Protein AF-A0A8S2UHF4-F1 (afdb_monomer)

Secondary structure (DSSP, 8-state):
--TTTBTTBPPPHHHHHHHHHHHHHS----------S--------HHHHHHHHHHHHHHHHHHHHHHHHHHTTS----PPP-SGGGHHHHHHHHHHHHHHHHHHHHHH---HHHHHHHHHHHHHHHHHHHHTT-HHHHHHHHHHHHHHT-TT--SS-----HHHHHHHHHHHHHHHHSGGG-GGGHHHHHHHHHHHHHHHHHHHHS---------------------------TTHHHH---------S------TTHHHHHHHHHHHHHHHHHHGGGS-HHHHHHHHHHHHHHHHHHHTSSS---HHHHHHHHHHHHHTTS-HHHHHHHHHHHHHHHHHHTT-SSHHHHHHHHHHHHHHHHHHHHT---TT--HHHHHTHHHHHHHHH---HHHHHHHHHHHHHHHHHHTTT-STTHHHHHHHHHHHTT-S-HHHHHHHHHHHHHIIIIIIIIIISS---

Radius of gyration: 33.48 Å; Cα contacts (8 Å, |Δi|>4): 359; chains: 1; bounding box: 100×74×98 Å

pLDDT: mean 76.38, std 23.46, range [20.39, 98.5]

Nearest PDB structures (foldseek):
  8ucq-assembly1_A  TM=8.560E-01  e=2.569E-17  Thermothielavioides terrestris
  8ga7-assembly1_A  TM=1.394E-01  e=9.590E-03  synthetic construct
  3zik-assembly2_B  TM=2.256E-01  e=1.952E-01  Eremothecium gossypii
  5j3v-assembly1_A  TM=2.347E-01  e=6.104E-01  Homo sapiens
  6t80-assembly2_C  TM=2.251E-01  e=1.323E+00  Homo sapiens

Mean predicted aligned error: 15.61 Å

InterPro domains:
  IPR000904 Se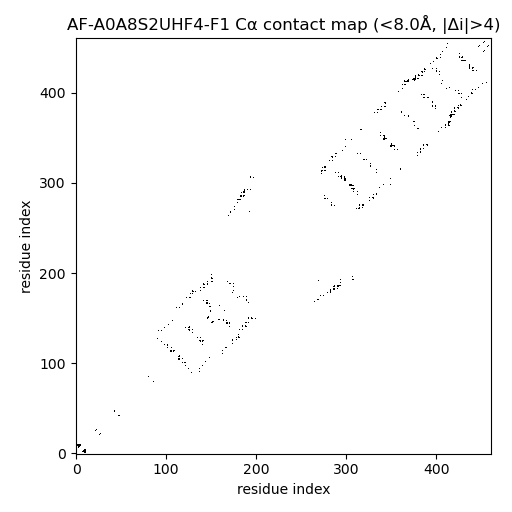c7 domain [PF01369] (1-28)
  IPR015403 Mon2/Sec7/BIG1-like, HDS [PF09324] (363-444)
  IPR016024 Armadillo-type fold [SSF48371] (137-448)
  IPR023394 Sec7, C-terminal domain superfamily [G3DSA:1.10.1000.11] (1-36)
  IPR035999 Sec7 domain superfamily [SSF48425] (1-33)

Solvent-accessible surface area (backbone atoms only — not comparable to full-atom values): 27327 Å² total; per-residue (Å²): 141,65,75,39,77,56,90,73,32,66,68,60,66,70,60,54,50,49,52,49,51,46,47,68,74,58,59,87,69,76,83,68,74,86,72,70,90,78,80,94,70,83,87,84,50,72,72,60,53,54,51,51,50,52,53,49,50,53,49,51,49,48,52,52,49,51,51,52,52,63,63,60,67,58,87,68,83,82,77,82,83,88,57,77,78,54,52,54,65,53,43,73,70,44,49,64,63,49,50,51,54,34,49,52,47,55,68,76,50,86,51,64,68,61,38,52,50,31,54,50,49,51,53,50,52,35,51,52,20,36,77,62,67,35,61,69,61,28,40,52,52,51,51,51,40,45,57,56,37,52,60,79,57,91,70,70,94,71,79,84,49,73,68,22,56,51,36,46,51,50,52,52,49,46,50,67,77,42,46,59,53,43,42,76,45,37,31,54,53,50,43,46,52,55,33,47,54,50,51,54,60,52,73,69,60,76,83,79,79,88,87,90,90,83,88,87,90,84,90,85,86,89,89,85,92,81,93,75,83,79,77,73,70,76,67,61,78,79,75,61,89,77,87,82,84,89,87,87,86,77,90,85,87,83,72,96,71,61,60,67,59,50,51,54,48,51,58,53,52,50,49,47,58,68,41,48,63,73,40,48,68,66,23,39,40,32,42,51,50,26,42,52,50,46,21,51,57,28,54,73,35,91,76,61,45,59,67,45,51,53,49,52,54,53,45,50,60,64,39,68,79,51,62,62,74,47,36,52,59,40,43,57,52,51,46,54,47,41,48,52,39,35,56,38,92,51,60,68,54,14,51,51,34,48,51,50,52,44,55,53,46,53,62,52,43,74,72,45,76,61,89,97,57,53,61,48,34,64,69,46,42,45,57,46,51,43,55,73,69,41,86,50,64,71,58,36,38,49,49,53,52,46,50,47,50,46,48,76,77,38,52,89,38,56,60,54,27,50,63,41,51,53,50,37,38,57,54,29,64,72,47,89,50,65,69,41,24,50,54,36,50,54,48,50,49,48,42,59,71,54,44,39,67,64,70,68,65,72,82,79,128

Sequence (461 aa):
MNRGINDSRDLPEEFLSKIYDEIKNEEIKLKVTSMKRGIKETITNDKQRELLFTVQMGNVESIARDLMTSAGSMSEEFTIAKHLEHVGPMFQKAWSPCLAAFSVNLQDSDHIDLTNLCLTGISYAIRIACIFHMELERNAFIQALSRFTLLMATSQVIEIKAKNVECLKILISVAQTDGNYLGEAWYDILKCISQLELAQLFGVNVNKGKVSVSNHHQLGIPTNISSSSTFSLPFDNIFNTDKGSSNRRLQTIHGQIHETSSQNIVVSVDRIFAGSARLDGDAIVAFVRSLCHVSMDELYSTPPRMFSLLKVVEISYYNMGRIRLTWSRIWEIVGDHFNKAACHPLQDVSFFAVDSLRQLSMKFLEKGEFPNFRFQKEFLKPFELIMKRNSSPTMRDMVVRCITHFVDAQAKNIRSGWKNIFSVFQMAATDTDMQIVELAFQTCTLIVGMLFNSNFLFNGT

Structure (mmCIF, N/CA/C/O backbone):
data_AF-A0A8S2UHF4-F1
#
_entry.id   AF-A0A8S2UHF4-F1
#
loop_
_atom_site.group_PDB
_atom_site.id
_atom_site.type_symbol
_atom_site.label_atom_id
_atom_site.label_alt_id
_atom_site.label_comp_id
_atom_site.label_asym_id
_atom_site.label_entity_id
_atom_site.label_seq_id
_atom_site.pdbx_PDB_ins_code
_atom_site.Cartn_x
_atom_site.Cartn_y
_atom_site.Cartn_z
_atom_site.occupancy
_atom_site.B_iso_or_equiv
_atom_site.auth_seq_id
_atom_site.auth_comp_id
_atom_site.auth_asym_id
_atom_site.auth_atom_id
_atom_site.pdbx_PDB_model_num
ATOM 1 N N . MET A 1 1 ? 22.788 -43.153 -42.206 1.00 53.38 1 MET A N 1
ATOM 2 C CA . MET A 1 1 ? 22.199 -42.761 -40.907 1.00 53.38 1 MET A CA 1
ATOM 3 C C . MET A 1 1 ? 20.795 -42.149 -41.024 1.00 53.38 1 MET A C 1
ATOM 5 O O . MET A 1 1 ? 20.253 -41.793 -39.995 1.00 53.38 1 MET A O 1
ATOM 9 N N . ASN A 1 2 ? 20.158 -42.103 -42.208 1.00 55.41 2 ASN A N 1
ATOM 10 C CA . ASN A 1 2 ? 18.855 -41.428 -42.386 1.00 55.41 2 ASN A CA 1
ATOM 11 C C . ASN A 1 2 ? 17.674 -42.384 -42.656 1.00 55.41 2 ASN A C 1
ATOM 13 O O . ASN A 1 2 ? 16.630 -41.943 -43.130 1.00 55.41 2 ASN A O 1
ATOM 17 N N . ARG A 1 3 ? 17.832 -43.692 -42.402 1.00 55.38 3 ARG A N 1
ATOM 18 C CA . ARG A 1 3 ? 16.743 -44.661 -42.601 1.00 55.38 3 ARG A CA 1
ATOM 19 C C . ARG A 1 3 ? 15.744 -44.583 -41.446 1.00 55.38 3 ARG A C 1
ATOM 21 O O . ARG A 1 3 ? 16.166 -44.579 -40.293 1.00 55.38 3 ARG A O 1
ATOM 28 N N . GLY A 1 4 ? 14.451 -44.524 -41.760 1.00 61.56 4 GLY A N 1
ATOM 29 C CA . GLY A 1 4 ? 13.348 -44.562 -40.788 1.00 61.56 4 GLY A CA 1
ATOM 30 C C . GLY A 1 4 ? 13.025 -43.275 -40.008 1.00 61.56 4 GLY A C 1
ATOM 31 O O . GLY A 1 4 ? 12.219 -43.341 -39.085 1.00 61.56 4 GLY A O 1
ATOM 32 N N . ILE A 1 5 ? 13.604 -42.116 -40.352 1.00 64.25 5 ILE A N 1
ATOM 33 C CA . ILE A 1 5 ? 13.370 -40.833 -39.643 1.00 64.25 5 ILE A CA 1
ATOM 34 C C . ILE A 1 5 ? 12.008 -40.191 -39.993 1.00 64.25 5 ILE A C 1
ATOM 36 O O . ILE A 1 5 ? 11.537 -39.319 -39.269 1.00 64.25 5 ILE A O 1
ATOM 40 N N . ASN A 1 6 ? 11.337 -40.641 -41.059 1.00 59.44 6 ASN A N 1
ATOM 41 C CA . ASN A 1 6 ? 10.003 -40.175 -41.442 1.00 59.44 6 ASN A CA 1
ATOM 42 C C . ASN A 1 6 ? 8.929 -41.194 -41.028 1.00 59.44 6 ASN A C 1
ATOM 44 O O . ASN A 1 6 ? 8.490 -41.986 -41.863 1.00 59.44 6 ASN A O 1
ATOM 48 N N . ASP A 1 7 ? 8.567 -41.237 -39.742 1.00 55.88 7 ASP A N 1
ATOM 49 C CA . ASP A 1 7 ? 7.558 -42.163 -39.195 1.00 55.88 7 ASP A CA 1
ATOM 50 C C . ASP A 1 7 ? 7.727 -43.611 -39.703 1.00 55.88 7 ASP A C 1
ATOM 52 O O . ASP A 1 7 ? 6.813 -44.240 -40.240 1.00 55.88 7 ASP A O 1
ATOM 56 N N . SER A 1 8 ? 8.937 -44.161 -39.535 1.00 60.12 8 SER A N 1
ATOM 57 C CA . SER A 1 8 ? 9.319 -45.525 -39.955 1.00 60.12 8 SER A CA 1
ATOM 58 C C . SER A 1 8 ? 9.413 -45.760 -41.472 1.00 60.12 8 SER A C 1
ATOM 60 O O . SER A 1 8 ? 9.541 -46.906 -41.907 1.00 60.12 8 SER A O 1
ATOM 62 N N . ARG A 1 9 ? 9.392 -44.703 -42.293 1.00 64.38 9 ARG A N 1
ATOM 63 C CA . ARG A 1 9 ? 9.693 -44.751 -43.733 1.00 64.38 9 ARG A CA 1
ATOM 64 C C . ARG A 1 9 ? 11.011 -44.042 -44.043 1.00 64.38 9 ARG A C 1
ATOM 66 O O . ARG A 1 9 ? 11.433 -43.128 -43.332 1.00 64.38 9 ARG A O 1
ATOM 73 N N . ASP A 1 10 ? 11.664 -44.483 -45.114 1.00 70.56 10 ASP A N 1
ATOM 74 C CA . ASP A 1 10 ? 12.864 -43.832 -45.637 1.00 70.56 10 ASP A CA 1
ATOM 75 C C . ASP A 1 10 ? 12.467 -42.546 -46.385 1.00 70.56 10 ASP A C 1
ATOM 77 O O . ASP A 1 10 ? 11.433 -42.488 -47.058 1.00 70.56 10 ASP A O 1
ATOM 81 N N . LEU A 1 11 ? 13.270 -41.491 -46.229 1.00 72.94 11 LEU A N 1
ATOM 82 C CA . LEU A 1 11 ? 13.102 -40.247 -46.983 1.00 72.94 11 LEU A CA 1
ATOM 83 C C . LEU A 1 11 ? 13.401 -40.497 -48.476 1.00 72.94 11 LEU A C 1
ATOM 85 O O . LEU A 1 11 ? 14.310 -41.275 -48.774 1.00 72.94 11 LEU A O 1
ATOM 89 N N . PRO A 1 12 ? 12.680 -39.845 -49.412 1.00 78.38 12 PRO A N 1
ATOM 90 C CA . PRO A 1 12 ? 12.919 -40.003 -50.846 1.00 78.38 12 PRO A CA 1
ATOM 91 C C . PRO A 1 12 ? 14.366 -39.675 -51.234 1.00 78.38 12 PRO A C 1
ATOM 93 O O . PRO A 1 12 ? 14.920 -38.665 -50.797 1.00 78.38 12 PRO A O 1
ATOM 96 N N . GLU A 1 13 ? 14.962 -40.506 -52.089 1.00 71.62 13 GLU A N 1
ATOM 97 C CA . GLU A 1 13 ? 16.363 -40.367 -52.509 1.00 71.62 13 GLU A CA 1
ATOM 98 C C . GLU A 1 13 ? 16.615 -39.042 -53.240 1.00 71.62 13 GLU A C 1
ATOM 100 O O . GLU A 1 13 ? 17.606 -38.374 -52.971 1.00 71.62 13 GLU A O 1
ATOM 105 N N . GLU A 1 14 ? 15.668 -38.585 -54.062 1.00 74.44 14 GLU A N 1
ATOM 106 C CA . GLU A 1 14 ? 15.749 -37.288 -54.748 1.00 74.44 14 GLU A CA 1
ATOM 107 C C . GLU A 1 14 ? 15.814 -36.101 -53.778 1.00 74.44 14 GLU A C 1
ATOM 109 O O . GLU A 1 14 ? 16.521 -35.128 -54.032 1.00 74.44 14 GLU A O 1
ATOM 114 N N . PHE A 1 15 ? 15.117 -36.183 -52.642 1.00 77.12 15 PHE A N 1
ATOM 115 C CA . PHE A 1 15 ? 15.134 -35.131 -51.627 1.00 77.12 15 PHE A CA 1
ATOM 116 C C . PHE A 1 15 ? 16.487 -35.075 -50.911 1.00 77.12 15 PHE A C 1
ATOM 118 O O . PHE A 1 15 ? 17.042 -33.998 -50.702 1.00 77.12 15 PHE A O 1
ATOM 125 N N . LEU A 1 16 ? 17.053 -36.240 -50.586 1.00 77.06 16 LEU A N 1
ATOM 126 C CA . LEU A 1 16 ? 18.376 -36.336 -49.972 1.00 77.06 16 LEU A CA 1
ATOM 127 C C . LEU A 1 16 ? 19.493 -35.945 -50.945 1.00 77.06 16 LEU A C 1
ATOM 129 O O . LEU A 1 16 ? 20.429 -35.267 -50.527 1.00 77.06 16 LEU A O 1
ATOM 133 N N . SER A 1 17 ? 19.379 -36.308 -52.226 1.00 78.44 17 SER A N 1
ATOM 134 C CA . SER A 1 17 ? 20.305 -35.865 -53.274 1.00 78.44 17 SER A CA 1
ATOM 135 C C . SER A 1 17 ? 20.235 -34.358 -53.474 1.00 78.44 17 SER A C 1
ATOM 137 O O . SER A 1 17 ? 21.275 -33.720 -53.570 1.00 78.44 17 SER A O 1
ATOM 139 N N . LYS A 1 18 ? 19.039 -33.759 -53.433 1.00 81.81 18 LYS A N 1
ATOM 140 C CA . LYS A 1 18 ? 18.894 -32.305 -53.535 1.00 81.81 18 LYS A CA 1
ATOM 141 C C . LYS A 1 18 ? 19.548 -31.575 -52.361 1.00 81.81 18 LYS A C 1
ATOM 143 O O . LYS A 1 18 ? 20.290 -30.632 -52.597 1.00 81.81 18 LYS A O 1
ATOM 148 N N . ILE A 1 19 ? 19.340 -32.042 -51.126 1.00 75.81 19 ILE A N 1
ATOM 149 C CA . ILE A 1 19 ? 20.016 -31.489 -49.940 1.00 75.81 19 ILE A CA 1
ATOM 150 C C . ILE A 1 19 ? 21.531 -31.695 -50.031 1.00 75.81 19 ILE A C 1
ATOM 152 O O . ILE A 1 19 ? 22.298 -30.808 -49.673 1.00 75.81 19 ILE A O 1
ATOM 156 N N . TYR A 1 20 ? 21.980 -32.859 -50.503 1.00 77.00 20 TYR A N 1
ATOM 157 C CA . TYR A 1 20 ? 23.401 -33.128 -50.696 1.00 77.00 20 TYR A CA 1
ATOM 158 C C . TYR A 1 20 ? 24.017 -32.171 -51.719 1.00 77.00 20 TYR A C 1
ATOM 160 O O . TYR A 1 20 ? 25.070 -31.599 -51.450 1.00 77.00 20 TYR A O 1
ATOM 168 N N . ASP A 1 21 ? 23.356 -31.960 -52.855 1.00 79.75 21 ASP A N 1
ATOM 169 C CA . ASP A 1 21 ? 23.813 -31.045 -53.895 1.00 79.75 21 ASP A CA 1
ATOM 170 C C . ASP A 1 21 ? 23.748 -29.581 -53.428 1.00 79.75 21 ASP A C 1
ATOM 172 O O . ASP A 1 21 ? 24.671 -28.824 -53.713 1.00 79.75 21 ASP A O 1
ATOM 176 N N . GLU A 1 22 ? 22.739 -29.185 -52.643 1.00 77.81 22 GLU A N 1
ATOM 177 C CA . GLU A 1 22 ? 22.670 -27.866 -51.990 1.00 77.81 22 GLU A CA 1
ATOM 178 C C . GLU A 1 22 ? 23.813 -27.665 -50.991 1.00 77.81 22 GLU A C 1
ATOM 180 O O . GLU A 1 22 ? 24.519 -26.673 -51.085 1.00 77.81 22 GLU A O 1
ATOM 185 N N . ILE A 1 23 ? 24.079 -28.618 -50.093 1.00 73.88 23 ILE A N 1
ATOM 186 C CA . ILE A 1 23 ? 25.179 -28.523 -49.113 1.00 73.88 23 ILE A CA 1
ATOM 187 C C . ILE A 1 23 ? 26.550 -28.565 -49.802 1.00 73.88 23 ILE A C 1
ATOM 189 O O . ILE A 1 23 ? 27.507 -27.943 -49.342 1.00 73.88 23 ILE A O 1
ATOM 193 N N . LYS A 1 24 ? 26.668 -29.309 -50.905 1.00 74.12 24 LYS A N 1
ATOM 194 C CA . LYS A 1 24 ? 27.897 -29.395 -51.700 1.00 74.12 24 LYS A CA 1
ATOM 195 C C . LYS A 1 24 ? 28.164 -28.110 -52.485 1.00 74.12 24 LYS A C 1
ATOM 197 O O . LYS A 1 24 ? 29.326 -27.738 -52.639 1.00 74.12 24 LYS A O 1
ATOM 202 N N . ASN A 1 25 ? 27.117 -27.454 -52.983 1.00 72.06 25 ASN A N 1
ATOM 203 C CA . ASN A 1 25 ? 27.229 -26.217 -53.756 1.00 72.06 25 ASN A CA 1
ATOM 204 C C . ASN A 1 25 ? 27.275 -24.966 -52.854 1.00 72.06 25 ASN A C 1
ATOM 206 O O . ASN A 1 25 ? 27.990 -24.019 -53.176 1.00 72.06 25 ASN A O 1
ATOM 210 N N . GLU A 1 26 ? 26.595 -24.989 -51.705 1.00 62.81 26 GLU A N 1
ATOM 211 C CA . GLU A 1 26 ? 26.581 -23.960 -50.656 1.00 62.81 26 GLU A CA 1
ATOM 212 C C . GLU A 1 26 ? 27.199 -24.494 -49.355 1.00 62.81 26 GLU A C 1
ATOM 214 O O . GLU A 1 26 ? 26.568 -24.597 -48.301 1.00 62.81 26 GLU A O 1
ATOM 219 N N . GLU A 1 27 ? 28.478 -24.858 -49.420 1.00 60.97 27 GLU A N 1
ATOM 220 C CA . GLU A 1 27 ? 29.211 -25.309 -48.240 1.00 60.97 27 GLU A CA 1
ATOM 221 C C . GLU A 1 27 ? 29.248 -24.181 -47.188 1.00 60.97 27 GLU A C 1
ATOM 223 O O . GLU A 1 27 ? 29.854 -23.128 -47.417 1.00 60.97 27 GLU A O 1
ATOM 228 N N . ILE A 1 28 ? 28.640 -24.400 -46.013 1.00 52.53 28 ILE A N 1
ATOM 229 C CA . ILE A 1 28 ? 28.759 -23.497 -44.858 1.00 52.53 28 ILE A CA 1
ATOM 230 C C . ILE A 1 28 ? 30.203 -23.562 -44.356 1.00 52.53 28 ILE A C 1
ATOM 232 O O . ILE A 1 28 ? 30.560 -24.305 -43.440 1.00 52.53 28 ILE A O 1
ATOM 236 N N . LYS A 1 29 ? 31.068 -22.764 -44.973 1.00 52.91 29 LYS A N 1
ATOM 237 C CA . LYS A 1 29 ? 32.421 -22.537 -44.488 1.00 52.91 29 LYS A CA 1
ATOM 238 C C . LYS A 1 29 ? 32.336 -21.575 -43.319 1.00 52.91 29 LYS A C 1
ATOM 240 O O . LYS A 1 29 ? 32.228 -20.364 -43.508 1.00 52.91 29 LYS A O 1
ATOM 245 N N . LEU A 1 30 ? 32.511 -22.086 -42.101 1.00 42.06 30 LEU A N 1
ATOM 246 C CA . LEU A 1 30 ? 33.157 -21.255 -41.094 1.00 42.06 30 LEU A CA 1
ATOM 247 C C . LEU A 1 30 ? 34.504 -20.858 -41.707 1.00 42.06 30 LEU A C 1
ATOM 249 O O . LEU A 1 30 ? 35.316 -21.733 -42.020 1.00 42.06 30 LEU A O 1
ATOM 253 N N . LYS A 1 31 ? 34.755 -19.558 -41.898 1.00 45.50 31 LYS A N 1
ATOM 254 C CA . LYS A 1 31 ? 36.121 -19.061 -42.089 1.00 45.50 31 LYS A CA 1
ATOM 255 C C . LYS A 1 31 ? 36.874 -19.332 -40.786 1.00 45.50 31 LYS A C 1
ATOM 257 O O . LYS A 1 31 ? 37.099 -18.433 -39.984 1.00 45.50 31 LYS A O 1
ATOM 262 N N . VAL A 1 32 ? 37.259 -20.588 -40.569 1.00 38.72 32 VAL A N 1
ATOM 263 C CA . VAL A 1 32 ? 38.387 -20.918 -39.718 1.00 38.72 32 VAL A CA 1
ATOM 264 C C . VAL A 1 32 ? 39.540 -20.220 -40.405 1.00 38.72 32 VAL A C 1
ATOM 266 O O . VAL A 1 32 ? 39.952 -20.591 -41.507 1.00 38.72 32 VAL A O 1
ATOM 269 N N . THR A 1 33 ? 39.965 -19.115 -39.805 1.00 39.09 33 THR A N 1
ATOM 270 C CA . THR A 1 33 ? 41.203 -18.436 -40.138 1.00 39.09 33 THR A CA 1
ATOM 271 C C . THR A 1 33 ? 42.243 -19.508 -40.398 1.00 39.09 33 THR A C 1
ATOM 273 O O . THR A 1 33 ? 42.522 -20.348 -39.542 1.00 39.09 33 THR A O 1
ATOM 276 N N . SER A 1 34 ? 42.783 -19.510 -41.612 1.00 35.47 34 SER A N 1
ATOM 277 C CA . SER A 1 34 ? 43.938 -20.318 -41.960 1.00 35.47 34 SER A CA 1
ATOM 278 C C . SER A 1 34 ? 45.129 -19.770 -41.169 1.00 35.47 34 SER A C 1
ATOM 280 O O . SER A 1 34 ? 45.965 -19.036 -41.686 1.00 35.47 34 SER A O 1
ATOM 282 N N . MET A 1 35 ? 45.177 -20.058 -39.867 1.00 36.69 35 MET A N 1
ATOM 283 C CA . MET A 1 35 ? 46.387 -19.935 -39.080 1.00 36.69 35 MET A CA 1
ATOM 284 C C . MET A 1 35 ? 47.205 -21.174 -39.393 1.00 36.69 35 MET A C 1
ATOM 286 O O . MET A 1 35 ? 47.033 -22.249 -38.815 1.00 36.69 35 MET A O 1
ATOM 290 N N . LYS A 1 36 ? 48.101 -21.000 -40.368 1.00 33.69 36 LYS A N 1
ATOM 291 C CA . LYS A 1 36 ? 49.296 -21.823 -40.496 1.00 33.69 36 LYS A CA 1
ATOM 292 C C . LYS A 1 36 ? 49.846 -22.079 -39.092 1.00 33.69 36 LYS A C 1
ATOM 294 O O . LYS A 1 36 ? 50.175 -21.143 -38.369 1.00 33.69 36 LYS A O 1
ATOM 299 N N . ARG A 1 37 ? 49.950 -23.358 -38.725 1.00 42.75 37 ARG A N 1
ATOM 300 C CA . ARG A 1 37 ? 50.816 -23.818 -37.639 1.00 42.75 37 ARG A CA 1
ATOM 301 C C . ARG A 1 37 ? 52.197 -23.200 -37.846 1.00 42.75 37 ARG A C 1
ATOM 303 O O . ARG A 1 37 ? 52.891 -23.554 -38.794 1.00 42.75 37 ARG A O 1
ATOM 310 N N . GLY A 1 38 ? 52.579 -22.300 -36.955 1.00 36.91 38 GLY A N 1
ATOM 311 C CA . GLY A 1 38 ? 53.909 -21.717 -36.926 1.00 36.91 38 GLY A CA 1
ATOM 312 C C . GLY A 1 38 ? 53.951 -20.572 -35.931 1.00 36.91 38 GLY A C 1
ATOM 313 O O . GLY A 1 38 ? 53.265 -19.584 -36.133 1.00 36.91 38 GLY A O 1
ATOM 314 N N . ILE A 1 39 ? 54.805 -20.727 -34.917 1.00 37.59 39 ILE A N 1
ATOM 315 C CA . ILE A 1 39 ? 55.198 -19.754 -33.885 1.00 37.59 39 ILE A CA 1
ATOM 316 C C . ILE A 1 39 ? 54.459 -19.933 -32.545 1.00 37.59 39 ILE A C 1
ATOM 318 O O . ILE A 1 39 ? 53.451 -19.308 -32.232 1.00 37.59 39 ILE A O 1
ATOM 322 N N . LYS A 1 40 ? 55.042 -20.806 -31.711 1.00 43.50 40 LYS A N 1
ATOM 323 C CA . LYS A 1 40 ? 55.016 -20.657 -30.252 1.00 43.50 40 LYS A CA 1
ATOM 324 C C . LYS A 1 40 ? 55.891 -19.445 -29.912 1.00 43.50 40 LYS A C 1
ATOM 326 O O . LYS A 1 40 ? 57.092 -19.612 -29.732 1.00 43.50 40 LYS A O 1
ATOM 331 N N . GLU A 1 41 ? 55.313 -18.252 -29.844 1.00 44.78 41 GLU A N 1
ATOM 332 C CA . GLU A 1 41 ? 55.953 -17.119 -29.172 1.00 44.78 41 GLU A CA 1
ATOM 333 C C . GLU A 1 41 ? 55.269 -16.897 -27.828 1.00 44.78 41 GLU A C 1
ATOM 335 O O . GLU A 1 41 ? 54.059 -16.698 -27.724 1.00 44.78 41 GLU A O 1
ATOM 340 N N . THR A 1 42 ? 56.073 -17.016 -26.779 1.00 45.41 42 THR A N 1
ATOM 341 C CA . THR A 1 42 ? 55.707 -16.763 -25.393 1.00 45.41 42 THR A CA 1
ATOM 342 C C . THR A 1 42 ? 55.264 -15.306 -25.261 1.00 45.41 42 THR A C 1
ATOM 344 O O . THR A 1 42 ? 56.077 -14.394 -25.371 1.00 45.41 42 THR A O 1
ATOM 347 N N . ILE A 1 43 ? 53.970 -15.077 -25.035 1.00 53.00 43 ILE A N 1
ATOM 348 C CA . ILE A 1 43 ? 53.415 -13.744 -24.775 1.00 53.00 43 ILE A CA 1
ATOM 349 C C . ILE A 1 43 ? 53.888 -13.300 -23.384 1.00 53.00 43 ILE A C 1
ATOM 351 O O . ILE A 1 43 ? 53.426 -13.838 -22.380 1.00 53.00 43 ILE A O 1
ATOM 355 N N . THR A 1 44 ? 54.807 -12.335 -23.321 1.00 56.47 44 THR A N 1
ATOM 356 C CA . THR A 1 44 ? 55.404 -11.837 -22.065 1.00 56.47 44 THR A CA 1
ATOM 357 C C . THR A 1 44 ? 55.101 -10.366 -21.761 1.00 56.47 44 THR A C 1
ATOM 359 O O . THR A 1 44 ? 55.585 -9.860 -20.755 1.00 56.47 44 THR A O 1
ATOM 362 N N . ASN A 1 45 ? 54.291 -9.671 -22.572 1.00 55.62 45 ASN A N 1
ATOM 363 C CA . ASN A 1 45 ? 54.058 -8.229 -22.419 1.00 55.62 45 ASN A CA 1
ATOM 364 C C . ASN A 1 45 ? 52.565 -7.855 -22.507 1.00 55.62 45 ASN A C 1
ATOM 366 O O . ASN A 1 45 ? 51.912 -8.128 -23.518 1.00 55.62 45 ASN A O 1
ATOM 370 N N . ASP A 1 46 ? 52.029 -7.191 -21.476 1.00 58.41 46 ASP A N 1
ATOM 371 C CA . ASP A 1 46 ? 50.596 -6.848 -21.365 1.00 58.41 46 ASP A CA 1
ATOM 372 C C . ASP A 1 46 ? 50.110 -5.902 -22.472 1.00 58.41 46 ASP A C 1
ATOM 374 O O . ASP A 1 46 ? 49.012 -6.066 -23.002 1.00 58.41 46 ASP A O 1
ATOM 378 N N . LYS A 1 47 ? 50.977 -4.999 -22.942 1.00 61.84 47 LYS A N 1
ATOM 379 C CA . LYS A 1 47 ? 50.690 -4.108 -24.081 1.00 61.84 47 LYS A CA 1
ATOM 380 C C . LYS A 1 47 ? 50.404 -4.866 -25.383 1.00 61.84 47 LYS A C 1
ATOM 382 O O . LYS A 1 47 ? 49.656 -4.404 -26.239 1.00 61.84 47 LYS A O 1
ATOM 387 N N . GLN A 1 48 ? 51.006 -6.043 -25.540 1.00 57.09 48 GLN A N 1
ATOM 388 C CA . GLN A 1 48 ? 50.860 -6.873 -26.733 1.00 57.09 48 GLN A CA 1
ATOM 389 C C . GLN A 1 48 ? 49.561 -7.691 -26.683 1.00 57.09 48 GLN A C 1
ATOM 391 O O . GLN A 1 48 ? 48.962 -7.945 -27.727 1.00 57.09 48 GLN A O 1
ATOM 396 N N . ARG A 1 49 ? 49.068 -8.024 -25.478 1.00 58.84 49 ARG A N 1
ATOM 397 C CA . ARG A 1 49 ? 47.715 -8.572 -25.283 1.00 58.84 49 ARG A CA 1
ATOM 398 C C . ARG A 1 49 ? 46.634 -7.550 -25.601 1.00 58.84 49 ARG A C 1
ATOM 400 O O . ARG A 1 49 ? 45.671 -7.904 -26.269 1.00 58.84 49 ARG A O 1
ATOM 407 N N . GLU A 1 50 ? 46.802 -6.305 -25.170 1.00 61.19 50 GLU A N 1
ATOM 408 C CA . GLU A 1 50 ? 45.831 -5.231 -25.415 1.00 61.19 50 GLU A CA 1
ATOM 409 C C . GLU A 1 50 ? 45.704 -4.898 -26.911 1.00 61.19 50 GLU A C 1
ATOM 411 O O . GLU A 1 50 ? 44.598 -4.756 -27.434 1.00 61.19 50 GLU A O 1
ATOM 416 N N . LEU A 1 51 ? 46.826 -4.889 -27.640 1.00 65.56 51 LEU A N 1
ATOM 417 C CA . LEU A 1 51 ? 46.843 -4.763 -29.101 1.00 65.56 51 LEU A CA 1
ATOM 418 C C . LEU A 1 51 ? 46.166 -5.948 -29.800 1.00 65.56 51 LEU A C 1
ATOM 420 O O . LEU A 1 51 ? 45.361 -5.741 -30.706 1.00 65.56 51 LEU A O 1
ATOM 424 N N . LEU A 1 52 ? 46.446 -7.183 -29.372 1.00 62.53 52 LEU A N 1
ATOM 425 C CA . LEU A 1 52 ? 45.790 -8.373 -29.923 1.00 62.53 52 LEU A CA 1
ATOM 426 C C . LEU A 1 52 ? 44.285 -8.374 -29.642 1.00 62.53 52 LEU A C 1
ATOM 428 O O . LEU A 1 52 ? 43.514 -8.719 -30.531 1.00 62.53 52 LEU A O 1
ATOM 432 N N . PHE A 1 53 ? 43.867 -7.943 -28.452 1.00 65.19 53 PHE A N 1
ATOM 433 C CA . PHE A 1 53 ? 42.460 -7.801 -28.095 1.00 65.19 53 PHE A CA 1
ATOM 434 C C . PHE A 1 53 ? 41.781 -6.709 -28.926 1.00 65.19 53 PHE A C 1
ATOM 436 O O . PHE A 1 53 ? 40.726 -6.956 -29.490 1.00 65.19 53 PHE A O 1
ATOM 443 N N . THR A 1 54 ? 42.417 -5.549 -29.110 1.00 66.88 54 THR A N 1
ATOM 444 C CA . THR A 1 54 ? 41.894 -4.452 -29.947 1.00 66.88 54 THR A CA 1
ATOM 445 C C . THR A 1 54 ? 41.736 -4.880 -31.408 1.00 66.88 54 THR A C 1
ATOM 447 O O . THR A 1 54 ? 40.708 -4.618 -32.028 1.00 66.88 54 THR A O 1
ATOM 450 N N . VAL A 1 55 ? 42.719 -5.602 -31.956 1.00 67.62 55 VAL A N 1
ATOM 451 C CA . VAL A 1 55 ? 42.652 -6.156 -33.320 1.00 67.62 55 VAL A CA 1
ATOM 452 C C . VAL A 1 55 ? 41.582 -7.247 -33.424 1.00 67.62 55 VAL A C 1
ATOM 454 O O . VAL A 1 55 ? 40.859 -7.306 -34.418 1.00 67.62 55 VAL A O 1
ATOM 457 N N . GLN A 1 56 ? 41.432 -8.093 -32.401 1.00 60.66 56 GLN A N 1
ATOM 458 C CA . GLN A 1 56 ? 40.351 -9.079 -32.333 1.00 60.66 56 GLN A CA 1
ATOM 459 C C . GLN A 1 56 ? 38.978 -8.404 -32.272 1.00 60.66 56 GLN A C 1
ATOM 461 O O . GLN A 1 56 ? 38.077 -8.823 -32.991 1.00 60.66 56 GLN A O 1
ATOM 466 N N . MET A 1 57 ? 38.831 -7.336 -31.491 1.00 56.91 57 MET A N 1
ATOM 467 C CA . MET A 1 57 ? 37.587 -6.582 -31.353 1.00 56.91 57 MET A CA 1
ATOM 468 C C . MET A 1 57 ? 37.223 -5.860 -32.652 1.00 56.91 57 MET A C 1
ATOM 470 O O . MET A 1 57 ? 36.077 -5.938 -33.078 1.00 56.91 57 MET A O 1
ATOM 474 N N . GLY A 1 58 ? 38.204 -5.275 -33.350 1.00 63.78 58 GLY A N 1
ATOM 475 C CA . GLY A 1 58 ? 38.005 -4.683 -34.677 1.00 63.78 58 GLY A CA 1
ATOM 476 C C . GLY A 1 58 ? 37.634 -5.711 -35.753 1.00 63.78 58 GLY A C 1
ATOM 477 O O . GLY A 1 58 ? 36.795 -5.441 -36.611 1.00 63.78 58 GLY A O 1
ATOM 478 N N . ASN A 1 59 ? 38.191 -6.925 -35.688 1.00 60.56 59 ASN A N 1
ATOM 479 C CA . ASN A 1 59 ? 37.811 -8.015 -36.591 1.00 60.56 59 ASN A CA 1
ATOM 480 C C . ASN A 1 59 ? 36.409 -8.556 -36.285 1.00 60.56 59 ASN A C 1
ATOM 482 O O . ASN A 1 59 ? 35.657 -8.831 -37.215 1.00 60.56 59 ASN A O 1
ATOM 486 N N . VAL A 1 60 ? 36.029 -8.676 -35.009 1.00 62.62 60 VAL A N 1
ATOM 487 C CA . VAL A 1 60 ? 34.660 -9.037 -34.604 1.00 62.62 60 VAL A CA 1
ATOM 488 C C . VAL A 1 60 ? 33.669 -7.953 -35.030 1.00 62.62 60 VAL A C 1
ATOM 490 O O . VAL A 1 60 ? 32.599 -8.282 -35.529 1.00 62.62 60 VAL A O 1
ATOM 493 N N . GLU A 1 61 ? 34.038 -6.675 -34.924 1.00 59.84 61 GLU A N 1
ATOM 494 C CA . GLU A 1 61 ? 33.226 -5.548 -35.388 1.00 59.84 61 GLU A CA 1
ATOM 495 C C . GLU A 1 61 ? 33.056 -5.562 -36.913 1.00 59.84 61 GLU A C 1
ATOM 497 O O . GLU A 1 61 ? 31.949 -5.373 -37.410 1.00 59.84 61 GLU A O 1
ATOM 502 N N . SER A 1 62 ? 34.121 -5.853 -37.668 1.00 66.19 62 SER A N 1
ATOM 503 C CA . SER A 1 62 ? 34.042 -6.020 -39.123 1.00 66.19 62 SER A CA 1
ATOM 504 C C . SER A 1 62 ? 33.180 -7.215 -39.511 1.00 66.19 62 SER A C 1
ATOM 506 O O . SER A 1 62 ? 32.360 -7.090 -40.408 1.00 66.19 62 SER A O 1
ATOM 508 N N . ILE A 1 63 ? 33.313 -8.352 -38.823 1.00 66.19 63 ILE A N 1
ATOM 509 C CA . ILE A 1 63 ? 32.496 -9.546 -39.077 1.00 66.19 63 ILE A CA 1
ATOM 510 C C . ILE A 1 63 ? 31.027 -9.277 -38.734 1.00 66.19 63 ILE A C 1
ATOM 512 O O . ILE A 1 63 ? 30.149 -9.688 -39.485 1.00 66.19 63 ILE A O 1
ATOM 516 N N . ALA A 1 64 ? 30.741 -8.558 -37.646 1.00 56.72 64 ALA A N 1
ATOM 517 C CA . ALA A 1 64 ? 29.387 -8.142 -37.292 1.00 56.72 64 ALA A CA 1
ATOM 518 C C . ALA A 1 64 ? 28.810 -7.160 -38.322 1.00 56.72 64 ALA A C 1
ATOM 520 O O . ALA A 1 64 ? 27.650 -7.290 -38.700 1.00 56.72 64 ALA A O 1
ATOM 521 N N . ARG A 1 65 ? 29.620 -6.221 -38.826 1.00 63.56 65 ARG A N 1
ATOM 522 C CA . ARG A 1 65 ? 29.229 -5.272 -39.878 1.00 63.56 65 ARG A CA 1
ATOM 523 C C . ARG A 1 65 ? 28.992 -5.978 -41.213 1.00 63.56 65 ARG A C 1
ATOM 525 O O . ARG A 1 65 ? 28.002 -5.692 -41.879 1.00 63.56 65 ARG A O 1
ATOM 532 N N . ASP A 1 66 ? 29.831 -6.945 -41.566 1.00 63.16 66 ASP A N 1
ATOM 533 C CA . ASP A 1 66 ? 29.689 -7.764 -42.770 1.00 63.16 66 ASP A CA 1
ATOM 534 C C . ASP A 1 66 ? 28.468 -8.687 -42.665 1.00 63.16 66 ASP A C 1
ATOM 536 O O . ASP A 1 66 ? 27.716 -8.806 -43.624 1.00 63.16 66 ASP A O 1
ATOM 540 N N . LEU A 1 67 ? 28.193 -9.275 -41.496 1.00 65.06 67 LEU A N 1
ATOM 541 C CA . LEU A 1 67 ? 26.970 -10.047 -41.233 1.00 65.06 67 LEU A CA 1
ATOM 542 C C . LEU A 1 67 ? 25.710 -9.170 -41.247 1.00 65.06 67 LEU A C 1
ATOM 544 O O . LEU A 1 67 ? 24.698 -9.582 -41.799 1.00 65.06 67 LEU A O 1
ATOM 548 N N . MET A 1 68 ? 25.755 -7.951 -40.701 1.00 58.25 68 MET A N 1
ATOM 549 C CA . MET A 1 68 ? 24.630 -7.005 -40.763 1.00 58.25 68 MET A CA 1
ATOM 550 C C . MET A 1 68 ? 24.369 -6.503 -42.186 1.00 58.25 68 MET A C 1
ATOM 552 O O . MET A 1 68 ? 23.218 -6.359 -42.585 1.00 58.25 68 MET A O 1
ATOM 556 N N . THR A 1 69 ? 25.418 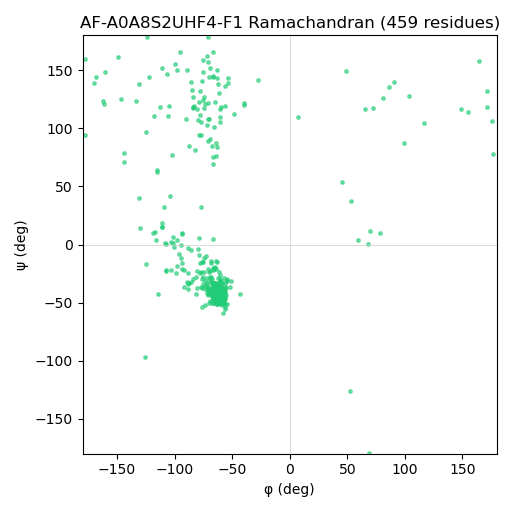-6.253 -42.969 1.00 60.75 69 THR A N 1
ATOM 557 C CA . THR A 1 69 ? 25.292 -5.804 -44.366 1.00 60.75 69 THR A CA 1
ATOM 558 C C . THR A 1 69 ? 24.883 -6.935 -45.308 1.00 60.75 69 THR A C 1
ATOM 560 O O . THR A 1 69 ? 24.108 -6.694 -46.227 1.00 60.75 69 THR A O 1
ATOM 563 N N . SER A 1 70 ? 25.323 -8.171 -45.054 1.00 56.91 70 SER A N 1
ATOM 564 C CA . SER A 1 70 ? 24.875 -9.362 -45.795 1.00 56.91 70 SER A CA 1
ATOM 565 C C . SER A 1 70 ? 23.494 -9.872 -45.368 1.00 56.91 70 SER A C 1
ATOM 567 O O . SER A 1 70 ? 22.793 -10.455 -46.187 1.00 56.91 70 SER A O 1
ATOM 569 N N . ALA A 1 71 ? 23.045 -9.597 -44.140 1.00 54.31 71 ALA A N 1
ATOM 570 C CA . ALA A 1 71 ? 21.641 -9.753 -43.754 1.00 54.31 71 ALA A CA 1
ATOM 571 C C . ALA A 1 71 ? 20.752 -8.628 -44.324 1.00 54.31 71 ALA A C 1
ATOM 573 O O . ALA A 1 71 ? 19.575 -8.847 -44.591 1.00 54.31 71 ALA A O 1
ATOM 574 N N . GLY A 1 72 ? 21.313 -7.435 -44.555 1.00 51.09 72 GLY A N 1
ATOM 575 C CA . GLY A 1 72 ? 20.623 -6.286 -45.153 1.00 51.09 72 GLY A CA 1
ATOM 576 C C . GLY A 1 72 ? 20.480 -6.327 -46.681 1.00 51.09 72 GLY A C 1
ATOM 577 O O . GLY A 1 72 ? 19.854 -5.434 -47.245 1.00 51.09 72 GLY A O 1
ATOM 578 N N . SER A 1 73 ? 21.049 -7.329 -47.365 1.00 49.31 73 SER A N 1
ATOM 579 C CA . SER A 1 73 ? 20.933 -7.512 -48.822 1.00 49.31 73 SER A CA 1
ATOM 580 C C . SER A 1 73 ? 19.784 -8.437 -49.244 1.00 49.31 73 SER A C 1
ATOM 582 O O . SER A 1 73 ? 19.658 -8.765 -50.425 1.00 49.31 73 SER A O 1
ATOM 584 N N . MET A 1 74 ? 18.906 -8.820 -48.315 1.00 48.34 74 MET A N 1
ATOM 585 C CA . MET A 1 74 ? 17.547 -9.224 -48.662 1.00 48.34 74 MET A CA 1
ATOM 586 C C . MET A 1 74 ? 16.756 -7.942 -48.914 1.00 48.34 74 MET A C 1
ATOM 588 O O . MET A 1 74 ? 16.546 -7.146 -48.003 1.00 48.34 74 MET A O 1
ATOM 592 N N . SER A 1 75 ? 16.371 -7.706 -50.168 1.00 47.91 75 SER A N 1
ATOM 593 C CA . SER A 1 75 ? 15.481 -6.611 -50.568 1.00 47.91 75 SER A CA 1
ATOM 594 C C . SER A 1 75 ? 14.078 -6.846 -49.991 1.00 47.91 75 SER A C 1
ATOM 596 O O . SER A 1 75 ? 13.140 -7.164 -50.721 1.00 47.91 75 SER A O 1
ATOM 598 N N . GLU A 1 76 ? 13.930 -6.733 -48.675 1.00 58.31 76 GLU A N 1
ATOM 599 C CA . GLU A 1 76 ? 12.626 -6.639 -48.038 1.00 58.31 76 GLU A CA 1
ATOM 600 C C . GLU A 1 76 ? 12.051 -5.258 -48.366 1.00 58.31 76 GLU A C 1
ATOM 602 O O . GLU A 1 76 ? 12.668 -4.219 -48.124 1.00 58.31 76 GLU A O 1
ATOM 607 N N . GLU A 1 77 ? 10.882 -5.240 -49.001 1.00 59.97 77 GLU A N 1
ATOM 608 C CA . GLU A 1 77 ? 10.170 -4.010 -49.326 1.00 59.97 77 GLU A CA 1
ATOM 609 C C . GLU A 1 77 ? 9.731 -3.333 -48.017 1.00 59.97 77 GLU A C 1
ATOM 611 O O . GLU A 1 77 ? 8.774 -3.748 -47.363 1.00 59.97 77 GLU A O 1
ATOM 616 N N . PHE A 1 78 ? 10.469 -2.306 -47.587 1.00 69.56 78 PHE A N 1
ATOM 617 C CA . PHE A 1 78 ? 10.165 -1.584 -46.355 1.00 69.56 78 PHE A CA 1
ATOM 618 C C . PHE A 1 78 ? 8.897 -0.743 -46.523 1.00 69.56 78 PHE A C 1
ATOM 620 O O . PHE A 1 78 ? 8.893 0.309 -47.165 1.00 69.56 78 PHE A O 1
ATOM 627 N N . THR A 1 79 ? 7.812 -1.165 -45.882 1.00 71.62 79 THR A N 1
ATOM 628 C CA . THR A 1 79 ? 6.591 -0.363 -45.772 1.00 71.62 79 THR A CA 1
ATOM 629 C C . THR A 1 79 ? 6.673 0.624 -44.612 1.00 71.62 79 THR A C 1
ATOM 631 O O . THR A 1 79 ? 6.898 0.241 -43.464 1.00 71.62 79 THR A O 1
ATOM 634 N N . ILE A 1 80 ? 6.423 1.905 -44.892 1.00 77.00 80 ILE A N 1
ATOM 635 C CA . ILE A 1 80 ? 6.356 2.953 -43.866 1.00 77.00 80 ILE A CA 1
ATOM 636 C C . ILE A 1 80 ? 5.053 2.806 -43.069 1.00 77.00 80 ILE A C 1
ATOM 638 O O . ILE A 1 80 ? 3.956 2.907 -43.625 1.00 77.00 80 ILE A O 1
ATOM 642 N N . ALA A 1 81 ? 5.171 2.617 -41.754 1.00 78.19 81 ALA A N 1
ATOM 643 C CA . ALA A 1 81 ? 4.035 2.585 -40.839 1.00 78.19 81 ALA A CA 1
ATOM 644 C C . ALA A 1 81 ? 3.333 3.957 -40.780 1.00 78.19 81 ALA A C 1
ATOM 646 O O . ALA A 1 81 ? 3.951 4.965 -40.446 1.00 78.19 81 ALA A O 1
ATOM 647 N N . LYS A 1 82 ? 2.028 3.995 -41.085 1.00 82.19 82 LYS A N 1
ATOM 648 C CA . LYS A 1 82 ? 1.210 5.230 -41.064 1.00 82.19 82 LYS A CA 1
ATOM 649 C C . LYS A 1 82 ? 0.297 5.360 -39.842 1.00 82.19 82 LYS A C 1
ATOM 651 O O . LYS A 1 82 ? -0.117 6.464 -39.506 1.00 82.19 82 LYS A O 1
ATOM 656 N N . HIS A 1 83 ? -0.019 4.243 -39.188 1.00 83.44 83 HIS A N 1
ATOM 657 C CA . HIS A 1 83 ? -0.912 4.190 -38.028 1.00 83.44 83 HIS A CA 1
ATOM 658 C C . HIS A 1 83 ? -0.140 3.956 -36.728 1.00 83.44 83 HIS A C 1
ATOM 660 O O . HIS A 1 83 ? 0.857 3.233 -36.715 1.00 83.44 83 HIS A O 1
ATOM 666 N N . LEU A 1 84 ? -0.643 4.542 -35.635 1.00 85.69 84 LEU A N 1
ATOM 667 C CA . LEU A 1 84 ? -0.088 4.407 -34.282 1.00 85.69 84 LEU A CA 1
ATOM 668 C C . LEU A 1 84 ? -0.074 2.947 -33.801 1.00 85.69 84 LEU A C 1
ATOM 670 O O . LEU A 1 84 ? 0.826 2.547 -33.071 1.00 85.69 84 LEU A O 1
ATOM 674 N N . GLU A 1 85 ? -1.038 2.141 -34.245 1.00 85.75 85 GLU A N 1
ATOM 675 C CA . GLU A 1 85 ? -1.205 0.741 -33.834 1.00 85.75 85 GLU A CA 1
ATOM 676 C C . GLU A 1 85 ? -0.009 -0.148 -34.197 1.00 85.75 85 GLU A C 1
ATOM 678 O O . GLU A 1 85 ? 0.240 -1.147 -33.529 1.00 85.75 85 GLU A O 1
ATOM 683 N N . HIS A 1 86 ? 0.788 0.236 -35.200 1.00 88.88 86 HIS A N 1
ATOM 684 C CA . HIS A 1 86 ? 1.985 -0.514 -35.581 1.00 88.88 86 HIS A CA 1
ATOM 685 C C . HIS A 1 86 ? 3.119 -0.404 -34.552 1.00 88.88 86 HIS A C 1
ATOM 687 O O . HIS A 1 86 ? 3.996 -1.266 -34.518 1.00 88.88 86 HIS A O 1
ATOM 693 N N . VAL A 1 87 ? 3.114 0.630 -33.701 1.00 90.62 87 VAL A N 1
ATOM 694 C CA . VAL A 1 87 ? 4.200 0.876 -32.742 1.00 90.62 87 VAL A CA 1
ATOM 695 C C . VAL A 1 87 ? 4.309 -0.259 -31.723 1.00 90.62 87 VAL A C 1
ATOM 697 O O . VAL A 1 87 ? 5.423 -0.683 -31.429 1.00 90.62 87 VAL A O 1
ATOM 700 N N . GLY A 1 88 ? 3.185 -0.798 -31.236 1.00 90.19 88 GLY A N 1
ATOM 701 C CA . GLY A 1 88 ? 3.176 -1.917 -30.284 1.00 90.19 88 GLY A CA 1
ATOM 702 C C . GLY A 1 88 ? 3.900 -3.162 -30.820 1.00 90.19 88 GLY A C 1
ATOM 703 O O . GLY A 1 88 ? 4.905 -3.569 -30.236 1.00 90.19 88 GLY A O 1
ATOM 704 N N . PRO A 1 89 ? 3.474 -3.741 -31.961 1.00 90.50 89 PRO A N 1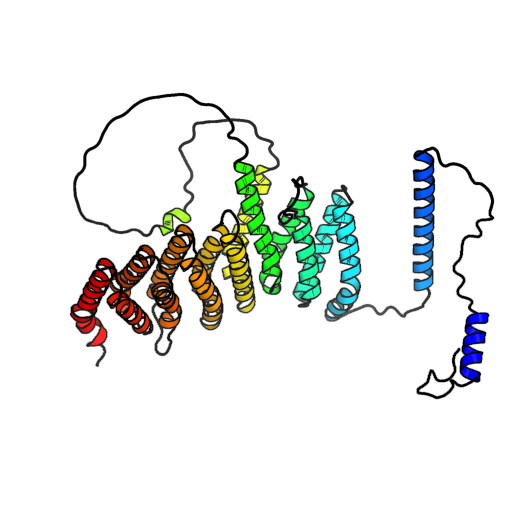
ATOM 705 C CA . PRO A 1 89 ? 4.146 -4.889 -32.577 1.00 90.50 89 PRO A CA 1
ATOM 706 C C . PRO A 1 89 ? 5.612 -4.631 -32.947 1.00 90.50 89 PRO A C 1
ATOM 708 O O . PRO A 1 89 ? 6.458 -5.505 -32.760 1.00 90.50 89 PRO A O 1
ATOM 711 N N . MET A 1 90 ? 5.940 -3.431 -33.442 1.00 91.19 90 MET A N 1
ATOM 712 C CA . MET A 1 90 ? 7.328 -3.064 -33.749 1.00 91.19 90 MET A CA 1
ATOM 713 C C . MET A 1 90 ? 8.186 -3.045 -32.480 1.00 91.19 90 MET A C 1
ATOM 715 O O . MET A 1 90 ? 9.275 -3.623 -32.446 1.00 91.19 90 MET A O 1
ATOM 719 N N . PHE A 1 91 ? 7.679 -2.433 -31.410 1.00 94.62 91 PHE A N 1
ATOM 720 C CA . PHE A 1 91 ? 8.368 -2.389 -30.129 1.00 94.62 91 PHE A CA 1
ATOM 721 C C . PHE A 1 91 ? 8.490 -3.781 -29.500 1.00 94.62 91 PHE A C 1
ATOM 723 O O . PHE A 1 91 ? 9.546 -4.110 -28.968 1.00 94.62 91 PHE A O 1
ATOM 730 N N . GLN A 1 92 ? 7.487 -4.650 -29.663 1.00 93.44 92 GLN A N 1
ATOM 731 C CA . GLN A 1 92 ? 7.522 -6.038 -29.191 1.00 93.44 92 GLN A CA 1
ATOM 732 C C . GLN A 1 92 ? 8.712 -6.832 -29.760 1.00 93.44 92 GLN A C 1
ATOM 734 O O . GLN A 1 92 ? 9.215 -7.752 -29.117 1.00 93.44 92 GLN A O 1
ATOM 739 N N . LYS A 1 93 ? 9.196 -6.477 -30.956 1.00 91.25 93 LYS A N 1
ATOM 740 C CA . LYS A 1 93 ? 10.401 -7.081 -31.544 1.00 91.25 93 LYS A CA 1
ATOM 741 C C . LYS A 1 93 ? 11.692 -6.380 -31.122 1.00 91.25 93 LYS A C 1
ATOM 743 O O . LYS A 1 93 ? 12.715 -7.044 -30.980 1.00 91.25 93 LYS A O 1
ATOM 748 N N . ALA A 1 94 ? 11.653 -5.067 -30.906 1.00 93.94 94 ALA A N 1
ATOM 749 C CA . ALA A 1 94 ? 12.843 -4.261 -30.632 1.00 93.94 94 ALA A CA 1
ATOM 750 C C . ALA A 1 94 ? 13.225 -4.165 -29.142 1.00 93.94 94 ALA A C 1
ATOM 752 O O . ALA A 1 94 ? 14.389 -3.918 -28.825 1.00 93.94 94 ALA A O 1
ATOM 753 N N . TRP A 1 95 ? 12.277 -4.351 -28.217 1.00 94.94 95 TRP A N 1
ATOM 754 C CA . TRP A 1 95 ? 12.468 -3.970 -26.814 1.00 94.94 95 TRP A CA 1
ATOM 755 C C . TRP A 1 95 ? 13.604 -4.724 -26.114 1.00 94.94 95 TRP A C 1
ATOM 757 O O . TRP A 1 95 ? 14.331 -4.119 -25.333 1.00 94.94 95 TRP A O 1
ATOM 767 N N . SER A 1 96 ? 13.785 -6.020 -26.387 1.00 93.81 96 SER A N 1
ATOM 768 C CA . SER A 1 96 ? 14.789 -6.843 -25.702 1.00 93.81 96 SER A CA 1
ATOM 769 C C . SER A 1 96 ? 16.225 -6.454 -26.096 1.00 93.81 96 SER A C 1
ATOM 771 O O . SER A 1 96 ? 17.021 -6.179 -25.191 1.00 93.81 96 SER A O 1
ATOM 773 N N . PRO A 1 97 ? 16.566 -6.314 -27.397 1.00 94.25 97 PRO A N 1
ATOM 774 C CA . PRO A 1 97 ? 17.834 -5.718 -27.815 1.00 94.25 97 PRO A CA 1
ATOM 775 C C . PRO A 1 97 ? 18.054 -4.303 -27.267 1.00 94.25 97 PRO A C 1
ATOM 777 O O . PRO A 1 97 ? 19.152 -3.998 -26.802 1.00 94.25 97 PRO A O 1
ATOM 780 N N . CYS A 1 98 ? 17.019 -3.451 -27.264 1.00 93.50 98 CYS A N 1
ATOM 781 C CA . CYS A 1 98 ? 17.109 -2.108 -26.684 1.00 93.50 98 CYS A CA 1
ATOM 782 C C . CYS A 1 98 ? 17.430 -2.156 -25.185 1.00 93.50 98 CYS A C 1
ATOM 784 O O . CYS A 1 98 ? 18.330 -1.456 -24.728 1.00 93.50 98 CYS A O 1
ATOM 786 N N . LEU A 1 99 ? 16.740 -3.007 -24.421 1.00 92.69 99 LEU A N 1
ATOM 787 C CA . LEU A 1 99 ? 16.973 -3.180 -22.989 1.00 92.69 99 LEU A CA 1
ATOM 788 C C . LEU A 1 99 ? 18.404 -3.641 -22.709 1.00 92.69 99 LEU A C 1
ATOM 790 O O . LEU A 1 99 ? 19.053 -3.087 -21.821 1.00 92.69 99 LEU A O 1
ATOM 794 N N . ALA A 1 100 ? 18.903 -4.619 -23.467 1.00 90.56 100 ALA A N 1
ATOM 795 C CA . ALA A 1 100 ? 20.271 -5.104 -23.332 1.00 90.56 100 ALA A CA 1
ATOM 796 C C . ALA A 1 100 ? 21.286 -3.992 -23.635 1.00 90.56 100 ALA A C 1
ATOM 798 O O . ALA A 1 100 ? 22.172 -3.736 -22.822 1.00 90.56 100 ALA A O 1
ATOM 799 N N . ALA A 1 101 ? 21.109 -3.279 -24.752 1.00 91.81 101 ALA A N 1
ATOM 800 C CA . ALA A 1 101 ? 21.981 -2.176 -25.135 1.00 91.81 101 ALA A CA 1
ATOM 801 C C . ALA A 1 101 ? 22.008 -1.076 -24.063 1.00 91.81 101 ALA A C 1
ATOM 803 O O . ALA A 1 101 ? 23.087 -0.666 -23.640 1.00 91.81 101 ALA A O 1
ATOM 804 N N . PHE A 1 102 ? 20.849 -0.629 -23.573 1.00 92.44 102 PHE A N 1
ATOM 805 C CA . PHE A 1 102 ? 20.796 0.399 -22.532 1.00 92.44 102 PHE A CA 1
ATOM 806 C C . PHE A 1 102 ? 21.406 -0.084 -21.214 1.00 92.44 102 PHE A C 1
ATOM 808 O O . PHE A 1 102 ? 22.149 0.663 -20.587 1.00 92.44 102 PHE A O 1
ATOM 815 N N . SER A 1 103 ? 21.140 -1.328 -20.811 1.00 88.81 103 SER A N 1
ATOM 816 C CA . SER A 1 103 ? 21.617 -1.877 -19.535 1.00 88.81 103 SER A CA 1
ATOM 817 C C . SER A 1 103 ? 23.138 -2.036 -19.502 1.00 88.81 103 SER A C 1
ATOM 819 O O . SER A 1 103 ? 23.765 -1.632 -18.528 1.00 88.81 103 SER A O 1
ATOM 821 N N . VAL A 1 104 ? 23.738 -2.569 -20.573 1.00 88.31 104 VAL A N 1
ATOM 822 C CA . VAL A 1 104 ? 25.200 -2.731 -20.684 1.00 88.31 104 VAL A CA 1
ATOM 823 C C . VAL A 1 104 ? 25.889 -1.369 -20.642 1.00 88.31 104 VAL A C 1
ATOM 825 O O . VAL A 1 104 ? 26.795 -1.152 -19.842 1.00 88.31 104 VAL A O 1
ATOM 828 N N . ASN A 1 105 ? 25.402 -0.409 -21.434 1.00 86.25 105 ASN A N 1
ATOM 829 C CA . ASN A 1 105 ? 25.979 0.934 -21.455 1.00 86.25 105 ASN A CA 1
ATOM 830 C C . ASN A 1 105 ? 25.800 1.666 -20.117 1.00 86.25 105 ASN A C 1
ATOM 832 O O . ASN A 1 105 ? 26.700 2.383 -19.694 1.00 86.25 105 ASN A O 1
ATOM 836 N N . LEU A 1 106 ? 24.680 1.468 -19.419 1.00 85.25 106 LEU A N 1
ATOM 837 C CA . LEU A 1 106 ? 24.451 2.058 -18.099 1.00 85.25 106 LEU A CA 1
ATOM 838 C C . LEU A 1 106 ? 25.353 1.439 -17.014 1.00 85.25 106 LEU A C 1
ATOM 840 O O . LEU A 1 106 ? 25.737 2.120 -16.057 1.00 85.25 106 LEU A O 1
ATOM 844 N N . GLN A 1 107 ? 25.715 0.163 -17.163 1.00 83.69 107 GLN A N 1
ATOM 845 C CA . GLN A 1 107 ? 26.614 -0.537 -16.253 1.00 83.69 107 GLN A CA 1
ATOM 846 C C . GLN A 1 107 ? 28.078 -0.127 -16.466 1.00 83.69 107 GLN A C 1
ATOM 848 O O . GLN A 1 107 ? 28.711 0.331 -15.508 1.00 83.69 107 GLN A O 1
ATOM 853 N N . ASP A 1 108 ? 28.566 -0.236 -17.704 1.00 81.19 108 ASP A N 1
ATOM 854 C CA . ASP A 1 108 ? 29.997 -0.200 -18.035 1.00 81.19 108 ASP A CA 1
ATOM 855 C C . ASP A 1 108 ? 30.516 1.197 -18.406 1.00 81.19 108 ASP A C 1
ATOM 857 O O . ASP A 1 108 ? 31.714 1.457 -18.304 1.00 81.19 108 ASP A O 1
ATOM 861 N N . SER A 1 109 ? 29.639 2.121 -18.813 1.00 78.88 109 SER A N 1
ATOM 862 C CA . SER A 1 109 ? 30.043 3.492 -19.142 1.00 78.88 109 SER A CA 1
ATOM 863 C C . SER A 1 109 ? 30.081 4.395 -17.907 1.00 78.88 109 SER A C 1
ATOM 865 O O . SER A 1 109 ? 29.171 4.387 -17.071 1.00 78.88 109 SER A O 1
ATOM 867 N N . ASP A 1 110 ? 31.105 5.251 -17.845 1.00 76.56 110 ASP A N 1
ATOM 868 C CA . ASP A 1 110 ? 31.180 6.402 -16.935 1.00 76.56 110 ASP A CA 1
ATOM 869 C C . ASP A 1 110 ? 30.895 7.740 -17.664 1.00 76.56 110 ASP A C 1
ATOM 871 O O . ASP A 1 110 ? 30.923 8.809 -17.052 1.00 76.56 110 ASP A O 1
ATOM 875 N N . HIS A 1 111 ? 30.580 7.712 -18.968 1.00 83.62 111 HIS A N 1
ATOM 876 C CA . HIS A 1 111 ? 30.223 8.916 -19.725 1.00 83.62 111 HIS A CA 1
ATOM 877 C C . HIS A 1 111 ? 28.801 9.388 -19.393 1.00 83.62 111 HIS A C 1
ATOM 879 O O . HIS A 1 111 ? 27.822 8.651 -19.563 1.00 83.62 111 HIS A O 1
ATOM 885 N N . ILE A 1 112 ? 28.680 10.652 -18.976 1.00 83.94 112 ILE A N 1
ATOM 886 C CA . ILE A 1 112 ? 27.410 11.233 -18.523 1.00 83.94 112 ILE A CA 1
ATOM 887 C C . ILE A 1 112 ? 26.377 11.365 -19.649 1.00 83.94 112 ILE A C 1
ATOM 889 O O . ILE A 1 112 ? 25.212 11.035 -19.446 1.00 83.94 112 ILE A O 1
ATOM 893 N N . ASP A 1 113 ? 26.795 11.752 -20.855 1.00 86.94 113 ASP A N 1
ATOM 894 C CA . ASP A 1 113 ? 25.881 11.937 -21.990 1.00 86.94 113 ASP A CA 1
ATOM 895 C C . ASP A 1 113 ? 25.294 10.605 -22.467 1.00 86.94 113 ASP A C 1
ATOM 897 O O . ASP A 1 113 ? 24.090 10.496 -22.699 1.00 86.94 113 ASP A O 1
ATOM 901 N N . LEU A 1 114 ? 26.128 9.561 -22.537 1.00 87.50 114 LEU A N 1
ATOM 902 C CA . LEU A 1 114 ? 25.684 8.214 -22.893 1.00 87.50 114 LEU A CA 1
ATOM 903 C C . LEU A 1 114 ? 24.744 7.639 -21.826 1.00 87.50 114 LEU A C 1
ATOM 905 O O . LEU A 1 114 ? 23.727 7.034 -22.165 1.00 87.50 114 LEU A O 1
ATOM 909 N N . THR A 1 115 ? 25.043 7.887 -20.548 1.00 87.00 115 THR A N 1
ATOM 910 C CA . THR A 1 115 ? 24.164 7.535 -19.424 1.00 87.00 115 THR A CA 1
ATOM 911 C C . THR A 1 115 ? 22.798 8.209 -19.569 1.00 87.00 115 THR A C 1
ATOM 913 O O . THR A 1 115 ? 21.770 7.534 -19.533 1.00 87.00 115 THR A O 1
ATOM 916 N N . ASN A 1 116 ? 22.770 9.522 -19.811 1.00 88.50 116 ASN A N 1
ATOM 917 C CA . ASN A 1 116 ? 21.535 10.286 -19.992 1.00 88.50 116 ASN A CA 1
ATOM 918 C C . ASN A 1 116 ? 20.728 9.804 -21.204 1.00 88.50 116 ASN A C 1
ATOM 920 O O . ASN A 1 116 ? 19.501 9.715 -21.129 1.00 88.50 116 ASN A O 1
ATOM 924 N N . LEU A 1 117 ? 21.398 9.443 -22.303 1.00 91.81 117 LEU A N 1
ATOM 925 C CA . LEU A 1 117 ? 20.743 8.897 -23.489 1.00 91.81 117 LEU A CA 1
ATOM 926 C C . LEU A 1 117 ? 20.117 7.524 -23.203 1.00 91.81 117 LEU A C 1
ATOM 928 O O . LEU A 1 117 ? 18.968 7.295 -23.578 1.00 91.81 117 LEU A O 1
ATOM 932 N N . CYS A 1 118 ? 20.821 6.645 -22.482 1.00 92.38 118 CYS A N 1
ATOM 933 C CA . CYS A 1 118 ? 20.290 5.341 -22.072 1.00 92.38 118 CYS A CA 1
ATOM 934 C C . CYS A 1 118 ? 19.081 5.493 -21.142 1.00 92.38 118 CYS A C 1
ATOM 936 O O . CYS A 1 118 ? 18.057 4.851 -21.359 1.00 92.38 118 CYS A O 1
ATOM 938 N N . LEU A 1 119 ? 19.158 6.380 -20.146 1.00 91.38 119 LEU A N 1
ATOM 939 C CA . LEU A 1 119 ? 18.051 6.650 -19.223 1.00 91.38 119 LEU A CA 1
ATOM 940 C C . LEU A 1 119 ? 16.833 7.244 -19.934 1.00 91.38 119 LEU A C 1
ATOM 942 O O . LEU A 1 119 ? 15.700 6.846 -19.664 1.00 91.38 119 LEU A O 1
ATOM 946 N N . THR A 1 120 ? 17.062 8.147 -20.885 1.00 93.06 120 THR A N 1
ATOM 947 C CA . THR A 1 120 ? 15.999 8.716 -21.719 1.00 93.06 120 THR A CA 1
ATOM 948 C C . THR A 1 120 ? 15.367 7.641 -22.607 1.00 93.06 120 THR A C 1
ATOM 950 O O . THR A 1 120 ? 14.143 7.552 -22.688 1.00 93.06 120 THR A O 1
ATOM 953 N N . GLY A 1 121 ? 16.183 6.773 -23.216 1.00 94.00 121 GLY A N 1
ATOM 954 C CA . GLY A 1 121 ? 15.720 5.631 -24.006 1.00 94.00 121 GLY A CA 1
ATOM 955 C C . GLY A 1 121 ? 14.863 4.663 -23.193 1.00 94.00 121 GLY A C 1
ATOM 956 O O . GLY A 1 121 ? 13.782 4.282 -23.640 1.00 94.00 121 GLY A O 1
ATOM 957 N N . ILE A 1 122 ? 15.289 4.328 -21.972 1.00 94.50 122 ILE A N 1
ATOM 958 C CA . ILE A 1 122 ? 14.506 3.495 -21.052 1.00 94.50 122 ILE A CA 1
ATOM 959 C C . ILE A 1 122 ? 13.190 4.188 -20.661 1.00 94.50 122 ILE A C 1
ATOM 961 O O . ILE A 1 122 ? 12.140 3.551 -20.679 1.00 94.50 122 ILE A O 1
ATOM 965 N N . SER A 1 123 ? 13.215 5.487 -20.351 1.00 94.81 123 SER A N 1
ATOM 966 C CA . SER A 1 123 ? 12.007 6.259 -20.017 1.00 94.81 123 SER A CA 1
ATOM 967 C C . SER A 1 123 ? 10.965 6.206 -21.144 1.00 94.81 123 SER A C 1
ATOM 969 O O . SER A 1 123 ? 9.796 5.890 -20.910 1.00 94.81 123 SER A O 1
ATOM 971 N N . TYR A 1 124 ? 11.389 6.416 -22.394 1.00 95.00 124 TYR A N 1
ATOM 972 C CA . TYR A 1 124 ? 10.495 6.309 -23.549 1.00 95.00 124 TYR A CA 1
ATOM 973 C C . TYR A 1 124 ? 10.024 4.878 -23.813 1.00 95.00 124 TYR A C 1
ATOM 975 O O . TYR A 1 124 ? 8.854 4.680 -24.134 1.00 95.00 124 TYR A O 1
ATOM 983 N N . ALA A 1 125 ? 10.892 3.883 -23.632 1.00 95.75 125 ALA A N 1
ATOM 984 C CA . ALA A 1 125 ? 10.529 2.474 -23.736 1.00 95.75 125 ALA A CA 1
ATOM 985 C C . ALA A 1 125 ? 9.420 2.096 -22.738 1.00 95.75 125 ALA A C 1
ATOM 987 O O . ALA A 1 125 ? 8.434 1.464 -23.121 1.00 95.75 125 ALA A O 1
ATOM 988 N N . ILE A 1 126 ? 9.526 2.555 -21.486 1.00 96.06 126 ILE A N 1
ATOM 989 C CA . ILE A 1 126 ? 8.483 2.369 -20.469 1.00 96.06 126 ILE A CA 1
ATOM 990 C C . ILE A 1 126 ? 7.193 3.072 -20.890 1.00 96.06 126 ILE A C 1
ATOM 992 O O . ILE A 1 126 ? 6.128 2.465 -20.828 1.00 96.06 126 ILE A O 1
ATOM 996 N N . ARG A 1 127 ? 7.269 4.321 -21.366 1.00 95.00 127 ARG A N 1
ATOM 997 C CA . ARG A 1 127 ? 6.086 5.073 -21.810 1.00 95.00 127 ARG A CA 1
ATOM 998 C C . ARG A 1 127 ? 5.353 4.373 -22.957 1.00 95.00 127 ARG A C 1
ATOM 1000 O O . ARG A 1 127 ? 4.127 4.295 -22.926 1.00 95.00 127 ARG A O 1
ATOM 1007 N N . ILE A 1 128 ? 6.078 3.843 -23.945 1.00 94.69 128 ILE A N 1
ATOM 1008 C CA . ILE A 1 128 ? 5.494 3.048 -25.037 1.00 94.69 128 ILE A CA 1
ATOM 1009 C C . ILE A 1 128 ? 4.810 1.807 -24.459 1.00 94.69 128 ILE A C 1
ATOM 1011 O O . ILE A 1 128 ? 3.634 1.576 -24.735 1.00 94.69 128 ILE A O 1
ATOM 1015 N N . ALA A 1 129 ? 5.506 1.055 -23.603 1.00 95.50 129 ALA A N 1
ATOM 1016 C CA . ALA A 1 129 ? 4.949 -0.146 -22.992 1.00 95.50 129 ALA A CA 1
ATOM 1017 C C . ALA A 1 129 ? 3.687 0.148 -22.154 1.00 95.50 129 ALA A C 1
ATOM 1019 O O . ALA A 1 129 ? 2.725 -0.615 -22.201 1.00 95.50 129 ALA A O 1
ATOM 1020 N N . CYS A 1 130 ? 3.643 1.282 -21.449 1.00 94.69 130 CYS A N 1
ATOM 1021 C CA . CYS A 1 130 ? 2.468 1.754 -20.718 1.00 94.69 130 CYS A CA 1
ATOM 1022 C C . CYS A 1 130 ? 1.285 2.072 -21.645 1.00 94.69 130 CYS A C 1
ATOM 1024 O O . CYS A 1 130 ? 0.177 1.611 -21.382 1.00 94.69 130 CYS A O 1
ATOM 1026 N N . ILE A 1 131 ? 1.511 2.821 -22.732 1.00 92.94 131 ILE A N 1
ATOM 1027 C CA . ILE A 1 131 ? 0.457 3.224 -23.683 1.00 92.94 131 ILE A CA 1
ATOM 1028 C C . ILE A 1 131 ? -0.167 2.009 -24.382 1.00 92.94 131 ILE A C 1
ATOM 1030 O O . ILE A 1 131 ? -1.377 1.975 -24.583 1.00 92.94 131 ILE A O 1
ATOM 1034 N N . PHE A 1 132 ? 0.647 1.017 -24.750 1.00 93.56 132 PHE A N 1
ATOM 1035 C CA . PHE A 1 132 ? 0.187 -0.184 -25.455 1.00 93.56 132 PHE A CA 1
ATOM 1036 C C . PHE A 1 132 ? -0.137 -1.361 -24.523 1.00 93.56 132 PHE A C 1
ATOM 1038 O O . PHE A 1 132 ? -0.352 -2.470 -25.006 1.00 93.56 132 PHE A O 1
ATOM 1045 N N . HIS A 1 133 ? -0.181 -1.139 -23.204 1.00 92.75 133 HIS A N 1
ATOM 1046 C CA . HIS A 1 133 ? -0.481 -2.169 -22.199 1.00 92.75 133 HIS A CA 1
ATOM 1047 C C . HIS A 1 133 ? 0.415 -3.425 -22.300 1.00 92.75 133 HIS A C 1
ATOM 1049 O O . HIS A 1 133 ? -0.026 -4.551 -22.082 1.00 92.75 133 HIS A O 1
ATOM 1055 N N . MET A 1 134 ? 1.696 -3.227 -22.616 1.00 94.19 134 MET A N 1
ATOM 1056 C CA . MET A 1 134 ? 2.703 -4.278 -22.780 1.00 94.19 134 MET A CA 1
ATOM 1057 C C . MET A 1 134 ? 3.358 -4.594 -21.428 1.00 94.19 134 MET A C 1
ATOM 1059 O O . MET A 1 134 ? 4.377 -4.011 -21.050 1.00 94.19 134 MET A O 1
ATOM 1063 N N . GLU A 1 135 ? 2.715 -5.463 -20.644 1.00 94.69 135 GLU A N 1
ATOM 1064 C CA . GLU A 1 135 ? 3.069 -5.683 -19.236 1.00 94.69 135 GLU A CA 1
ATOM 1065 C C . GLU A 1 135 ? 4.470 -6.262 -19.033 1.00 94.69 135 GLU A C 1
ATOM 1067 O O . GLU A 1 135 ? 5.192 -5.815 -18.141 1.00 94.69 135 GLU A O 1
ATOM 1072 N N . LEU A 1 136 ? 4.866 -7.232 -19.859 1.00 94.50 136 LEU A N 1
ATOM 1073 C CA . LEU A 1 136 ? 6.156 -7.908 -19.741 1.00 94.50 136 LEU A CA 1
ATOM 1074 C C . LEU A 1 136 ? 7.303 -6.924 -19.981 1.00 94.50 136 LEU A C 1
ATOM 1076 O O . LEU A 1 136 ? 8.239 -6.841 -19.186 1.00 94.50 136 LEU A O 1
ATOM 1080 N N . GLU A 1 137 ? 7.195 -6.145 -21.051 1.00 94.88 137 GLU A N 1
ATOM 1081 C CA . GLU A 1 137 ? 8.164 -5.142 -21.463 1.00 94.88 137 GLU A CA 1
ATOM 1082 C C . GLU A 1 137 ? 8.268 -4.037 -20.413 1.00 94.88 137 GLU A C 1
ATOM 1084 O O . GLU A 1 137 ? 9.363 -3.734 -19.933 1.00 94.88 137 GLU A O 1
ATOM 1089 N N . ARG A 1 138 ? 7.123 -3.483 -19.992 1.00 95.81 138 ARG A N 1
ATOM 1090 C CA . ARG A 1 138 ? 7.045 -2.451 -18.951 1.00 95.81 138 ARG A CA 1
ATOM 1091 C C . ARG A 1 138 ? 7.738 -2.911 -17.669 1.00 95.81 138 ARG A C 1
ATOM 1093 O O . ARG A 1 138 ? 8.592 -2.198 -17.141 1.00 95.81 138 ARG A O 1
ATOM 1100 N N . ASN A 1 139 ? 7.390 -4.102 -17.184 1.00 94.81 139 ASN A N 1
ATOM 1101 C CA . ASN A 1 139 ? 7.936 -4.645 -15.945 1.00 94.81 139 ASN A CA 1
ATOM 1102 C C . ASN A 1 139 ? 9.448 -4.903 -16.077 1.00 94.81 139 ASN A C 1
ATOM 1104 O O . ASN A 1 139 ? 10.194 -4.585 -15.155 1.00 94.81 139 ASN A O 1
ATOM 1108 N N . ALA A 1 140 ? 9.926 -5.395 -17.225 1.00 95.19 140 ALA A N 1
ATOM 1109 C CA . ALA A 1 140 ? 11.350 -5.641 -17.456 1.00 95.19 140 ALA A CA 1
ATOM 1110 C C . ALA A 1 140 ? 12.194 -4.354 -17.410 1.00 95.19 140 ALA A C 1
ATOM 1112 O O . ALA A 1 140 ? 13.231 -4.325 -16.743 1.00 95.19 140 ALA A O 1
ATOM 1113 N N . PHE A 1 141 ? 11.748 -3.273 -18.064 1.00 95.56 141 PHE A N 1
ATOM 1114 C CA . PHE A 1 141 ? 12.454 -1.985 -18.012 1.00 95.56 141 PHE A CA 1
ATOM 1115 C C . PHE A 1 141 ? 12.440 -1.369 -16.608 1.00 95.56 141 PHE A C 1
ATOM 1117 O O . PHE A 1 141 ? 13.467 -0.858 -16.157 1.00 95.56 141 PHE A O 1
ATOM 1124 N N . ILE A 1 142 ? 11.309 -1.436 -15.898 1.00 94.81 142 ILE A N 1
ATOM 1125 C CA . ILE A 1 142 ? 11.206 -0.912 -14.529 1.00 94.81 142 ILE A CA 1
ATOM 1126 C C . ILE A 1 142 ? 12.106 -1.705 -13.581 1.00 94.81 142 ILE A C 1
ATOM 1128 O O . ILE A 1 142 ? 12.882 -1.105 -12.843 1.00 94.81 142 ILE A O 1
ATOM 1132 N N . GLN A 1 143 ? 12.091 -3.037 -13.650 1.00 92.75 143 GLN A N 1
ATOM 1133 C CA . GLN A 1 143 ? 12.974 -3.883 -12.844 1.00 92.75 143 GLN A CA 1
ATOM 1134 C C . GLN A 1 143 ? 14.453 -3.621 -13.132 1.00 92.75 143 GLN A C 1
ATOM 1136 O O . GLN A 1 143 ? 15.265 -3.615 -12.204 1.00 92.75 143 GLN A O 1
ATOM 1141 N N . ALA A 1 144 ? 14.817 -3.382 -14.396 1.00 90.69 144 ALA A N 1
ATOM 1142 C CA . ALA A 1 144 ? 16.177 -3.000 -14.755 1.00 90.69 144 ALA A CA 1
ATOM 1143 C C . ALA A 1 144 ? 16.574 -1.674 -14.085 1.00 90.69 144 ALA A C 1
ATOM 1145 O O . ALA A 1 144 ? 17.584 -1.637 -13.381 1.00 90.69 144 ALA A O 1
ATOM 1146 N N . LEU A 1 145 ? 15.756 -0.620 -14.208 1.00 89.62 145 LEU A N 1
ATOM 1147 C CA . LEU A 1 145 ? 16.002 0.656 -13.520 1.00 89.62 145 LEU A CA 1
ATOM 1148 C C . LEU A 1 145 ? 16.098 0.487 -12.002 1.00 89.62 145 LEU A C 1
ATOM 1150 O O . LEU A 1 145 ? 17.027 1.015 -11.392 1.00 89.62 145 LEU A O 1
ATOM 1154 N N . SER A 1 146 ? 15.182 -0.272 -11.394 1.00 87.12 146 SER A N 1
ATOM 1155 C CA . SER A 1 146 ? 15.180 -0.544 -9.955 1.00 87.12 146 SER A CA 1
ATOM 1156 C C . SER A 1 146 ? 16.488 -1.190 -9.503 1.00 87.12 146 SER A C 1
ATOM 1158 O O . SER A 1 146 ? 17.057 -0.774 -8.494 1.00 87.12 146 SER A O 1
ATOM 1160 N N . ARG A 1 147 ? 17.040 -2.133 -10.276 1.00 85.50 147 ARG A N 1
ATOM 1161 C CA . ARG A 1 147 ? 18.355 -2.734 -9.995 1.00 85.50 147 ARG A CA 1
ATOM 1162 C C . ARG A 1 147 ? 19.495 -1.722 -10.114 1.00 85.50 147 ARG A C 1
ATOM 1164 O O . ARG A 1 147 ? 20.362 -1.702 -9.244 1.00 85.50 147 ARG A O 1
ATOM 1171 N N . PHE A 1 148 ? 19.469 -0.848 -11.120 1.00 81.38 148 PHE A N 1
ATOM 1172 C CA . PHE A 1 148 ? 20.486 0.196 -11.301 1.00 81.38 148 PHE A CA 1
ATOM 1173 C C . PHE A 1 148 ? 20.453 1.299 -10.235 1.00 81.38 148 PHE A C 1
ATOM 1175 O O . PHE A 1 148 ? 21.448 1.996 -10.057 1.00 81.38 148 PHE A O 1
ATOM 1182 N N . THR A 1 149 ? 19.374 1.432 -9.454 1.00 73.12 149 THR A N 1
ATOM 1183 C CA . THR A 1 149 ? 19.405 2.303 -8.264 1.00 73.12 149 THR A CA 1
ATOM 1184 C C . THR A 1 149 ? 20.367 1.796 -7.183 1.00 73.12 149 THR A C 1
ATOM 1186 O O . THR A 1 149 ? 20.783 2.580 -6.333 1.00 73.12 149 THR A O 1
ATOM 1189 N N . LEU A 1 150 ? 20.722 0.501 -7.201 1.00 71.19 150 LEU A N 1
ATOM 1190 C CA . LEU A 1 150 ? 21.569 -0.199 -6.221 1.00 71.19 150 LEU A CA 1
ATOM 1191 C C . LEU A 1 150 ? 21.045 -0.169 -4.772 1.00 71.19 150 LEU A C 1
ATOM 1193 O O . LEU A 1 150 ? 21.658 -0.753 -3.885 1.00 71.19 150 LEU A O 1
ATOM 1197 N N . LEU A 1 151 ? 19.861 0.405 -4.539 1.00 59.94 151 LEU A N 1
ATOM 1198 C CA . LEU A 1 151 ? 19.203 0.463 -3.231 1.00 59.94 151 LEU A CA 1
ATOM 1199 C C . LEU A 1 151 ? 18.717 -0.913 -2.750 1.00 59.94 151 LEU A C 1
ATOM 1201 O O . LEU A 1 151 ? 18.528 -1.129 -1.560 1.00 59.94 151 LEU A O 1
ATOM 1205 N N . MET A 1 152 ? 18.508 -1.853 -3.674 1.00 57.12 152 MET A N 1
ATOM 1206 C CA . MET A 1 152 ? 18.033 -3.208 -3.374 1.00 57.12 152 MET A CA 1
ATOM 1207 C C . MET A 1 152 ? 19.161 -4.240 -3.213 1.00 57.12 152 MET A C 1
ATOM 1209 O O . MET A 1 152 ? 18.880 -5.415 -2.976 1.00 57.12 152 MET A O 1
ATOM 1213 N N . ALA A 1 153 ? 20.428 -3.845 -3.363 1.00 59.94 153 ALA A N 1
ATOM 1214 C CA . ALA A 1 153 ? 21.558 -4.763 -3.278 1.00 59.94 153 ALA A CA 1
ATOM 1215 C C . ALA A 1 153 ? 21.911 -5.057 -1.807 1.00 59.94 153 ALA A C 1
ATOM 1217 O O . ALA A 1 153 ? 22.461 -4.223 -1.098 1.00 59.94 153 ALA A O 1
ATOM 1218 N N . THR A 1 154 ? 21.600 -6.268 -1.337 1.00 49.41 154 THR A N 1
ATOM 1219 C CA . THR A 1 154 ? 21.783 -6.703 0.066 1.00 49.41 154 THR A CA 1
ATOM 1220 C C . THR A 1 154 ? 23.231 -7.076 0.417 1.00 49.41 154 THR A C 1
ATOM 1222 O O . THR A 1 154 ? 23.506 -7.594 1.496 1.00 49.41 154 THR A O 1
ATOM 1225 N N . SER A 1 155 ? 24.197 -6.881 -0.476 1.00 42.84 155 SER A N 1
ATOM 1226 C CA . SER A 1 155 ? 25.579 -7.269 -0.207 1.00 42.84 155 SER A CA 1
ATOM 1227 C C . SER A 1 155 ? 26.549 -6.312 -0.866 1.00 42.84 155 SER A C 1
ATOM 1229 O O . SER A 1 155 ? 26.543 -6.150 -2.080 1.00 42.84 155 SER A O 1
ATOM 1231 N N . GLN A 1 156 ? 27.427 -5.784 -0.015 1.00 42.50 156 GLN A N 1
ATOM 1232 C CA . GLN A 1 156 ? 28.521 -4.858 -0.289 1.00 42.50 156 GLN A CA 1
ATOM 1233 C C . GLN A 1 156 ? 28.099 -3.388 -0.279 1.00 42.50 156 GLN A C 1
ATOM 1235 O O . GLN A 1 156 ? 27.057 -2.997 -0.793 1.00 42.50 156 GLN A O 1
ATOM 1240 N N . VAL A 1 157 ? 28.934 -2.582 0.377 1.00 45.56 157 VAL A N 1
ATOM 1241 C CA . VAL A 1 157 ? 28.880 -1.120 0.385 1.00 45.56 157 VAL A CA 1
ATOM 1242 C C . VAL A 1 157 ? 29.133 -0.665 -1.049 1.00 45.56 157 VAL A C 1
ATOM 1244 O O . VAL A 1 157 ? 30.269 -0.430 -1.451 1.00 45.56 157 VAL A O 1
ATOM 1247 N N . ILE A 1 158 ? 28.080 -0.655 -1.858 1.00 54.09 158 ILE A N 1
ATOM 1248 C CA . ILE A 1 158 ? 28.139 -0.166 -3.224 1.00 54.09 158 ILE A CA 1
ATOM 1249 C C . ILE A 1 158 ? 28.039 1.351 -3.132 1.00 54.09 158 ILE A C 1
ATOM 1251 O O . ILE A 1 158 ? 27.044 1.899 -2.658 1.00 54.09 158 ILE A O 1
ATOM 1255 N N . GLU A 1 159 ? 29.100 2.029 -3.552 1.00 54.72 159 GLU A N 1
ATOM 1256 C CA . GLU A 1 159 ? 29.124 3.482 -3.632 1.00 54.72 159 GLU A CA 1
ATOM 1257 C C . GLU A 1 159 ? 28.013 3.957 -4.583 1.00 54.72 159 GLU A C 1
ATOM 1259 O O . GLU A 1 159 ? 27.980 3.606 -5.767 1.00 54.72 159 GLU A O 1
ATOM 1264 N N . ILE A 1 160 ? 27.060 4.730 -4.055 1.00 65.31 160 ILE A N 1
ATOM 1265 C CA . ILE A 1 160 ? 25.971 5.288 -4.855 1.00 65.31 160 ILE A CA 1
ATOM 1266 C C . ILE A 1 160 ? 26.558 6.393 -5.738 1.00 65.31 160 ILE A C 1
ATOM 1268 O O . ILE A 1 160 ? 26.814 7.507 -5.284 1.00 65.31 160 ILE A O 1
ATOM 1272 N N . LYS A 1 161 ? 26.759 6.081 -7.019 1.00 69.12 161 LYS A N 1
ATOM 1273 C CA . LYS A 1 161 ? 27.190 7.045 -8.037 1.00 69.12 161 LYS A CA 1
ATOM 1274 C C . LYS A 1 161 ? 26.027 7.961 -8.445 1.00 69.12 161 LYS A C 1
ATOM 1276 O O . LYS A 1 161 ? 24.858 7.587 -8.339 1.00 69.12 161 LYS A O 1
ATOM 1281 N N . ALA A 1 162 ? 26.343 9.127 -9.016 1.00 71.75 162 ALA A N 1
ATOM 1282 C CA . ALA A 1 162 ? 25.349 10.077 -9.536 1.00 71.75 162 ALA A CA 1
ATOM 1283 C C . ALA A 1 162 ? 24.343 9.426 -10.512 1.00 71.75 162 ALA A C 1
ATOM 1285 O O . ALA A 1 162 ? 23.149 9.713 -10.447 1.00 71.75 162 ALA A O 1
ATOM 1286 N N . LYS A 1 163 ? 24.793 8.467 -11.336 1.00 76.56 163 LYS A N 1
ATOM 1287 C CA . LYS A 1 163 ? 23.932 7.714 -12.265 1.00 76.56 163 LYS A CA 1
ATOM 1288 C C . LYS A 1 163 ? 22.798 6.940 -11.579 1.00 76.56 163 LYS A C 1
ATOM 1290 O O . LYS A 1 163 ? 21.699 6.863 -12.119 1.00 76.56 163 LYS A O 1
ATOM 1295 N N . ASN A 1 164 ? 23.022 6.435 -10.365 1.00 80.00 164 ASN A N 1
ATOM 1296 C CA . ASN A 1 164 ? 22.016 5.681 -9.609 1.00 80.00 164 ASN A CA 1
ATOM 1297 C C . ASN A 1 164 ? 20.902 6.609 -9.097 1.00 80.00 164 ASN A C 1
ATOM 1299 O O . ASN A 1 164 ? 19.730 6.233 -9.064 1.00 80.00 164 ASN A O 1
ATOM 1303 N N . VAL A 1 165 ? 21.264 7.847 -8.739 1.00 80.19 165 VAL A N 1
ATOM 1304 C CA . VAL A 1 165 ? 20.309 8.896 -8.350 1.00 80.19 165 VAL A CA 1
ATOM 1305 C C . VAL A 1 165 ? 19.465 9.325 -9.551 1.00 80.19 165 VAL A C 1
ATOM 1307 O O . VAL A 1 165 ? 18.258 9.516 -9.410 1.00 80.19 165 VAL A O 1
ATOM 1310 N N . GLU A 1 166 ? 20.059 9.421 -10.742 1.00 83.62 166 GLU A N 1
ATOM 1311 C CA . GLU A 1 166 ? 19.307 9.705 -11.971 1.00 83.62 166 GLU A CA 1
ATOM 1312 C C . GLU A 1 166 ? 18.346 8.563 -12.343 1.00 83.62 166 GLU A C 1
ATOM 1314 O O . GLU A 1 166 ? 17.196 8.830 -12.687 1.00 83.62 166 GLU A O 1
ATOM 1319 N N . CYS A 1 167 ? 18.735 7.293 -12.160 1.00 86.19 167 CYS A N 1
ATOM 1320 C CA . CYS A 1 167 ? 17.815 6.153 -12.320 1.00 86.19 167 CYS A CA 1
ATOM 1321 C C . CYS A 1 167 ? 16.577 6.290 -11.420 1.00 86.19 167 CYS A C 1
ATOM 1323 O O . CYS A 1 167 ? 15.444 6.104 -11.867 1.00 86.19 167 CYS A O 1
ATOM 1325 N N . LEU A 1 168 ? 16.785 6.661 -10.153 1.00 85.56 168 LEU A N 1
ATOM 1326 C CA . LEU A 1 168 ? 15.705 6.877 -9.193 1.00 85.56 168 LEU A CA 1
ATOM 1327 C C . LEU A 1 168 ? 14.796 8.047 -9.596 1.00 85.56 168 LEU A C 1
ATOM 1329 O O . LEU A 1 168 ? 13.575 7.932 -9.502 1.00 85.56 168 LEU A O 1
ATOM 1333 N N . LYS A 1 169 ? 15.364 9.162 -10.071 1.00 88.25 169 LYS A N 1
ATOM 1334 C CA . LYS A 1 169 ? 14.578 10.299 -10.578 1.00 88.25 169 LYS A CA 1
ATOM 1335 C C . LYS A 1 169 ? 13.695 9.891 -11.754 1.00 88.25 169 LYS A C 1
ATOM 1337 O O . LYS A 1 169 ? 12.532 10.285 -11.787 1.00 88.25 169 LYS A O 1
ATOM 1342 N N . ILE A 1 170 ? 14.207 9.073 -12.676 1.00 91.12 170 ILE A N 1
ATOM 1343 C CA . ILE A 1 170 ? 13.421 8.548 -13.800 1.00 91.12 170 ILE A CA 1
ATOM 1344 C C . ILE A 1 170 ? 12.296 7.636 -13.300 1.00 91.12 170 ILE A C 1
ATOM 1346 O O . ILE A 1 170 ? 11.157 7.824 -13.717 1.00 91.12 170 ILE A O 1
ATOM 1350 N N . LEU A 1 171 ? 12.558 6.723 -12.356 1.00 92.38 171 LEU A N 1
ATOM 1351 C CA . LEU A 1 171 ? 11.513 5.880 -11.750 1.00 92.38 171 LEU A CA 1
ATOM 1352 C C . LEU A 1 171 ? 10.399 6.708 -11.092 1.00 92.38 171 LEU A C 1
ATOM 1354 O O . LEU A 1 171 ? 9.218 6.435 -11.295 1.00 92.38 171 LEU A O 1
ATOM 1358 N N . ILE A 1 172 ? 10.767 7.739 -10.329 1.00 91.81 172 ILE A N 1
ATOM 1359 C CA . ILE A 1 172 ? 9.811 8.647 -9.679 1.00 91.81 172 ILE A CA 1
ATOM 1360 C C . ILE A 1 172 ? 9.027 9.451 -10.723 1.00 91.81 172 ILE A C 1
ATOM 1362 O O . ILE A 1 172 ? 7.816 9.618 -10.585 1.00 91.81 172 ILE A O 1
ATOM 1366 N N . SER A 1 173 ? 9.694 9.926 -11.777 1.00 94.00 173 SER A N 1
ATOM 1367 C CA . SER A 1 173 ? 9.056 10.632 -12.890 1.00 94.00 173 SER A CA 1
ATOM 1368 C C . SER A 1 173 ? 8.014 9.744 -13.574 1.00 94.00 173 SER A C 1
ATOM 1370 O O . SER A 1 173 ? 6.864 10.151 -13.708 1.00 94.00 173 SER A O 1
ATOM 1372 N N . VAL A 1 174 ? 8.382 8.503 -13.912 1.00 94.75 174 VAL A N 1
ATOM 1373 C CA . VAL A 1 174 ? 7.484 7.489 -14.489 1.00 94.75 174 VAL A CA 1
ATOM 1374 C C . VAL A 1 174 ? 6.293 7.216 -13.566 1.00 94.75 174 VAL A C 1
ATOM 1376 O O . VAL A 1 174 ? 5.152 7.192 -14.019 1.00 94.75 174 VAL A O 1
ATOM 1379 N N . ALA A 1 175 ? 6.515 7.075 -12.257 1.00 95.12 175 ALA A N 1
ATOM 1380 C CA . ALA A 1 175 ? 5.437 6.884 -11.285 1.00 95.12 175 ALA A CA 1
ATOM 1381 C C . ALA A 1 175 ? 4.416 8.035 -11.280 1.00 95.12 175 ALA A C 1
ATOM 1383 O O . ALA A 1 175 ? 3.222 7.809 -11.071 1.00 95.12 175 ALA A O 1
ATOM 1384 N N . GLN A 1 176 ? 4.869 9.266 -11.526 1.00 93.50 176 GLN A N 1
ATOM 1385 C CA . GLN A 1 176 ? 4.009 10.447 -11.579 1.00 93.50 176 GLN A CA 1
ATOM 1386 C C . GLN A 1 176 ? 3.281 10.600 -12.924 1.00 93.50 176 GLN A C 1
ATOM 1388 O O . GLN A 1 176 ? 2.126 11.029 -12.928 1.00 93.50 176 GLN A O 1
ATOM 1393 N N . THR A 1 177 ? 3.918 10.270 -14.052 1.00 93.69 177 THR A N 1
ATOM 1394 C CA . THR A 1 177 ? 3.348 10.457 -15.402 1.00 93.69 177 THR A CA 1
ATOM 1395 C C . THR A 1 177 ? 2.511 9.276 -15.886 1.00 93.69 177 THR A C 1
ATOM 1397 O O . THR A 1 177 ? 1.522 9.466 -16.595 1.00 93.69 177 THR A O 1
ATOM 1400 N N . ASP A 1 178 ? 2.898 8.061 -15.504 1.00 94.56 178 ASP A N 1
ATOM 1401 C CA . ASP A 1 178 ? 2.377 6.798 -16.032 1.00 94.56 178 ASP A CA 1
ATOM 1402 C C . ASP A 1 178 ? 1.667 5.952 -14.975 1.00 94.56 178 ASP A C 1
ATOM 1404 O O . ASP A 1 178 ? 1.316 4.807 -15.243 1.00 94.56 178 ASP A O 1
ATOM 1408 N N . GLY A 1 179 ? 1.401 6.512 -13.791 1.00 94.56 179 GLY A N 1
ATOM 1409 C CA . GLY A 1 179 ? 0.890 5.781 -12.629 1.00 94.56 179 GLY A CA 1
ATOM 1410 C C . GLY A 1 179 ? -0.347 4.905 -12.873 1.00 94.56 179 GLY A C 1
ATOM 1411 O O . GLY A 1 179 ? -0.472 3.845 -12.256 1.00 94.56 179 GLY A O 1
ATOM 1412 N N . ASN A 1 180 ? -1.226 5.299 -13.803 1.00 96.50 180 ASN A N 1
ATOM 1413 C CA . ASN A 1 180 ? -2.413 4.517 -14.173 1.00 96.50 180 ASN A CA 1
ATOM 1414 C C . ASN A 1 180 ? -2.094 3.219 -14.934 1.00 96.50 180 ASN A C 1
ATOM 1416 O O . ASN A 1 180 ? -2.869 2.271 -14.900 1.00 96.50 180 ASN A O 1
ATOM 1420 N N . TYR A 1 181 ? -0.937 3.149 -15.588 1.00 96.19 181 TYR A N 1
ATOM 1421 C CA . TYR A 1 181 ? -0.564 2.062 -16.493 1.00 96.19 181 TYR A CA 1
ATOM 1422 C C . TYR A 1 181 ? 0.495 1.125 -15.909 1.00 96.19 181 TYR A C 1
ATOM 1424 O O . TYR A 1 181 ? 0.910 0.187 -16.583 1.00 96.19 181 TYR A O 1
ATOM 1432 N N . LEU A 1 182 ? 0.956 1.363 -14.676 1.00 94.94 182 LEU A N 1
ATOM 1433 C CA . LEU A 1 182 ? 2.054 0.598 -14.077 1.00 94.94 182 LEU A CA 1
ATOM 1434 C C . LEU A 1 182 ? 1.650 -0.796 -13.592 1.00 94.94 182 LEU A C 1
ATOM 1436 O O . LEU A 1 182 ? 2.478 -1.705 -13.614 1.00 94.94 182 LEU A O 1
ATOM 1440 N N . GLY A 1 183 ? 0.396 -0.987 -13.173 1.00 94.44 183 GLY A N 1
ATOM 1441 C CA . GLY A 1 183 ? -0.080 -2.280 -12.677 1.00 94.44 183 GLY A CA 1
ATOM 1442 C C . GLY A 1 183 ? 0.824 -2.846 -11.572 1.00 94.44 183 GLY A C 1
ATOM 1443 O O . GLY A 1 183 ? 1.104 -2.173 -10.580 1.00 94.44 183 GLY A O 1
ATOM 1444 N N . GLU A 1 184 ? 1.305 -4.076 -11.748 1.00 92.88 184 GLU A N 1
ATOM 1445 C CA . GLU A 1 184 ? 2.181 -4.756 -10.779 1.00 92.88 184 GLU A CA 1
ATOM 1446 C C . GLU A 1 184 ? 3.568 -4.112 -10.630 1.00 92.88 184 GLU A C 1
ATOM 1448 O O . GLU A 1 184 ? 4.185 -4.236 -9.571 1.00 92.88 184 GLU A O 1
ATOM 1453 N N . ALA A 1 185 ? 4.032 -3.340 -11.621 1.00 95.56 185 ALA A N 1
ATOM 1454 C CA . ALA A 1 185 ? 5.330 -2.660 -11.560 1.00 95.56 185 ALA A CA 1
ATOM 1455 C C . ALA A 1 185 ? 5.414 -1.603 -10.444 1.00 95.56 185 ALA A C 1
ATOM 1457 O O . ALA A 1 185 ? 6.505 -1.165 -10.072 1.00 95.56 185 ALA A O 1
ATOM 1458 N N . TRP A 1 186 ? 4.272 -1.214 -9.863 1.00 97.00 186 TRP A N 1
ATOM 1459 C CA . TRP A 1 186 ? 4.240 -0.412 -8.644 1.00 97.00 186 TRP A CA 1
ATOM 1460 C C . TRP A 1 186 ? 5.040 -1.040 -7.499 1.00 97.00 186 TRP A C 1
ATOM 1462 O O . TRP A 1 186 ? 5.600 -0.296 -6.698 1.00 97.00 186 TRP A O 1
ATOM 1472 N N . TYR A 1 187 ? 5.122 -2.373 -7.414 1.00 95.88 187 TYR A N 1
ATOM 1473 C CA . TYR A 1 187 ? 5.886 -3.047 -6.362 1.00 95.88 187 TYR A CA 1
ATOM 1474 C C . TYR A 1 187 ? 7.370 -2.683 -6.421 1.00 95.88 187 TYR A C 1
ATOM 1476 O O . TYR A 1 187 ? 7.925 -2.246 -5.415 1.00 95.88 187 TYR A O 1
ATOM 1484 N N . ASP A 1 188 ? 7.995 -2.781 -7.596 1.00 94.50 188 ASP A N 1
ATOM 1485 C CA . ASP A 1 188 ? 9.419 -2.481 -7.773 1.00 94.50 188 ASP A CA 1
ATOM 1486 C C . ASP A 1 188 ? 9.736 -1.006 -7.469 1.00 94.50 188 ASP A C 1
ATOM 1488 O O . ASP A 1 188 ? 10.742 -0.699 -6.825 1.00 94.50 188 ASP A O 1
ATOM 1492 N N . ILE A 1 189 ? 8.847 -0.086 -7.861 1.00 95.19 189 ILE A N 1
ATOM 1493 C CA . ILE A 1 189 ? 8.991 1.353 -7.585 1.00 95.19 189 ILE A CA 1
ATOM 1494 C C . ILE A 1 189 ? 8.851 1.644 -6.086 1.00 95.19 189 ILE A C 1
ATOM 1496 O O . ILE A 1 189 ? 9.702 2.315 -5.500 1.00 95.19 189 ILE A O 1
ATOM 1500 N N . LEU A 1 190 ? 7.795 1.138 -5.444 1.00 96.06 190 LEU A N 1
ATOM 1501 C CA . LEU A 1 190 ? 7.544 1.362 -4.017 1.00 96.06 190 LEU A CA 1
ATOM 1502 C C . LEU A 1 190 ? 8.621 0.709 -3.148 1.00 96.06 190 LEU A C 1
ATOM 1504 O O . LEU A 1 190 ? 9.017 1.275 -2.130 1.00 96.06 190 LEU A O 1
ATOM 1508 N N . LYS A 1 191 ? 9.158 -0.435 -3.578 1.00 92.31 191 LYS A N 1
ATOM 1509 C CA . LYS A 1 191 ? 10.294 -1.079 -2.923 1.00 92.31 191 LYS A CA 1
ATOM 1510 C C . LYS A 1 191 ? 11.552 -0.220 -3.015 1.00 92.31 191 LYS A C 1
ATOM 1512 O O . LYS A 1 191 ? 12.214 -0.033 -1.998 1.00 92.31 191 LYS A O 1
ATOM 1517 N N . CYS A 1 192 ? 11.852 0.373 -4.173 1.00 89.69 192 CYS A N 1
ATOM 1518 C CA . CYS A 1 192 ? 12.944 1.346 -4.294 1.00 89.69 192 CYS A CA 1
ATOM 1519 C C . CYS A 1 192 ? 12.748 2.556 -3.369 1.00 89.69 192 CYS A C 1
ATOM 1521 O O . CYS A 1 192 ? 13.700 2.974 -2.715 1.00 89.69 192 CYS A O 1
ATOM 1523 N N . ILE A 1 193 ? 11.525 3.086 -3.262 1.00 90.06 193 ILE A N 1
ATOM 1524 C CA . ILE A 1 193 ? 11.205 4.200 -2.353 1.00 90.06 193 ILE A CA 1
ATOM 1525 C C . ILE A 1 193 ? 11.419 3.797 -0.884 1.00 90.06 193 ILE A C 1
ATOM 1527 O O . ILE A 1 193 ? 12.046 4.537 -0.131 1.00 90.06 193 ILE A O 1
ATOM 1531 N N . SER A 1 194 ? 10.964 2.609 -0.486 1.00 88.62 194 SER A N 1
ATOM 1532 C CA . SER A 1 194 ? 11.190 2.056 0.857 1.00 88.62 194 SER A CA 1
ATOM 1533 C C . SER A 1 194 ? 12.677 1.902 1.194 1.00 88.62 194 SER A C 1
ATOM 1535 O O . SER A 1 194 ? 13.102 2.188 2.315 1.00 88.62 194 SER A O 1
ATOM 1537 N N . GLN A 1 195 ? 13.489 1.441 0.239 1.00 84.00 195 GLN A N 1
ATOM 1538 C CA . GLN A 1 195 ? 14.932 1.295 0.444 1.00 84.00 195 GLN A CA 1
ATOM 1539 C C . GLN A 1 195 ? 15.663 2.642 0.441 1.00 84.00 195 GLN A C 1
ATOM 1541 O O . GLN A 1 195 ? 16.650 2.805 1.154 1.00 84.00 195 GLN A O 1
ATOM 1546 N N . LEU A 1 196 ? 15.178 3.627 -0.319 1.00 82.62 196 LEU A N 1
ATOM 1547 C CA . LEU A 1 196 ? 15.694 4.992 -0.259 1.00 82.62 196 LEU A CA 1
ATOM 1548 C C . LEU A 1 196 ? 15.510 5.592 1.139 1.00 82.62 196 LEU A C 1
ATOM 1550 O O . LEU A 1 196 ? 16.451 6.175 1.671 1.00 82.62 196 LEU A O 1
ATOM 1554 N N . GLU A 1 197 ? 14.322 5.441 1.729 1.00 81.75 197 GLU A N 1
ATOM 1555 C CA . GLU A 1 197 ? 14.049 5.909 3.092 1.00 81.75 197 GLU A CA 1
ATOM 1556 C C . GLU A 1 197 ? 14.995 5.248 4.105 1.00 81.75 197 GLU A C 1
ATOM 1558 O O . GLU A 1 197 ? 15.612 5.937 4.921 1.00 81.75 197 GLU A O 1
ATOM 1563 N N . LEU A 1 198 ? 15.236 3.942 3.954 1.00 77.12 198 LEU A N 1
ATOM 1564 C CA . LEU A 1 198 ? 16.203 3.217 4.774 1.00 77.12 198 LEU A CA 1
ATOM 1565 C C . LEU A 1 198 ? 17.617 3.786 4.650 1.00 77.12 198 LEU A C 1
ATOM 1567 O O . LEU A 1 198 ? 18.305 4.009 5.647 1.00 77.12 198 LEU A O 1
ATOM 1571 N N . ALA A 1 199 ? 18.060 4.017 3.415 1.00 71.62 199 ALA A N 1
ATOM 1572 C CA . ALA A 1 199 ? 19.382 4.553 3.133 1.00 71.62 199 ALA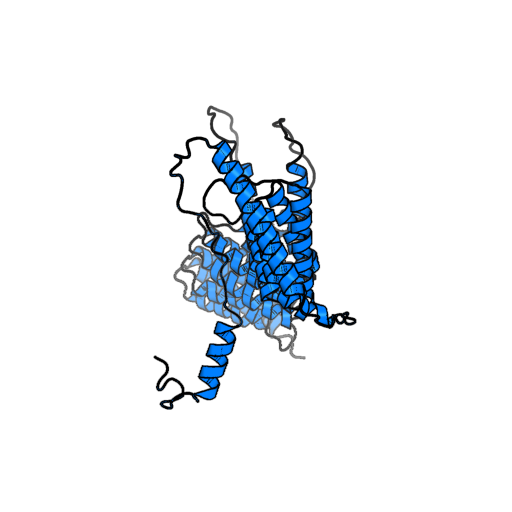 A CA 1
ATOM 1573 C C . ALA A 1 199 ? 19.553 5.965 3.717 1.00 71.62 199 ALA A C 1
ATOM 1575 O O . ALA A 1 199 ? 20.619 6.281 4.248 1.00 71.62 199 ALA A O 1
ATOM 1576 N N . GLN A 1 200 ? 18.505 6.795 3.686 1.00 68.56 200 GLN A N 1
ATOM 1577 C CA . GLN A 1 200 ? 18.505 8.121 4.310 1.00 68.56 200 GLN A CA 1
ATOM 1578 C C . GLN A 1 200 ? 18.596 8.034 5.841 1.00 68.56 200 GLN A C 1
ATOM 1580 O O . GLN A 1 200 ? 19.376 8.774 6.440 1.00 68.56 200 GLN A O 1
ATOM 1585 N N . LEU A 1 201 ? 17.891 7.092 6.477 1.00 60.00 201 LEU A N 1
ATOM 1586 C CA . LEU A 1 201 ? 17.997 6.849 7.921 1.00 60.00 201 LEU A CA 1
ATOM 1587 C C . LEU A 1 201 ? 19.413 6.427 8.351 1.00 60.00 201 LEU A C 1
ATOM 1589 O O . LEU A 1 201 ? 19.906 6.876 9.388 1.00 60.00 201 LEU A O 1
ATOM 1593 N N . PHE A 1 202 ? 20.091 5.580 7.569 1.00 53.41 202 PHE A N 1
ATOM 1594 C CA . PHE A 1 202 ? 21.461 5.149 7.875 1.00 53.41 202 PHE A CA 1
ATOM 1595 C C . PHE A 1 202 ? 22.517 6.205 7.533 1.00 53.41 202 PHE A C 1
ATOM 1597 O O . PHE A 1 202 ? 23.463 6.375 8.302 1.00 53.41 202 PHE A O 1
ATOM 1604 N N . GLY A 1 203 ? 22.341 6.967 6.448 1.00 49.16 203 GLY A N 1
ATOM 1605 C CA . GLY A 1 203 ? 23.228 8.078 6.083 1.00 49.16 203 GLY A CA 1
ATOM 1606 C C . GLY A 1 203 ? 23.282 9.190 7.139 1.00 49.16 203 GLY A C 1
ATOM 1607 O O . GLY A 1 203 ? 24.304 9.855 7.285 1.00 49.16 203 GLY A O 1
ATOM 1608 N N . VAL A 1 204 ? 22.218 9.340 7.935 1.00 42.66 204 VAL A N 1
ATOM 1609 C CA . VAL A 1 204 ? 22.141 10.290 9.059 1.00 42.66 204 VAL A CA 1
ATOM 1610 C C . VAL A 1 204 ? 22.836 9.767 10.334 1.00 42.66 204 VAL A C 1
ATOM 1612 O O . VAL A 1 204 ? 23.273 10.564 11.165 1.00 42.66 204 VAL A O 1
ATOM 1615 N N . ASN A 1 205 ? 23.018 8.449 10.495 1.00 32.00 205 ASN A N 1
ATOM 1616 C CA . ASN A 1 205 ? 23.412 7.826 11.771 1.00 32.00 205 ASN A CA 1
ATOM 1617 C C . ASN A 1 205 ? 24.896 7.420 11.909 1.00 32.00 205 ASN A C 1
ATOM 1619 O O . ASN A 1 205 ? 25.294 6.928 12.964 1.00 32.00 205 ASN A O 1
ATOM 1623 N N . VAL A 1 206 ? 25.752 7.668 10.911 1.00 31.28 206 VAL A N 1
ATOM 1624 C CA . VAL A 1 206 ? 27.193 7.318 10.979 1.00 31.28 206 VAL A CA 1
ATOM 1625 C C . VAL A 1 206 ? 28.012 8.262 11.894 1.00 31.28 206 VAL A C 1
ATOM 1627 O O . VAL A 1 206 ? 29.126 7.929 12.292 1.00 31.28 206 VAL A O 1
ATOM 1630 N N . ASN A 1 207 ? 27.461 9.400 12.339 1.00 33.31 207 ASN A N 1
ATOM 1631 C CA . ASN A 1 207 ? 28.219 10.463 13.024 1.00 33.31 207 ASN A CA 1
ATOM 1632 C C . ASN A 1 207 ? 28.044 10.570 14.554 1.00 33.31 207 ASN A C 1
ATOM 1634 O O . ASN A 1 207 ? 27.989 11.684 15.073 1.00 33.31 207 ASN A O 1
ATOM 1638 N N . LYS A 1 208 ? 28.011 9.468 15.320 1.00 34.12 208 LYS A N 1
ATOM 1639 C CA . LYS A 1 208 ? 28.213 9.537 16.791 1.00 34.12 208 LYS A CA 1
ATOM 1640 C C . LYS A 1 208 ? 28.985 8.344 17.360 1.00 34.12 208 LYS A C 1
ATOM 1642 O O . LYS A 1 208 ? 28.423 7.465 18.003 1.00 34.12 208 LYS A O 1
ATOM 1647 N N . GLY A 1 209 ? 30.306 8.372 17.201 1.00 28.36 209 GLY A N 1
ATOM 1648 C CA . GLY A 1 209 ? 31.238 7.606 18.027 1.00 28.36 209 GLY A CA 1
ATOM 1649 C C . GLY A 1 209 ? 32.096 8.537 18.888 1.00 28.36 209 GLY A C 1
ATOM 1650 O O . GLY A 1 209 ? 32.900 9.275 18.333 1.00 28.36 209 GLY A O 1
ATOM 1651 N N . LYS A 1 210 ? 31.973 8.410 20.223 1.00 28.91 210 LYS A N 1
ATOM 1652 C CA . LYS A 1 210 ? 32.829 8.990 21.294 1.00 28.91 210 LYS A CA 1
ATOM 1653 C C . LYS A 1 210 ? 32.639 10.513 21.471 1.00 28.91 210 LYS A C 1
ATOM 1655 O O . LYS A 1 210 ? 32.803 11.274 20.535 1.00 28.91 210 LYS A O 1
ATOM 1660 N N . VAL A 1 211 ? 32.173 11.017 22.619 1.00 25.80 211 VAL A N 1
ATOM 1661 C CA . VAL A 1 211 ? 32.946 11.305 23.849 1.00 25.80 211 VAL A CA 1
ATOM 1662 C C . VAL A 1 211 ? 31.995 11.401 25.064 1.00 25.80 211 VAL A C 1
ATOM 1664 O O . VAL A 1 211 ? 30.843 11.807 24.934 1.00 25.80 211 VAL A O 1
ATOM 1667 N N . SER A 1 212 ? 32.500 11.012 26.239 1.00 21.92 212 SER A N 1
ATOM 1668 C CA . SER A 1 212 ? 31.836 10.985 27.553 1.00 21.92 212 SER A CA 1
ATOM 1669 C C . SER A 1 212 ? 32.112 12.250 28.401 1.00 21.92 212 SER A C 1
ATOM 1671 O O . SER A 1 212 ? 33.096 12.940 28.141 1.00 21.92 212 SER A O 1
ATOM 1673 N N . VAL A 1 213 ? 31.311 12.424 29.475 1.00 23.06 213 VAL A N 1
ATOM 1674 C CA . VAL A 1 213 ? 31.583 13.064 30.799 1.00 23.06 213 VAL A CA 1
ATOM 1675 C C . VAL A 1 213 ? 30.779 14.343 31.196 1.00 23.06 213 VAL A C 1
ATOM 1677 O O . VAL A 1 213 ? 31.095 15.453 30.784 1.00 23.06 213 VAL A O 1
ATOM 1680 N N . SER A 1 214 ? 29.813 14.105 32.114 1.00 21.28 214 SER A N 1
ATOM 1681 C CA . SER A 1 214 ? 29.419 14.790 33.387 1.00 21.28 214 SER A CA 1
ATOM 1682 C C . SER A 1 214 ? 28.540 16.062 33.523 1.00 21.28 214 SER A C 1
ATOM 1684 O O . SER A 1 214 ? 28.915 17.131 33.064 1.00 21.28 214 SER A O 1
ATOM 1686 N N . ASN A 1 215 ? 27.476 15.881 34.352 1.00 23.55 215 ASN A N 1
ATOM 1687 C CA . ASN A 1 215 ? 26.845 16.682 35.452 1.00 23.55 215 ASN A CA 1
ATOM 1688 C C . ASN A 1 215 ? 26.511 18.186 35.236 1.00 23.55 215 ASN A C 1
ATOM 1690 O O . ASN A 1 215 ? 27.244 18.883 34.562 1.00 23.55 215 ASN A O 1
ATOM 1694 N N . HIS A 1 216 ? 25.490 18.847 35.813 1.00 25.00 216 HIS A N 1
ATOM 1695 C CA . HIS A 1 216 ? 24.507 18.635 36.897 1.00 25.00 216 HIS A CA 1
ATOM 1696 C C . HIS A 1 216 ? 23.437 19.763 36.775 1.00 25.00 216 HIS A C 1
ATOM 1698 O O . HIS A 1 216 ? 23.825 20.885 36.466 1.00 25.00 216 HIS A O 1
ATOM 1704 N N . HIS A 1 217 ? 22.145 19.523 37.057 1.00 21.66 217 HIS A N 1
ATOM 1705 C CA . HIS A 1 217 ? 21.316 20.211 38.082 1.00 21.66 217 HIS A CA 1
ATOM 1706 C C . HIS A 1 217 ? 19.801 19.982 37.914 1.00 21.66 217 HIS A C 1
ATOM 1708 O O . HIS A 1 217 ? 19.311 19.566 36.874 1.00 21.66 217 HIS A O 1
ATOM 1714 N N . GLN A 1 218 ? 19.108 20.175 39.032 1.00 24.09 218 GLN A N 1
ATOM 1715 C CA . GLN A 1 218 ? 17.887 19.535 39.518 1.00 24.09 218 GLN A CA 1
ATOM 1716 C C . GLN A 1 218 ? 16.813 20.606 39.808 1.00 24.09 218 GLN A C 1
ATOM 1718 O O . GLN A 1 218 ? 17.143 21.789 39.781 1.00 24.09 218 GLN A O 1
ATOM 1723 N N . LEU A 1 219 ? 15.618 20.151 40.232 1.00 20.81 219 LEU A N 1
ATOM 1724 C CA . LEU A 1 219 ? 14.468 20.855 40.867 1.00 20.81 219 LEU A CA 1
ATOM 1725 C C . LEU A 1 219 ? 13.298 21.092 39.887 1.00 20.81 219 LEU A C 1
ATOM 1727 O O . LEU A 1 219 ? 13.513 21.628 38.812 1.00 20.81 219 LEU A O 1
ATOM 1731 N N . GLY A 1 220 ? 12.032 20.742 40.147 1.00 20.39 220 GLY A N 1
ATOM 1732 C CA . GLY A 1 220 ? 11.326 20.166 41.298 1.00 20.39 220 GLY A CA 1
ATOM 1733 C C . GLY A 1 220 ? 9.837 19.945 40.926 1.00 20.39 220 GLY A C 1
ATOM 1734 O O . GLY A 1 220 ? 9.351 20.529 39.961 1.00 20.39 220 GLY A O 1
ATOM 1735 N N . ILE A 1 221 ? 9.131 19.073 41.651 1.00 26.89 221 ILE A N 1
ATOM 1736 C CA . ILE A 1 221 ? 7.698 18.713 41.480 1.00 26.89 221 ILE A CA 1
ATOM 1737 C C . ILE A 1 221 ? 6.878 19.538 42.510 1.00 26.89 221 ILE A C 1
ATOM 1739 O O . ILE A 1 221 ? 7.450 19.837 43.563 1.00 26.89 221 ILE A O 1
ATOM 1743 N N . PRO A 1 222 ? 5.596 19.927 42.287 1.00 26.84 222 PRO A N 1
ATOM 1744 C CA . PRO A 1 222 ? 4.477 19.063 42.708 1.00 26.84 222 PRO A CA 1
ATOM 1745 C C . PRO A 1 222 ? 3.178 19.126 41.860 1.00 26.84 222 PRO A C 1
ATOM 1747 O O . PRO A 1 222 ? 2.891 20.062 41.121 1.00 26.84 222 PRO A O 1
ATOM 1750 N N . THR A 1 223 ? 2.388 18.070 42.039 1.00 29.34 223 THR A N 1
ATOM 1751 C CA . THR A 1 223 ? 1.057 17.685 41.529 1.00 29.34 223 THR A CA 1
ATOM 1752 C C . THR A 1 223 ? -0.135 18.502 42.075 1.00 29.34 223 THR A C 1
ATOM 1754 O O . THR A 1 223 ? -0.137 18.744 43.280 1.00 29.34 223 THR A O 1
ATOM 1757 N N . ASN A 1 224 ? -1.188 18.794 41.272 1.00 21.78 224 ASN A N 1
ATOM 1758 C CA . ASN A 1 224 ? -2.616 18.444 41.542 1.00 21.78 224 ASN A CA 1
ATOM 1759 C C . ASN A 1 224 ? -3.689 19.059 40.583 1.00 21.78 224 ASN A C 1
ATOM 1761 O O . ASN A 1 224 ? -3.748 20.269 40.413 1.00 21.78 224 ASN A O 1
ATOM 1765 N N . ILE A 1 225 ? -4.595 18.176 40.107 1.00 25.88 225 ILE A N 1
ATOM 1766 C CA . ILE A 1 225 ? -6.066 18.285 39.854 1.00 25.88 225 ILE A CA 1
ATOM 1767 C C . ILE A 1 225 ? -6.609 19.250 38.762 1.00 25.88 225 ILE A C 1
ATOM 1769 O O . ILE A 1 225 ? -6.602 20.463 38.941 1.00 25.88 225 ILE A O 1
ATOM 1773 N N . SER A 1 226 ? -7.263 18.696 37.717 1.00 22.27 226 SER A N 1
ATOM 1774 C CA . SER A 1 226 ? -8.719 18.851 37.400 1.00 22.27 226 SER A CA 1
ATOM 1775 C C . SER A 1 226 ? -9.069 18.665 35.911 1.00 22.27 226 SER A C 1
ATOM 1777 O O . SER A 1 226 ? -8.727 19.478 35.061 1.00 22.27 226 SER A O 1
ATOM 1779 N N . SER A 1 227 ? -9.818 17.592 35.641 1.00 28.70 227 SER A N 1
ATOM 1780 C CA . SER A 1 227 ? -10.889 17.426 34.640 1.00 28.70 227 SER A CA 1
ATOM 1781 C C . SER A 1 227 ? -11.155 18.546 33.615 1.00 28.70 227 SER A C 1
ATOM 1783 O O . SER A 1 227 ? -11.777 19.558 33.934 1.00 28.70 227 SER A O 1
ATOM 1785 N N . SER A 1 228 ? -10.814 18.280 32.352 1.00 23.92 228 SER A N 1
ATOM 1786 C CA . SER A 1 228 ? -11.595 18.620 31.142 1.00 23.92 228 SER A CA 1
ATOM 1787 C C . SER A 1 228 ? -10.790 18.203 29.907 1.00 23.92 228 SER A C 1
ATOM 1789 O O . SER A 1 228 ? -10.125 19.004 29.259 1.00 23.92 228 SER A O 1
ATOM 1791 N N . SER A 1 229 ? -10.785 16.908 29.587 1.00 24.80 229 SER A N 1
ATOM 1792 C CA . SER A 1 229 ? -10.100 16.421 28.392 1.00 24.80 229 SER A CA 1
ATOM 1793 C C . SER A 1 229 ? -10.995 16.611 27.171 1.00 24.80 229 SER A C 1
ATOM 1795 O O . SER A 1 229 ? -11.651 15.679 26.704 1.00 24.80 229 SER A O 1
ATOM 1797 N N . THR A 1 230 ? -11.008 17.830 26.639 1.00 27.08 230 THR A N 1
ATOM 1798 C CA . THR A 1 230 ? -11.274 18.050 25.219 1.00 27.08 230 THR A CA 1
ATOM 1799 C C . THR A 1 230 ? -10.121 17.379 24.475 1.00 27.08 230 THR A C 1
ATOM 1801 O O . THR A 1 230 ? -9.066 17.975 24.279 1.00 27.08 230 THR A O 1
ATOM 1804 N N . PHE A 1 231 ? -10.264 16.084 24.181 1.00 27.47 231 PHE A N 1
ATOM 1805 C CA . PHE A 1 231 ? -9.252 15.301 23.476 1.00 27.47 231 PHE A CA 1
ATOM 1806 C C . PHE A 1 231 ? -9.229 15.762 22.017 1.00 27.47 231 PHE A C 1
ATOM 1808 O O . PHE A 1 231 ? -9.965 15.263 21.166 1.00 27.47 231 PHE A O 1
ATOM 1815 N N . SER A 1 232 ? -8.406 16.771 21.740 1.00 23.78 232 SER A N 1
ATOM 1816 C CA . SER A 1 232 ? -7.970 17.083 20.389 1.00 23.78 232 SER A CA 1
ATOM 1817 C C . SER A 1 232 ? -7.204 15.880 19.839 1.00 23.78 232 SER A C 1
ATOM 1819 O O . SER A 1 232 ? -6.353 15.281 20.500 1.00 23.78 232 SER A O 1
ATOM 1821 N N . LEU A 1 233 ? -7.581 15.472 18.630 1.00 32.78 233 LEU A N 1
ATOM 1822 C CA . LEU A 1 233 ? -6.994 14.336 17.932 1.00 32.78 233 LEU A CA 1
ATOM 1823 C C . LEU A 1 233 ? -5.495 14.603 17.675 1.00 32.78 233 LEU A C 1
ATOM 1825 O O . LEU A 1 233 ? -5.163 15.695 17.217 1.00 32.78 233 LEU A O 1
ATOM 1829 N N . PRO A 1 234 ? -4.588 13.622 17.846 1.00 35.97 234 PRO A N 1
ATOM 1830 C CA . PRO A 1 234 ? -3.165 13.770 17.504 1.00 35.97 234 PRO A CA 1
ATOM 1831 C C . PRO A 1 234 ? -2.873 13.935 16.000 1.00 35.97 234 PRO A C 1
ATOM 1833 O O . PRO A 1 234 ? -1.710 13.951 15.605 1.00 35.97 234 PRO A O 1
ATOM 1836 N N . PHE A 1 235 ? -3.901 14.028 15.150 1.00 35.50 235 PHE A N 1
ATOM 1837 C CA . PHE A 1 235 ? -3.751 14.022 13.694 1.00 35.50 235 PHE A CA 1
ATOM 1838 C C . PHE A 1 235 ? -3.080 15.297 13.155 1.00 35.50 235 PHE A C 1
ATOM 1840 O O . PHE A 1 235 ? -2.375 15.232 12.150 1.00 35.50 235 PHE A O 1
ATOM 1847 N N . ASP A 1 236 ? -3.225 16.436 13.842 1.00 30.47 236 ASP A N 1
ATOM 1848 C CA . ASP A 1 236 ? -2.658 17.715 13.386 1.00 30.47 236 ASP A CA 1
ATOM 1849 C C . ASP A 1 236 ? -1.131 17.803 13.566 1.00 30.47 236 ASP A C 1
ATOM 1851 O O . ASP A 1 236 ? -0.460 18.509 12.813 1.00 30.47 236 ASP A O 1
ATOM 1855 N N . ASN A 1 237 ? -0.544 17.031 14.489 1.00 36.09 237 ASN A N 1
ATOM 1856 C CA . ASN A 1 237 ? 0.905 17.059 14.737 1.00 36.09 237 ASN A CA 1
ATOM 1857 C C . ASN A 1 237 ? 1.734 16.278 13.705 1.00 36.09 237 ASN A C 1
ATOM 1859 O O . ASN A 1 237 ? 2.958 16.382 13.718 1.00 36.09 237 ASN A O 1
ATOM 1863 N N . ILE A 1 238 ? 1.101 15.516 12.809 1.00 38.56 238 ILE A N 1
ATOM 1864 C CA . ILE A 1 238 ? 1.804 14.819 11.719 1.00 38.56 238 ILE A CA 1
ATOM 1865 C C . ILE A 1 238 ? 1.854 15.685 10.445 1.00 38.56 238 ILE A C 1
ATOM 1867 O O . ILE A 1 238 ? 2.755 15.513 9.629 1.00 38.56 238 ILE A O 1
ATOM 1871 N N . PHE A 1 239 ? 0.948 16.661 10.286 1.00 34.84 239 PHE A N 1
ATOM 1872 C CA . PHE A 1 239 ? 0.751 17.374 9.014 1.00 34.84 239 PHE A CA 1
ATOM 1873 C C . PHE A 1 239 ? 1.012 18.892 9.034 1.00 34.84 239 PHE A C 1
ATOM 1875 O O . PHE A 1 239 ? 0.755 19.546 8.024 1.00 34.84 239 PHE A O 1
ATOM 1882 N N . ASN A 1 240 ? 1.577 19.465 10.106 1.00 27.64 240 ASN A N 1
ATOM 1883 C CA . ASN A 1 240 ? 1.915 20.895 10.160 1.00 27.64 240 ASN A CA 1
ATOM 1884 C C . ASN A 1 240 ? 3.400 21.130 10.503 1.00 27.64 240 ASN A C 1
ATOM 1886 O O . ASN A 1 240 ? 3.807 21.133 11.663 1.00 27.64 240 ASN A O 1
ATOM 1890 N N . THR A 1 241 ? 4.236 21.336 9.481 1.00 32.25 241 THR A N 1
ATOM 1891 C CA . THR A 1 241 ? 5.601 21.855 9.652 1.00 32.25 241 THR A CA 1
ATOM 1892 C C . THR A 1 241 ? 5.534 23.361 9.893 1.00 32.25 241 THR A C 1
ATOM 1894 O O . THR A 1 241 ? 5.502 24.131 8.929 1.00 32.25 241 THR A O 1
ATOM 1897 N N . ASP A 1 242 ? 5.520 23.789 11.156 1.00 26.19 242 ASP A N 1
ATOM 1898 C CA . ASP A 1 242 ? 5.675 25.207 11.479 1.00 26.19 242 ASP A CA 1
ATOM 1899 C C . ASP A 1 242 ? 7.158 25.598 11.553 1.00 26.19 242 ASP A C 1
ATOM 1901 O O . ASP A 1 242 ? 8.010 24.901 12.115 1.00 26.19 242 ASP A O 1
ATOM 1905 N N . LYS A 1 243 ? 7.475 26.711 10.894 1.00 33.59 243 LYS A N 1
ATOM 1906 C CA . LYS A 1 243 ? 8.827 27.239 10.705 1.00 33.59 243 LYS A CA 1
ATOM 1907 C C . LYS A 1 243 ? 9.249 28.059 11.930 1.00 33.59 243 LYS A C 1
ATOM 1909 O O . LYS A 1 243 ? 8.724 29.141 12.154 1.00 33.59 243 LYS A O 1
ATOM 1914 N N . GLY A 1 244 ? 10.313 27.615 12.608 1.00 25.45 244 GLY A N 1
ATOM 1915 C CA . GLY A 1 244 ? 11.105 28.393 13.582 1.00 25.45 244 GLY A CA 1
ATOM 1916 C C . GLY A 1 244 ? 10.601 28.280 15.029 1.00 25.45 244 GLY A C 1
ATOM 1917 O O . GLY A 1 244 ? 9.413 28.302 15.279 1.00 25.45 244 GLY A O 1
ATOM 1918 N N . SER A 1 245 ? 11.418 28.174 16.077 1.00 26.70 245 SER A N 1
ATOM 1919 C CA . SER A 1 245 ? 12.862 28.330 16.227 1.00 26.70 245 SER A CA 1
ATOM 1920 C C . SER A 1 245 ? 13.288 27.667 17.546 1.00 26.70 245 SER A C 1
ATOM 1922 O O . SER A 1 245 ? 12.823 28.037 18.620 1.00 26.70 245 SER A O 1
ATOM 1924 N N . SER A 1 246 ? 14.215 26.714 17.483 1.00 26.66 246 SER A N 1
ATOM 1925 C CA . SER A 1 246 ? 15.196 26.470 18.551 1.00 26.66 246 SER A CA 1
ATOM 1926 C C . SER A 1 246 ? 16.504 26.062 17.895 1.00 26.66 246 SER A C 1
ATOM 1928 O O . SER A 1 246 ? 16.934 24.915 17.875 1.00 26.66 246 SER A O 1
ATOM 1930 N N . ASN A 1 247 ? 17.093 27.078 17.274 1.00 32.16 247 ASN A N 1
ATOM 1931 C CA . ASN A 1 247 ? 18.389 27.056 16.635 1.00 32.16 247 ASN A CA 1
ATOM 1932 C C . ASN A 1 247 ? 19.440 27.453 17.685 1.00 32.16 247 ASN A C 1
ATOM 1934 O O . ASN A 1 247 ? 19.486 28.621 18.078 1.00 32.16 247 ASN A O 1
ATOM 1938 N N . ARG A 1 248 ? 20.258 26.499 18.160 1.00 29.38 248 ARG A N 1
ATOM 1939 C CA . ARG A 1 248 ? 21.678 26.723 18.518 1.00 29.38 248 ARG A CA 1
ATOM 1940 C C . ARG A 1 248 ? 22.389 25.443 18.984 1.00 29.38 248 ARG A C 1
ATOM 1942 O O . ARG A 1 248 ? 22.384 25.122 20.168 1.00 29.38 248 ARG A O 1
ATOM 1949 N N . ARG A 1 249 ? 23.053 24.787 18.022 1.00 28.41 249 ARG A N 1
ATOM 1950 C CA . ARG A 1 249 ? 24.325 24.013 18.061 1.00 28.41 249 ARG A CA 1
ATOM 1951 C C . ARG A 1 249 ? 24.209 22.906 17.001 1.00 28.41 249 ARG A C 1
ATOM 1953 O O . ARG A 1 249 ? 23.351 22.054 17.143 1.00 28.41 249 ARG A O 1
ATOM 1960 N N . LEU A 1 250 ? 24.995 22.818 15.933 1.00 31.38 250 LEU A N 1
ATOM 1961 C CA . LEU A 1 250 ? 26.291 23.402 15.607 1.00 31.38 250 LEU A CA 1
ATOM 1962 C C . LEU A 1 250 ? 26.478 23.326 14.076 1.00 31.38 250 LEU A C 1
ATOM 1964 O O . LEU A 1 250 ? 26.458 22.250 13.491 1.00 31.38 250 LEU A O 1
ATOM 1968 N N . GLN A 1 251 ? 26.663 24.499 13.473 1.00 27.27 251 GLN A N 1
ATOM 1969 C CA . GLN A 1 251 ? 27.661 24.803 12.435 1.00 27.27 251 GLN A CA 1
ATOM 1970 C C . GLN A 1 251 ? 28.908 23.893 12.537 1.00 27.27 251 GLN A C 1
ATOM 1972 O O . GLN A 1 251 ? 29.368 23.651 13.647 1.00 27.27 251 GLN A O 1
ATOM 1977 N N . THR A 1 252 ? 29.573 23.383 11.501 1.00 31.56 252 THR A N 1
ATOM 1978 C CA . THR A 1 252 ? 29.568 23.591 10.047 1.00 31.56 252 THR A CA 1
ATOM 1979 C C . THR A 1 252 ? 30.425 22.457 9.465 1.00 31.56 252 THR A C 1
ATOM 1981 O O . THR A 1 252 ? 31.462 22.152 10.047 1.00 31.56 252 THR A O 1
ATOM 1984 N N . ILE A 1 253 ? 30.015 21.854 8.344 1.00 33.53 253 ILE A N 1
ATOM 1985 C CA . ILE A 1 253 ? 30.789 21.665 7.094 1.00 33.53 253 ILE A CA 1
ATOM 1986 C C . ILE A 1 253 ? 29.918 20.823 6.146 1.00 33.53 253 ILE A C 1
ATOM 1988 O O . ILE A 1 253 ? 29.691 19.633 6.339 1.00 33.53 253 ILE A O 1
ATOM 1992 N N . HIS A 1 254 ? 29.399 21.521 5.139 1.00 30.98 254 HIS A N 1
ATOM 1993 C CA . HIS A 1 254 ? 28.633 21.032 3.999 1.00 30.98 254 HIS A CA 1
ATOM 1994 C C . HIS A 1 254 ? 29.570 20.660 2.841 1.00 30.98 254 HIS A C 1
ATOM 1996 O O . HIS A 1 254 ? 30.551 21.362 2.601 1.00 30.98 254 HIS A O 1
ATOM 2002 N N . GLY A 1 255 ? 29.153 19.685 2.026 1.00 30.91 255 GLY A N 1
ATOM 2003 C CA . GLY A 1 255 ? 29.396 19.670 0.578 1.00 30.91 255 GLY A CA 1
ATOM 2004 C C . GLY A 1 255 ? 28.091 20.015 -0.157 1.00 30.91 255 GLY A C 1
ATOM 2005 O O . GLY A 1 255 ? 27.133 19.246 -0.116 1.00 30.91 255 GLY A O 1
ATOM 2006 N N . GLN A 1 256 ? 28.013 21.188 -0.790 1.00 33.88 256 GLN A N 1
ATOM 2007 C CA . GLN A 1 256 ? 26.776 21.835 -1.276 1.00 33.88 256 GLN A CA 1
ATOM 2008 C C . GLN A 1 256 ? 26.158 21.271 -2.580 1.00 33.88 256 GLN A C 1
ATOM 2010 O O . GLN A 1 256 ? 25.537 22.012 -3.332 1.00 33.88 256 GLN A O 1
ATOM 2015 N N . ILE A 1 257 ? 26.263 19.971 -2.871 1.00 37.81 257 ILE A N 1
ATOM 2016 C CA . ILE A 1 257 ? 25.642 19.383 -4.085 1.00 37.81 257 ILE A CA 1
ATOM 2017 C C . ILE A 1 257 ? 24.696 18.204 -3.774 1.00 37.81 257 ILE A C 1
ATOM 2019 O O . ILE A 1 257 ? 23.811 17.897 -4.569 1.00 37.81 257 ILE A O 1
ATOM 2023 N N . HIS A 1 258 ? 24.763 17.610 -2.577 1.00 42.75 258 HIS A N 1
ATOM 2024 C CA . HIS A 1 258 ? 23.950 16.430 -2.237 1.00 42.75 258 HIS A CA 1
ATOM 2025 C C . HIS A 1 258 ? 22.659 16.719 -1.450 1.00 42.75 258 HIS A C 1
ATOM 2027 O O . HIS A 1 258 ? 21.740 15.898 -1.465 1.00 42.75 258 HIS A O 1
ATOM 2033 N N . GLU A 1 259 ? 22.525 17.883 -0.813 1.00 47.88 259 GLU A N 1
ATOM 2034 C CA . GLU A 1 259 ? 21.368 18.161 0.054 1.00 47.88 259 GLU A CA 1
ATOM 2035 C C . GLU A 1 259 ? 20.121 18.595 -0.736 1.00 47.88 259 GLU A C 1
ATOM 2037 O O . GLU A 1 259 ? 19.031 18.063 -0.522 1.00 47.88 259 GLU A O 1
ATOM 2042 N N . THR A 1 260 ? 20.283 19.460 -1.744 1.00 42.28 260 THR A N 1
ATOM 2043 C CA . THR A 1 260 ? 19.174 19.946 -2.588 1.00 42.28 260 THR A CA 1
ATOM 2044 C C . THR A 1 260 ? 18.553 18.833 -3.435 1.00 42.28 260 THR A C 1
ATOM 2046 O O . THR A 1 260 ? 17.332 18.754 -3.569 1.00 42.28 260 THR A O 1
ATOM 2049 N N . SER A 1 261 ? 19.374 17.932 -3.993 1.00 53.03 261 SER A N 1
ATOM 2050 C CA . SER A 1 261 ? 18.855 16.794 -4.765 1.00 53.03 261 SER A CA 1
ATOM 2051 C C . SER A 1 261 ? 18.092 15.814 -3.870 1.00 53.03 261 SER A C 1
A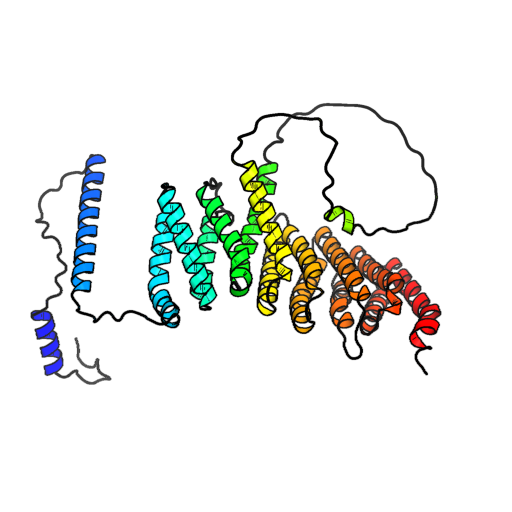TOM 2053 O O . SER A 1 261 ? 17.081 15.270 -4.305 1.00 53.03 261 SER A O 1
ATOM 2055 N N . SER A 1 262 ? 18.527 15.626 -2.621 1.00 65.69 262 SER A N 1
ATOM 2056 C CA . SER A 1 262 ? 17.856 14.743 -1.659 1.00 65.69 262 SER A CA 1
ATOM 2057 C C . SER A 1 262 ? 16.491 15.295 -1.240 1.00 65.69 262 SER A C 1
ATOM 2059 O O . SER A 1 262 ? 15.512 14.553 -1.240 1.00 65.69 262 SER A O 1
ATOM 2061 N N . GLN A 1 263 ? 16.382 16.605 -0.991 1.00 68.88 263 GLN A N 1
ATOM 2062 C CA . GLN A 1 263 ? 15.100 17.253 -0.680 1.00 68.88 263 GLN A CA 1
ATOM 2063 C C . GLN A 1 263 ? 14.113 17.199 -1.856 1.00 68.88 263 GLN A C 1
ATOM 2065 O O . GLN A 1 263 ? 12.944 16.867 -1.669 1.00 68.88 263 GLN A O 1
ATOM 2070 N N . ASN A 1 264 ? 14.579 17.458 -3.083 1.00 77.12 264 ASN A N 1
ATOM 2071 C CA . ASN A 1 264 ? 13.734 17.366 -4.279 1.00 77.12 264 ASN A CA 1
ATOM 2072 C C . ASN A 1 264 ? 13.181 15.950 -4.497 1.00 77.12 264 ASN A C 1
ATOM 2074 O O . ASN A 1 264 ? 12.033 15.792 -4.923 1.00 77.12 264 ASN A O 1
ATOM 2078 N N . ILE A 1 265 ? 13.980 14.923 -4.196 1.00 80.81 265 ILE A N 1
ATOM 2079 C CA . ILE A 1 265 ? 13.551 13.524 -4.283 1.00 80.81 265 ILE A CA 1
ATOM 2080 C C . ILE A 1 265 ? 12.477 13.228 -3.234 1.00 80.81 265 ILE A C 1
ATOM 2082 O O . ILE A 1 265 ? 11.437 12.689 -3.601 1.00 80.81 265 ILE A O 1
ATOM 2086 N N . VAL A 1 266 ? 12.668 13.639 -1.976 1.00 81.88 266 VAL A N 1
ATOM 2087 C CA . VAL A 1 266 ? 11.669 13.451 -0.905 1.00 81.88 266 VAL A CA 1
ATOM 2088 C C . VAL A 1 266 ? 10.329 14.088 -1.284 1.00 81.88 266 VAL A C 1
ATOM 2090 O O . VAL A 1 266 ? 9.305 13.410 -1.292 1.00 81.88 266 VAL A O 1
ATOM 2093 N N . VAL A 1 267 ? 10.339 15.347 -1.736 1.00 86.62 267 VAL A N 1
ATOM 2094 C CA . VAL A 1 267 ? 9.117 16.035 -2.192 1.00 86.62 267 VAL A CA 1
ATOM 2095 C C . VAL A 1 267 ? 8.456 15.297 -3.361 1.00 86.62 267 VAL A C 1
ATOM 2097 O O . VAL A 1 267 ? 7.231 15.241 -3.466 1.00 86.62 267 VAL A O 1
ATOM 2100 N N . SER A 1 268 ? 9.252 14.728 -4.266 1.00 87.75 268 SER A N 1
ATOM 2101 C CA . SER A 1 268 ? 8.727 13.982 -5.412 1.00 87.75 268 SER A CA 1
ATOM 2102 C C . SER A 1 268 ? 8.126 12.633 -5.006 1.00 87.75 268 SER A C 1
ATOM 2104 O O . SER A 1 268 ? 7.1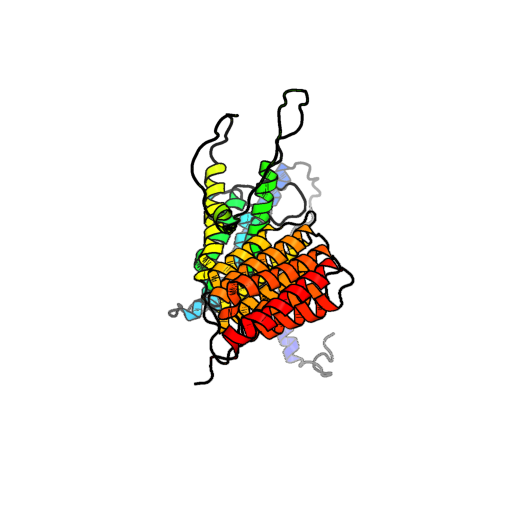25 12.221 -5.593 1.00 87.75 268 SER A O 1
ATOM 2106 N N . VAL A 1 269 ? 8.677 11.983 -3.979 1.00 89.44 269 VAL A N 1
ATOM 2107 C CA . VAL A 1 269 ? 8.106 10.781 -3.359 1.00 89.44 269 VAL A CA 1
ATOM 2108 C C . VAL A 1 269 ? 6.776 11.103 -2.677 1.00 89.44 269 VAL A C 1
ATOM 2110 O O . VAL A 1 269 ? 5.783 10.426 -2.937 1.00 89.44 269 VAL A O 1
ATOM 2113 N N . ASP A 1 270 ? 6.698 12.177 -1.891 1.00 88.81 270 ASP A N 1
ATOM 2114 C CA . ASP A 1 270 ? 5.443 12.581 -1.241 1.00 88.81 270 ASP A CA 1
ATOM 2115 C C . ASP A 1 270 ? 4.340 12.883 -2.264 1.00 88.81 270 ASP A C 1
ATOM 2117 O O . ASP A 1 270 ? 3.176 12.522 -2.074 1.00 88.81 270 ASP A O 1
ATOM 2121 N N . ARG A 1 271 ? 4.704 13.467 -3.413 1.00 92.25 271 ARG A N 1
ATOM 2122 C CA . ARG A 1 271 ? 3.774 13.685 -4.531 1.00 92.25 271 ARG A CA 1
ATOM 2123 C C . ARG A 1 271 ? 3.218 12.393 -5.125 1.00 92.25 271 ARG A C 1
ATOM 2125 O O . ARG A 1 271 ? 2.102 12.440 -5.641 1.00 92.25 271 ARG A O 1
ATOM 2132 N N . ILE A 1 272 ? 3.939 11.270 -5.069 1.00 95.19 272 ILE A N 1
ATOM 2133 C CA . ILE A 1 272 ? 3.410 9.964 -5.500 1.00 95.19 272 ILE A CA 1
ATOM 2134 C C . ILE A 1 272 ? 2.281 9.543 -4.554 1.00 95.19 272 ILE A C 1
ATOM 2136 O O . ILE A 1 272 ? 1.173 9.252 -5.004 1.00 95.19 272 ILE A O 1
ATOM 2140 N N . PHE A 1 273 ? 2.524 9.586 -3.242 1.00 95.44 273 PHE A N 1
ATOM 2141 C CA . PHE A 1 273 ? 1.542 9.178 -2.236 1.00 95.44 273 PHE A CA 1
ATOM 2142 C C . PHE A 1 273 ? 0.317 10.098 -2.196 1.00 95.44 273 PHE A C 1
ATOM 2144 O O . PHE A 1 273 ? -0.816 9.616 -2.268 1.00 95.44 273 PHE A O 1
ATOM 2151 N N . ALA A 1 274 ? 0.517 11.418 -2.188 1.00 92.50 274 ALA A N 1
ATOM 2152 C CA . ALA A 1 274 ? -0.573 12.391 -2.299 1.00 92.50 274 ALA A CA 1
ATOM 2153 C C . ALA A 1 274 ? -1.296 12.288 -3.657 1.00 92.50 274 ALA A C 1
ATOM 2155 O O . ALA A 1 274 ? -2.511 12.463 -3.754 1.00 92.50 274 ALA A O 1
ATOM 2156 N N . GLY A 1 275 ? -0.557 11.952 -4.718 1.00 93.06 275 GLY A N 1
ATOM 2157 C CA . GLY A 1 275 ? -1.079 11.716 -6.060 1.00 93.06 275 GLY A CA 1
ATOM 2158 C C . GLY A 1 275 ? -1.950 10.466 -6.190 1.00 93.06 275 GLY A C 1
ATOM 2159 O O . GLY A 1 275 ? -2.690 10.375 -7.168 1.00 93.06 275 GLY A O 1
ATOM 2160 N N . SER A 1 276 ? -1.937 9.555 -5.209 1.00 95.81 276 SER A N 1
ATOM 2161 C CA . SER A 1 276 ? -2.749 8.329 -5.218 1.00 95.81 276 SER A CA 1
ATOM 2162 C C . SER A 1 276 ? 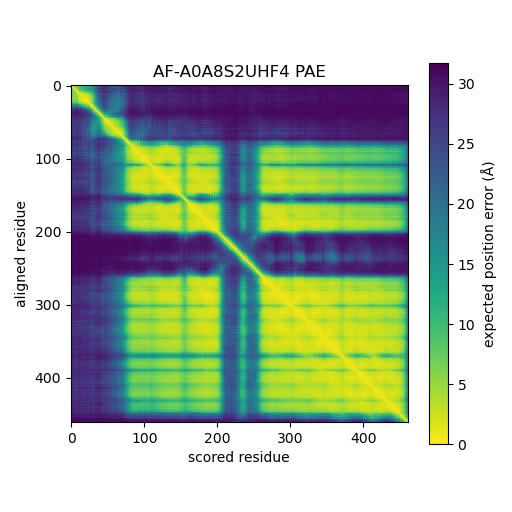-4.246 8.601 -5.388 1.00 95.81 276 SER A C 1
ATOM 2164 O O . SER A 1 276 ? -4.931 7.821 -6.039 1.00 95.81 276 SER A O 1
ATOM 2166 N N . ALA A 1 277 ? -4.754 9.740 -4.901 1.00 94.19 277 ALA A N 1
ATOM 2167 C CA . ALA A 1 277 ? -6.148 10.159 -5.076 1.00 94.19 277 ALA A CA 1
ATOM 2168 C C . ALA A 1 277 ? -6.535 10.453 -6.541 1.00 94.19 277 ALA A C 1
ATOM 2170 O O . ALA A 1 277 ? -7.719 10.451 -6.873 1.00 94.19 277 ALA A O 1
ATOM 2171 N N . ARG A 1 278 ? -5.552 10.685 -7.422 1.00 94.50 278 ARG A N 1
ATOM 2172 C CA . ARG A 1 278 ? -5.754 10.949 -8.859 1.00 94.50 278 ARG A CA 1
ATOM 2173 C C . ARG A 1 278 ? -5.654 9.701 -9.732 1.00 94.50 278 ARG A C 1
ATOM 2175 O O . ARG A 1 278 ? -6.011 9.774 -10.903 1.00 94.50 278 ARG A O 1
ATOM 2182 N N . LEU A 1 279 ? -5.181 8.581 -9.180 1.00 96.62 279 LEU A N 1
ATOM 2183 C CA . LEU A 1 279 ? -5.146 7.313 -9.907 1.00 96.62 279 LEU A CA 1
ATOM 2184 C C . LEU A 1 279 ? -6.569 6.861 -10.256 1.00 96.62 279 LEU A C 1
ATOM 2186 O O . LEU A 1 279 ? -7.515 7.158 -9.518 1.00 96.62 279 LEU A O 1
ATOM 2190 N N . ASP A 1 280 ? -6.735 6.145 -11.359 1.00 96.06 280 ASP A N 1
ATOM 2191 C CA . ASP A 1 280 ? -8.019 5.534 -11.698 1.00 96.06 280 ASP A CA 1
ATOM 2192 C C . ASP A 1 280 ? -8.361 4.352 -10.767 1.00 96.06 280 ASP A C 1
ATOM 2194 O O . ASP A 1 280 ? -7.630 4.034 -9.825 1.00 96.06 280 ASP A O 1
ATOM 2198 N N . GLY A 1 281 ? -9.530 3.741 -10.983 1.00 95.12 281 GLY A N 1
ATOM 2199 C CA . GLY A 1 281 ? -10.069 2.713 -10.097 1.00 95.12 281 GLY A CA 1
ATOM 2200 C C . GLY A 1 281 ? -9.274 1.406 -10.060 1.00 95.12 281 GLY A C 1
ATOM 2201 O O . GLY A 1 281 ? -9.221 0.784 -9.001 1.00 95.12 281 GLY A O 1
ATOM 2202 N N . ASP A 1 282 ? -8.657 0.992 -11.166 1.00 95.69 282 ASP A N 1
ATOM 2203 C CA . ASP A 1 282 ? -7.868 -0.244 -11.215 1.00 95.69 282 ASP A CA 1
ATOM 2204 C C . ASP A 1 282 ? -6.415 0.014 -10.807 1.00 95.69 282 ASP A C 1
ATOM 2206 O O . ASP A 1 282 ? -5.835 -0.759 -10.037 1.00 95.69 282 ASP A O 1
ATOM 2210 N N . ALA A 1 283 ? -5.859 1.154 -11.214 1.00 97.00 283 ALA A N 1
ATOM 2211 C CA . ALA A 1 283 ? -4.513 1.570 -10.864 1.00 97.00 283 ALA A CA 1
ATOM 2212 C C . ALA A 1 283 ? -4.332 1.783 -9.361 1.00 97.00 283 ALA A C 1
ATOM 2214 O O . ALA A 1 283 ? -3.338 1.322 -8.800 1.00 97.00 283 ALA A O 1
ATOM 2215 N N . ILE A 1 284 ? -5.290 2.423 -8.672 1.00 98.06 284 ILE A N 1
ATOM 2216 C CA . ILE A 1 284 ? -5.199 2.595 -7.212 1.00 98.06 284 ILE A CA 1
ATOM 2217 C C . ILE A 1 284 ? -5.227 1.250 -6.478 1.00 98.06 284 ILE A C 1
ATOM 2219 O O . ILE A 1 284 ? -4.541 1.079 -5.474 1.00 98.06 284 ILE A O 1
ATOM 2223 N N . VAL A 1 285 ? -5.984 0.274 -6.985 1.00 97.94 285 VAL A N 1
ATOM 2224 C CA . VAL A 1 285 ? -6.045 -1.069 -6.397 1.00 97.94 285 VAL A CA 1
ATOM 2225 C C . VAL A 1 285 ? -4.701 -1.781 -6.568 1.00 97.94 285 VAL A C 1
ATOM 2227 O O . VAL A 1 285 ? -4.212 -2.389 -5.616 1.00 97.94 285 VAL A O 1
ATOM 2230 N N . ALA A 1 286 ? -4.073 -1.676 -7.744 1.00 97.88 286 ALA A N 1
ATOM 2231 C CA . ALA A 1 286 ? -2.726 -2.200 -7.971 1.00 97.88 286 ALA A CA 1
ATOM 2232 C C . ALA A 1 286 ? -1.679 -1.508 -7.077 1.00 97.88 286 ALA A C 1
ATOM 2234 O O . ALA A 1 286 ? -0.880 -2.185 -6.433 1.00 97.88 286 ALA A O 1
ATOM 2235 N N . PHE A 1 287 ? -1.739 -0.179 -6.965 1.00 98.50 287 PHE A N 1
ATOM 2236 C CA . PHE A 1 287 ? -0.861 0.620 -6.108 1.00 98.50 287 PHE A CA 1
ATOM 2237 C C . PHE A 1 287 ? -0.947 0.199 -4.634 1.00 98.50 287 PHE A C 1
ATOM 2239 O O . PHE A 1 287 ? 0.071 -0.083 -4.006 1.00 98.50 287 PHE A O 1
ATOM 2246 N N . VAL A 1 288 ? -2.164 0.103 -4.088 1.00 98.38 288 VAL A N 1
ATOM 2247 C CA . VAL A 1 288 ? -2.397 -0.292 -2.690 1.00 98.38 288 VAL A CA 1
ATOM 2248 C C . VAL A 1 288 ? -1.934 -1.726 -2.433 1.00 98.38 288 VAL A C 1
ATOM 2250 O O . VAL A 1 288 ? -1.291 -1.975 -1.417 1.00 98.38 288 VAL A O 1
ATOM 2253 N N . ARG A 1 289 ? -2.193 -2.662 -3.358 1.00 98.50 289 ARG A N 1
ATOM 2254 C CA . ARG A 1 289 ? -1.699 -4.046 -3.252 1.00 98.50 289 ARG A CA 1
ATOM 2255 C C . ARG A 1 289 ? -0.181 -4.091 -3.146 1.00 98.50 289 ARG A C 1
ATOM 2257 O O . ARG A 1 289 ? 0.352 -4.723 -2.236 1.00 98.50 289 ARG A O 1
ATOM 2264 N N . SER A 1 290 ? 0.493 -3.395 -4.053 1.00 98.38 290 SER A N 1
ATOM 2265 C CA . SER A 1 290 ? 1.949 -3.312 -4.082 1.00 98.38 290 SER A CA 1
ATOM 2266 C C . SER A 1 290 ? 2.504 -2.675 -2.809 1.00 98.38 290 SER A C 1
ATOM 2268 O O . SER A 1 290 ? 3.461 -3.196 -2.241 1.00 98.38 290 SER A O 1
ATOM 2270 N N . LEU A 1 291 ? 1.875 -1.611 -2.301 1.00 98.50 291 LEU A N 1
ATOM 2271 C CA . LEU A 1 291 ? 2.303 -0.968 -1.059 1.00 98.50 291 LEU A CA 1
ATOM 2272 C C . LEU A 1 291 ? 2.125 -1.865 0.168 1.00 98.50 291 LEU A C 1
ATOM 2274 O O . LEU A 1 291 ? 3.029 -1.942 0.995 1.00 98.50 291 LEU A O 1
ATOM 2278 N N . CYS A 1 292 ? 0.990 -2.555 0.297 1.00 98.44 292 CYS A N 1
ATOM 2279 C CA . CYS A 1 292 ? 0.781 -3.508 1.386 1.00 98.44 292 CYS A CA 1
ATOM 2280 C C . CYS A 1 292 ? 1.812 -4.643 1.329 1.00 98.44 292 CYS A C 1
ATOM 2282 O O . CYS A 1 292 ? 2.315 -5.058 2.369 1.00 98.44 292 CYS A O 1
ATOM 2284 N N . HIS A 1 293 ? 2.193 -5.097 0.130 1.00 97.88 293 HIS A N 1
ATOM 2285 C CA . HIS A 1 293 ? 3.249 -6.096 -0.027 1.00 97.88 293 HIS A CA 1
ATOM 2286 C C . HIS A 1 293 ? 4.617 -5.573 0.444 1.00 97.88 293 HIS A C 1
ATOM 2288 O O . HIS A 1 293 ? 5.253 -6.214 1.275 1.00 97.88 293 HIS A O 1
ATOM 2294 N N . VAL A 1 294 ? 5.025 -4.370 0.015 1.00 97.44 294 VAL A N 1
ATOM 2295 C CA . VAL A 1 294 ? 6.262 -3.724 0.503 1.00 97.44 294 VAL A CA 1
ATOM 2296 C C . VAL A 1 294 ? 6.217 -3.509 2.019 1.00 97.44 294 VAL A C 1
ATOM 2298 O O . VAL A 1 294 ? 7.199 -3.757 2.711 1.00 97.44 294 VAL A O 1
ATOM 2301 N N . SER A 1 295 ? 5.066 -3.108 2.562 1.00 97.88 295 SER A N 1
ATOM 2302 C CA . SER A 1 295 ? 4.883 -2.966 4.005 1.00 97.88 295 SER A CA 1
ATOM 2303 C C . SER A 1 295 ? 5.041 -4.291 4.741 1.00 97.88 295 SER A C 1
ATOM 2305 O O . SER A 1 295 ? 5.635 -4.295 5.810 1.00 97.88 295 SER A O 1
ATOM 2307 N N . MET A 1 296 ? 4.554 -5.411 4.206 1.00 97.25 296 MET A N 1
ATOM 2308 C CA . MET A 1 296 ? 4.783 -6.716 4.831 1.00 97.25 296 MET A CA 1
ATOM 2309 C C . MET A 1 296 ? 6.267 -7.089 4.825 1.00 97.25 296 MET A C 1
ATOM 2311 O O . MET A 1 296 ? 6.775 -7.514 5.859 1.00 97.25 296 MET A O 1
ATOM 2315 N N . ASP A 1 297 ? 6.977 -6.864 3.716 1.00 94.75 297 ASP A N 1
ATOM 2316 C CA . ASP A 1 297 ? 8.428 -7.089 3.647 1.00 94.75 297 ASP A CA 1
ATOM 2317 C C . ASP A 1 297 ? 9.181 -6.263 4.714 1.00 94.75 297 ASP A C 1
ATOM 2319 O O . ASP A 1 297 ? 10.129 -6.747 5.331 1.00 94.75 297 ASP A O 1
ATOM 2323 N N . GLU A 1 298 ? 8.743 -5.027 4.972 1.00 94.12 298 GLU A N 1
ATOM 2324 C CA . GLU A 1 298 ? 9.298 -4.145 6.009 1.00 94.12 298 GLU A CA 1
ATOM 2325 C C . GLU A 1 298 ? 8.991 -4.587 7.443 1.00 94.12 298 GLU A C 1
ATOM 2327 O O . GLU A 1 298 ? 9.849 -4.485 8.319 1.00 94.12 298 GLU A O 1
ATOM 2332 N N . LEU A 1 299 ? 7.777 -5.067 7.713 1.00 94.00 299 LEU A N 1
ATOM 2333 C CA . LEU A 1 299 ? 7.389 -5.486 9.062 1.00 94.00 299 LEU A CA 1
ATOM 2334 C C . LEU A 1 299 ? 8.156 -6.732 9.521 1.00 94.00 299 LEU A C 1
ATOM 2336 O O . LEU A 1 299 ? 8.421 -6.886 10.710 1.00 94.00 299 LEU A O 1
ATOM 2340 N N . TYR A 1 300 ? 8.543 -7.593 8.578 1.00 92.62 300 TYR A N 1
ATOM 2341 C CA . TYR A 1 300 ? 9.325 -8.801 8.845 1.00 92.62 300 TYR A CA 1
ATOM 2342 C C . TYR A 1 300 ? 10.829 -8.620 8.591 1.00 92.62 300 TYR A C 1
ATOM 2344 O O . TYR A 1 300 ? 11.589 -9.581 8.735 1.00 92.62 300 TYR A O 1
ATOM 2352 N N . SER A 1 301 ? 11.287 -7.410 8.241 1.00 89.00 301 SER A N 1
ATOM 2353 C CA . SER A 1 301 ? 12.720 -7.117 8.188 1.00 89.00 301 SER A CA 1
ATOM 2354 C C . SER A 1 301 ? 13.317 -7.035 9.593 1.00 89.00 301 SER A C 1
ATOM 2356 O O . SER A 1 301 ? 12.608 -6.836 10.573 1.00 89.00 301 SER A O 1
ATOM 2358 N N . THR A 1 302 ? 14.639 -7.144 9.704 1.00 84.50 302 THR A N 1
ATOM 2359 C CA . THR A 1 302 ? 15.345 -7.017 10.987 1.00 84.50 302 THR A CA 1
ATOM 2360 C C . THR A 1 302 ? 16.297 -5.819 10.927 1.00 84.50 302 THR A C 1
ATOM 2362 O O . THR A 1 302 ? 17.302 -5.908 10.221 1.00 84.50 302 THR A O 1
ATOM 2365 N N . PRO A 1 303 ? 16.036 -4.715 11.655 1.00 85.69 303 PRO A N 1
ATOM 2366 C CA . PRO A 1 303 ? 14.851 -4.451 12.481 1.00 85.69 303 PRO A CA 1
ATOM 2367 C C . PRO A 1 303 ? 13.575 -4.197 11.643 1.00 85.69 303 PRO A C 1
ATOM 2369 O O . PRO A 1 303 ? 13.689 -3.786 10.482 1.00 85.69 303 PRO A O 1
ATOM 2372 N N . PRO A 1 304 ? 12.369 -4.406 12.209 1.00 88.81 304 PRO A N 1
ATOM 2373 C CA . PRO A 1 304 ? 11.116 -4.063 11.537 1.00 88.81 304 PRO A CA 1
ATOM 2374 C C . PRO A 1 304 ? 10.983 -2.572 11.269 1.00 88.81 304 PRO A C 1
ATOM 2376 O O . PRO A 1 304 ? 11.386 -1.745 12.090 1.00 88.81 304 PRO A O 1
ATOM 2379 N N . ARG A 1 305 ? 10.392 -2.227 10.125 1.00 90.44 305 ARG A N 1
ATOM 2380 C CA . ARG A 1 305 ? 10.182 -0.838 9.699 1.00 90.44 305 ARG A CA 1
ATOM 2381 C C . ARG A 1 305 ? 8.707 -0.559 9.464 1.00 90.44 305 ARG A C 1
ATOM 2383 O O . ARG A 1 305 ? 7.969 -1.410 8.987 1.00 90.44 305 ARG A O 1
ATOM 2390 N N . MET A 1 306 ? 8.290 0.657 9.808 1.00 89.56 306 MET A N 1
ATOM 2391 C CA . MET A 1 306 ? 6.881 1.076 9.790 1.00 89.56 306 MET A CA 1
ATOM 2392 C C . MET A 1 306 ? 6.559 2.055 8.657 1.00 89.56 306 MET A C 1
ATOM 2394 O O . MET A 1 306 ? 5.421 2.510 8.557 1.00 89.56 306 MET A O 1
ATOM 2398 N N . PHE A 1 307 ? 7.538 2.391 7.812 1.00 92.12 307 PHE A N 1
ATOM 2399 C CA . PHE A 1 307 ? 7.424 3.429 6.788 1.00 92.12 307 PHE A CA 1
ATOM 2400 C C . PHE A 1 307 ? 6.245 3.182 5.840 1.00 92.12 307 PHE A C 1
ATOM 2402 O O . PHE A 1 307 ? 5.351 4.019 5.715 1.00 92.12 307 PHE A O 1
ATOM 2409 N N . SER A 1 308 ? 6.186 2.012 5.210 1.00 96.31 308 SER A N 1
ATOM 2410 C CA . SER A 1 308 ? 5.113 1.708 4.267 1.00 96.31 308 SER A CA 1
ATOM 2411 C C . SER A 1 308 ? 3.777 1.490 4.974 1.00 96.31 308 SER A C 1
ATOM 2413 O O . SER A 1 308 ? 2.740 1.825 4.405 1.00 96.31 308 SER A O 1
ATOM 2415 N N . LEU A 1 309 ? 3.767 1.013 6.227 1.00 96.00 309 LEU A N 1
ATOM 2416 C CA . LEU A 1 309 ? 2.528 0.906 7.006 1.00 96.00 309 LEU A CA 1
ATOM 2417 C C . LEU A 1 309 ? 1.939 2.293 7.302 1.00 96.00 309 LEU A C 1
ATOM 2419 O O . LEU A 1 309 ? 0.738 2.480 7.131 1.00 96.00 309 LEU A O 1
ATOM 2423 N N . LEU A 1 310 ? 2.772 3.280 7.654 1.00 95.31 310 LEU A N 1
ATOM 2424 C CA . LEU A 1 310 ? 2.364 4.686 7.772 1.00 95.31 310 LEU A CA 1
ATOM 2425 C C . LEU A 1 310 ? 1.749 5.187 6.459 1.00 95.31 310 LEU A C 1
ATOM 2427 O O . LEU A 1 310 ? 0.652 5.744 6.463 1.00 95.31 310 LEU A O 1
ATOM 2431 N N . LYS A 1 311 ? 2.393 4.911 5.318 1.00 95.69 311 LYS A N 1
ATOM 2432 C CA . LYS A 1 311 ? 1.856 5.299 4.005 1.00 95.69 311 LYS A CA 1
ATOM 2433 C C . LYS A 1 311 ? 0.524 4.624 3.685 1.00 95.69 311 LYS A C 1
ATOM 2435 O O . LYS A 1 311 ? -0.369 5.295 3.170 1.00 95.69 311 LYS A O 1
ATOM 2440 N N . VAL A 1 312 ? 0.326 3.354 4.053 1.00 97.88 312 VAL A N 1
ATOM 2441 C CA . VAL A 1 312 ? -0.980 2.678 3.920 1.00 97.88 312 VAL A CA 1
ATOM 2442 C C . VAL A 1 312 ? -2.075 3.447 4.669 1.00 97.88 312 VAL A C 1
ATOM 2444 O O . VAL A 1 312 ? -3.168 3.615 4.121 1.00 97.88 312 VAL A O 1
ATOM 2447 N N . VAL A 1 313 ? -1.797 3.966 5.871 1.00 96.12 313 VAL A N 1
ATOM 2448 C CA . VAL A 1 313 ? -2.752 4.800 6.629 1.00 96.12 313 VAL A CA 1
ATOM 2449 C C . VAL A 1 313 ? -3.081 6.087 5.867 1.00 96.12 313 VAL A C 1
ATOM 2451 O O . VAL A 1 313 ? -4.258 6.390 5.657 1.00 96.12 313 VAL A O 1
ATOM 2454 N N . GLU A 1 314 ? -2.061 6.816 5.405 1.00 93.56 314 GLU A N 1
ATOM 2455 C CA . GLU A 1 314 ? -2.222 8.077 4.662 1.00 93.56 314 GLU A CA 1
ATOM 2456 C C . GLU A 1 314 ? -3.072 7.891 3.395 1.00 93.56 314 GLU A C 1
ATOM 2458 O O . GLU A 1 314 ? -4.058 8.598 3.172 1.00 93.56 314 GLU A O 1
ATOM 2463 N N . ILE A 1 315 ? -2.740 6.890 2.577 1.00 94.81 315 ILE A N 1
ATOM 2464 C CA . ILE A 1 315 ? -3.451 6.604 1.324 1.00 94.81 315 ILE A CA 1
ATOM 2465 C C . ILE A 1 315 ? -4.881 6.158 1.605 1.00 94.81 315 ILE A C 1
ATOM 2467 O O . ILE A 1 315 ? -5.793 6.555 0.875 1.00 94.81 315 ILE A O 1
ATOM 2471 N N . SER A 1 316 ? -5.098 5.364 2.658 1.00 95.44 316 SER A N 1
ATOM 2472 C CA . SER A 1 316 ? -6.446 4.968 3.073 1.00 95.44 316 SER A CA 1
ATOM 2473 C C . SER A 1 316 ? -7.296 6.199 3.366 1.00 95.44 316 SER A C 1
ATOM 2475 O O . SER A 1 316 ? -8.432 6.278 2.905 1.00 95.44 316 SER A O 1
ATOM 2477 N N . TYR A 1 317 ? -6.736 7.197 4.051 1.00 92.56 317 TYR A N 1
ATOM 2478 C CA . TYR A 1 317 ? -7.421 8.458 4.310 1.00 92.56 317 TYR A CA 1
ATOM 2479 C C . TYR A 1 317 ? -7.718 9.238 3.016 1.00 92.56 317 TYR A C 1
ATOM 2481 O O . TYR A 1 317 ? -8.877 9.580 2.763 1.00 92.56 317 TYR A O 1
ATOM 2489 N N . TYR A 1 318 ? -6.719 9.450 2.151 1.00 92.69 318 TYR A N 1
ATOM 2490 C CA . TYR A 1 318 ? -6.885 10.200 0.894 1.00 92.69 318 TYR A CA 1
ATOM 2491 C C . TYR A 1 318 ? -7.905 9.575 -0.064 1.00 92.69 318 TYR A C 1
ATOM 2493 O O . TYR A 1 318 ? -8.592 10.285 -0.798 1.00 92.69 318 TYR A O 1
ATOM 2501 N N . ASN A 1 319 ? -8.034 8.247 -0.054 1.00 94.44 319 ASN A N 1
ATOM 2502 C CA . ASN A 1 319 ? -8.862 7.511 -1.008 1.00 94.44 319 ASN A CA 1
ATOM 2503 C C . ASN A 1 319 ? -10.228 7.085 -0.439 1.00 94.44 319 ASN A C 1
ATOM 2505 O O . ASN A 1 319 ? -11.069 6.586 -1.189 1.00 94.44 319 ASN A O 1
ATOM 2509 N N . MET A 1 320 ? -10.511 7.363 0.839 1.00 90.25 320 MET A N 1
ATOM 2510 C CA . MET A 1 320 ? -11.785 7.038 1.501 1.00 90.25 320 MET A CA 1
ATOM 2511 C C . MET A 1 320 ? -13.000 7.759 0.884 1.00 90.25 320 MET A C 1
ATOM 2513 O O . MET A 1 320 ? -14.146 7.451 1.206 1.00 90.25 320 MET A O 1
ATOM 2517 N N . GLY A 1 321 ? -12.780 8.799 0.073 1.00 89.44 321 GLY A N 1
ATOM 2518 C CA . GLY A 1 321 ? -13.828 9.540 -0.641 1.00 89.44 321 GLY A CA 1
ATOM 2519 C C . GLY A 1 321 ? -14.198 8.972 -2.016 1.00 89.44 321 GLY A C 1
ATOM 2520 O O . GLY A 1 321 ? -15.086 9.517 -2.666 1.00 89.44 321 GLY A O 1
ATOM 2521 N N . ARG A 1 322 ? -13.521 7.915 -2.484 1.00 91.81 322 ARG A N 1
ATOM 2522 C CA . ARG A 1 322 ? -13.755 7.336 -3.814 1.00 91.81 322 ARG A CA 1
ATOM 2523 C C . ARG A 1 322 ? -15.130 6.685 -3.944 1.00 91.81 322 ARG A C 1
ATOM 2525 O O . ARG A 1 322 ? -15.805 6.376 -2.961 1.00 91.81 322 ARG A O 1
ATOM 2532 N N . ILE A 1 323 ? -15.514 6.411 -5.194 1.00 91.31 323 ILE A N 1
ATOM 2533 C CA . ILE A 1 323 ? -16.682 5.581 -5.485 1.00 91.31 323 ILE A CA 1
ATOM 2534 C C . ILE A 1 323 ? -16.579 4.239 -4.751 1.00 91.31 323 ILE A C 1
ATOM 2536 O O . ILE A 1 323 ? -15.518 3.617 -4.666 1.00 91.31 323 ILE A O 1
ATOM 2540 N N . ARG A 1 324 ? -17.717 3.796 -4.218 1.00 87.38 324 ARG A N 1
ATOM 2541 C CA . ARG A 1 324 ? -17.796 2.689 -3.260 1.00 87.38 324 ARG A CA 1
ATOM 2542 C C . ARG A 1 324 ? -17.228 1.380 -3.793 1.00 87.38 324 ARG A C 1
ATOM 2544 O O . ARG A 1 324 ? -16.525 0.709 -3.058 1.00 87.38 324 ARG A O 1
ATOM 2551 N N . LEU A 1 325 ? -17.483 1.046 -5.060 1.00 90.12 325 LEU A N 1
ATOM 2552 C CA . LEU A 1 325 ? -16.973 -0.186 -5.674 1.00 90.12 325 LEU A CA 1
ATOM 2553 C C . LEU A 1 325 ? -15.436 -0.239 -5.637 1.00 90.12 325 LEU A C 1
ATOM 2555 O O . LEU A 1 325 ? -14.849 -1.255 -5.273 1.00 90.12 325 LEU A O 1
ATOM 2559 N N . THR A 1 326 ? -14.784 0.876 -5.971 1.00 94.19 326 THR A N 1
ATOM 2560 C CA . THR A 1 326 ? -13.325 1.006 -5.903 1.00 94.19 326 THR A CA 1
ATOM 2561 C C . THR A 1 326 ? -12.843 0.969 -4.457 1.00 94.19 326 THR A C 1
ATOM 2563 O O . THR A 1 326 ? -11.889 0.260 -4.155 1.00 94.19 326 THR A O 1
ATOM 2566 N N . TRP A 1 327 ? -13.516 1.686 -3.551 1.00 94.12 327 TRP A N 1
ATOM 2567 C CA . TRP A 1 327 ? -13.152 1.684 -2.135 1.00 94.12 327 TRP A CA 1
ATOM 2568 C C . TRP A 1 327 ? -13.255 0.298 -1.497 1.00 94.12 327 TRP A C 1
ATOM 2570 O O . TRP A 1 327 ? -12.343 -0.093 -0.783 1.00 94.12 327 TRP A O 1
ATOM 2580 N N . SER A 1 328 ? -14.304 -0.475 -1.785 1.00 92.69 328 SER A N 1
ATOM 2581 C CA . SER A 1 328 ? -14.443 -1.848 -1.287 1.00 92.69 328 SER A CA 1
ATOM 2582 C C . SER A 1 328 ? -13.264 -2.727 -1.713 1.00 92.69 328 SER A C 1
ATOM 2584 O O . SER A 1 328 ? -12.715 -3.438 -0.878 1.00 92.69 328 SER A O 1
ATOM 2586 N N . ARG A 1 329 ? -12.805 -2.616 -2.970 1.00 95.94 329 ARG A N 1
ATOM 2587 C CA . ARG A 1 329 ? -11.612 -3.336 -3.464 1.00 95.94 329 ARG A CA 1
ATOM 2588 C C . ARG A 1 329 ? -10.321 -2.877 -2.777 1.00 95.94 329 ARG A C 1
ATOM 2590 O O . ARG A 1 329 ? -9.461 -3.700 -2.486 1.00 95.94 329 ARG A O 1
ATOM 2597 N N . ILE A 1 330 ? -10.177 -1.576 -2.506 1.00 96.94 330 ILE A N 1
ATOM 2598 C CA . ILE A 1 330 ? -9.049 -1.037 -1.725 1.00 96.94 330 ILE A CA 1
ATOM 2599 C C . ILE A 1 330 ? -9.089 -1.596 -0.296 1.00 96.94 330 ILE A C 1
ATOM 2601 O O . ILE A 1 330 ? -8.080 -2.087 0.207 1.00 96.94 330 ILE A O 1
ATOM 2605 N N . TRP A 1 331 ? -10.253 -1.538 0.353 1.00 96.19 331 TRP A N 1
ATOM 2606 C CA . TRP A 1 331 ? -10.422 -1.935 1.746 1.00 96.19 331 TRP A CA 1
ATOM 2607 C C . TRP A 1 331 ? -10.255 -3.435 1.966 1.00 96.19 331 TRP A C 1
ATOM 2609 O O . TRP A 1 331 ? -9.747 -3.831 3.006 1.00 96.19 331 TRP A O 1
ATOM 2619 N N . GLU A 1 332 ? -10.619 -4.275 1.001 1.00 96.06 332 GLU A N 1
ATOM 2620 C CA . GLU A 1 332 ? -10.342 -5.712 1.066 1.00 96.06 332 GLU A CA 1
ATOM 2621 C C . GLU A 1 332 ? -8.841 -5.985 1.276 1.00 96.06 332 GLU A C 1
ATOM 2623 O O . GLU A 1 332 ? -8.462 -6.771 2.142 1.00 96.06 332 GLU A O 1
ATOM 2628 N N . ILE A 1 333 ? -7.986 -5.260 0.549 1.00 98.06 333 ILE A N 1
ATOM 2629 C CA . ILE A 1 333 ? -6.525 -5.370 0.645 1.00 98.06 333 ILE A CA 1
ATOM 2630 C C . ILE A 1 333 ? -6.017 -4.735 1.944 1.00 98.06 333 ILE A C 1
ATOM 2632 O O . ILE A 1 333 ? -5.279 -5.360 2.706 1.00 98.06 333 ILE A O 1
ATOM 2636 N N . VAL A 1 334 ? -6.417 -3.488 2.210 1.00 97.94 334 VAL A N 1
ATOM 2637 C CA . VAL A 1 334 ? -5.961 -2.720 3.379 1.00 97.94 334 VAL A CA 1
ATOM 2638 C C . VAL A 1 334 ? -6.408 -3.373 4.687 1.00 97.94 334 VAL A C 1
ATOM 2640 O O . VAL A 1 334 ? -5.629 -3.469 5.631 1.00 97.94 334 VAL A O 1
ATOM 2643 N N . GLY A 1 335 ? -7.649 -3.849 4.751 1.00 96.56 335 GLY A N 1
ATOM 2644 C CA . GLY A 1 335 ? -8.213 -4.525 5.912 1.00 96.56 335 GLY A CA 1
ATOM 2645 C C . GLY A 1 335 ? -7.495 -5.837 6.219 1.00 96.56 335 GLY A C 1
ATOM 2646 O O . GLY A 1 335 ? -7.178 -6.092 7.380 1.00 96.56 335 GLY A O 1
ATOM 2647 N N . ASP A 1 336 ? -7.177 -6.649 5.203 1.00 97.25 336 ASP A N 1
ATOM 2648 C CA . ASP A 1 336 ? -6.348 -7.849 5.384 1.00 97.25 336 ASP A CA 1
ATOM 2649 C C . ASP A 1 336 ? -4.931 -7.501 5.872 1.00 97.25 336 ASP A C 1
ATOM 2651 O O . ASP A 1 336 ? -4.407 -8.146 6.783 1.00 97.25 336 ASP A O 1
ATOM 2655 N N . HIS A 1 337 ? -4.341 -6.426 5.341 1.00 98.12 337 HIS A N 1
ATOM 2656 C CA . HIS A 1 337 ? -3.042 -5.925 5.793 1.00 98.12 337 HIS A CA 1
ATOM 2657 C C . HIS A 1 337 ? -3.061 -5.493 7.266 1.00 98.12 337 HIS A C 1
ATOM 2659 O O . HIS A 1 337 ? -2.218 -5.933 8.049 1.00 98.12 337 HIS A O 1
ATOM 2665 N N . PHE A 1 338 ? -4.063 -4.712 7.687 1.00 97.44 338 PHE A N 1
ATOM 2666 C CA . PHE A 1 338 ? -4.230 -4.335 9.095 1.00 97.44 338 PHE A CA 1
ATOM 2667 C C . PHE A 1 338 ? -4.467 -5.543 9.996 1.00 97.44 338 PHE A C 1
ATOM 2669 O O . PHE A 1 338 ? -3.920 -5.575 11.093 1.00 97.44 338 PHE A O 1
ATOM 2676 N N . ASN A 1 339 ? -5.220 -6.555 9.554 1.00 96.00 339 ASN A N 1
ATOM 2677 C CA . ASN A 1 339 ? -5.413 -7.782 10.333 1.00 96.00 339 ASN A CA 1
ATOM 2678 C C . ASN A 1 339 ? -4.082 -8.483 10.635 1.00 96.00 339 ASN A C 1
ATOM 2680 O O . ASN A 1 339 ? -3.885 -8.971 11.748 1.00 96.00 339 ASN A O 1
ATOM 2684 N N . LYS A 1 340 ? -3.172 -8.529 9.653 1.00 96.00 340 LYS A N 1
ATOM 2685 C CA . LYS A 1 340 ? -1.828 -9.102 9.810 1.00 96.00 340 LYS A CA 1
ATOM 2686 C C . LYS A 1 340 ? -0.955 -8.231 10.715 1.00 96.00 340 LYS A C 1
ATOM 2688 O O . LYS A 1 340 ? -0.404 -8.743 11.685 1.00 96.00 340 LYS A O 1
ATOM 2693 N N . ALA A 1 341 ? -0.888 -6.924 10.456 1.00 96.38 341 ALA A N 1
ATOM 2694 C CA . ALA A 1 341 ? -0.077 -5.987 11.237 1.00 96.38 341 ALA A CA 1
ATOM 2695 C C . ALA A 1 341 ? -0.535 -5.882 12.707 1.00 96.38 341 ALA A C 1
ATOM 2697 O O . ALA A 1 341 ? 0.286 -5.897 13.619 1.00 96.38 341 ALA A O 1
ATOM 2698 N N . ALA A 1 342 ? -1.846 -5.871 12.961 1.00 95.50 342 ALA A N 1
ATOM 2699 C CA . ALA A 1 342 ? -2.432 -5.833 14.304 1.00 95.50 342 ALA A CA 1
ATOM 2700 C C . ALA A 1 342 ? -2.304 -7.153 15.085 1.00 95.50 342 ALA A C 1
ATOM 2702 O O . ALA A 1 342 ? -2.619 -7.195 16.271 1.00 95.50 342 ALA A O 1
ATOM 2703 N N . CYS A 1 343 ? -1.879 -8.239 14.436 1.00 93.94 343 CYS A N 1
ATOM 2704 C CA . CYS A 1 343 ? -1.555 -9.510 15.089 1.00 93.94 343 CYS A CA 1
ATOM 2705 C C . CYS A 1 343 ? -0.044 -9.801 15.051 1.00 93.94 343 CYS A C 1
ATOM 2707 O O . CYS A 1 343 ? 0.368 -10.943 15.257 1.00 93.94 343 CYS A O 1
ATOM 2709 N N . HIS A 1 344 ? 0.781 -8.796 14.746 1.00 94.44 344 HIS A N 1
ATOM 2710 C CA . HIS A 1 344 ? 2.223 -8.963 14.634 1.00 94.44 344 HIS A CA 1
ATOM 2711 C C . HIS A 1 344 ? 2.859 -9.299 16.003 1.00 94.44 344 HIS A C 1
ATOM 2713 O O . HIS A 1 344 ? 2.410 -8.770 17.022 1.00 94.44 344 HIS A O 1
ATOM 2719 N N . PRO A 1 345 ? 3.921 -10.135 16.061 1.00 91.44 345 PRO A N 1
ATOM 2720 C CA . PRO A 1 345 ? 4.560 -10.519 17.325 1.00 91.44 345 PRO A CA 1
ATOM 2721 C C . PRO A 1 345 ? 5.136 -9.345 18.127 1.00 91.44 345 PRO A C 1
ATOM 2723 O O . PRO A 1 345 ? 5.164 -9.389 19.355 1.00 91.44 345 PRO A O 1
ATOM 2726 N N . LEU A 1 346 ? 5.600 -8.295 17.441 1.00 91.69 346 LEU A N 1
ATOM 2727 C CA . LEU A 1 346 ? 6.041 -7.066 18.102 1.00 91.69 346 LEU A CA 1
ATOM 2728 C C . LEU A 1 346 ? 4.848 -6.201 18.498 1.00 91.69 346 LEU A C 1
ATOM 2730 O O . LEU A 1 346 ? 4.080 -5.761 17.638 1.00 91.69 346 LEU A O 1
ATOM 2734 N N . GLN A 1 347 ? 4.757 -5.905 19.796 1.00 90.88 347 GLN A N 1
ATOM 2735 C CA . GLN A 1 347 ? 3.657 -5.128 20.360 1.00 90.88 347 GLN A CA 1
ATOM 2736 C C . GLN A 1 347 ? 3.557 -3.723 19.765 1.00 90.88 347 GLN A C 1
ATOM 2738 O O . GLN A 1 347 ? 2.444 -3.292 19.503 1.00 90.88 347 GLN A O 1
ATOM 2743 N N . ASP A 1 348 ? 4.670 -3.048 19.465 1.00 91.62 348 ASP A N 1
ATOM 2744 C CA . ASP A 1 348 ? 4.643 -1.693 18.890 1.00 91.62 348 ASP A CA 1
ATOM 2745 C C . ASP A 1 348 ? 3.974 -1.657 17.507 1.00 91.62 348 ASP A C 1
ATOM 2747 O O . ASP A 1 348 ? 3.171 -0.770 17.217 1.00 91.62 348 ASP A O 1
ATOM 2751 N N . VAL A 1 349 ? 4.250 -2.664 16.667 1.00 93.62 349 VAL A N 1
ATOM 2752 C CA . VAL A 1 349 ? 3.618 -2.815 15.346 1.00 93.62 349 VAL A CA 1
ATOM 2753 C C . VAL A 1 349 ? 2.120 -3.062 15.509 1.00 93.62 349 VAL A C 1
ATOM 2755 O O . VAL A 1 349 ? 1.299 -2.397 14.875 1.00 93.62 349 VAL A O 1
ATOM 2758 N N . SER A 1 350 ? 1.771 -3.997 16.397 1.00 95.00 350 SER A N 1
ATOM 2759 C CA . SER A 1 350 ? 0.388 -4.348 16.712 1.00 95.00 350 SER A CA 1
ATOM 2760 C C . SER A 1 350 ? -0.391 -3.141 17.246 1.00 95.00 350 SER A C 1
ATOM 2762 O O . SER A 1 350 ? -1.493 -2.853 16.778 1.00 95.00 350 SER A O 1
ATOM 2764 N N . PHE A 1 351 ? 0.195 -2.401 18.188 1.00 94.88 351 PHE A N 1
ATOM 2765 C CA . PHE A 1 351 ? -0.363 -1.188 18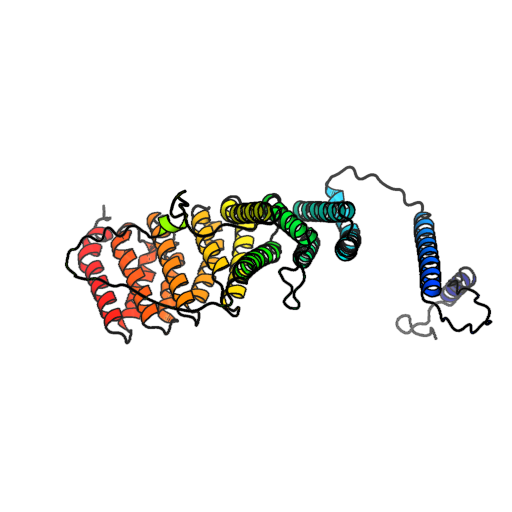.778 1.00 94.88 351 PHE A CA 1
ATOM 2766 C C . PHE A 1 351 ? -0.621 -0.125 17.713 1.00 94.88 351 PHE A C 1
ATOM 2768 O O . PHE A 1 351 ? -1.747 0.357 17.579 1.00 94.88 351 PHE A O 1
ATOM 2775 N N . PHE A 1 352 ? 0.393 0.189 16.903 1.00 95.81 352 PHE A N 1
ATOM 2776 C CA . PHE A 1 352 ? 0.271 1.174 15.835 1.00 95.81 352 PHE A CA 1
ATOM 2777 C C . PHE A 1 352 ? -0.830 0.803 14.831 1.00 95.81 352 PHE A C 1
ATOM 2779 O O . PHE A 1 352 ? -1.618 1.661 14.428 1.00 95.81 352 PHE A O 1
ATOM 2786 N N . ALA A 1 353 ? -0.916 -0.471 14.440 1.00 96.44 353 ALA A N 1
ATOM 2787 C CA . ALA A 1 353 ? -1.926 -0.947 13.502 1.00 96.44 353 ALA A CA 1
ATOM 2788 C C . ALA A 1 353 ? -3.352 -0.820 14.067 1.00 96.44 353 ALA A C 1
ATOM 2790 O O . ALA A 1 353 ? -4.242 -0.344 13.360 1.00 96.44 353 ALA A O 1
ATOM 2791 N N . VAL A 1 354 ? -3.574 -1.189 15.336 1.00 96.12 354 VAL A N 1
ATOM 2792 C CA . VAL A 1 354 ? -4.891 -1.047 15.986 1.00 96.12 354 VAL A CA 1
ATOM 2793 C C . VAL A 1 354 ? -5.272 0.420 16.162 1.00 96.12 354 VAL A C 1
ATOM 2795 O O . VAL A 1 354 ? -6.414 0.780 15.874 1.00 96.12 354 VAL A O 1
ATOM 2798 N N . ASP A 1 355 ? -4.342 1.287 16.573 1.00 94.38 355 ASP A N 1
ATOM 2799 C CA . ASP A 1 355 ? -4.645 2.715 16.704 1.00 94.38 355 ASP A CA 1
ATOM 2800 C C . ASP A 1 355 ? -4.940 3.357 15.343 1.00 94.38 355 ASP A C 1
ATOM 2802 O O . ASP A 1 355 ? -5.911 4.098 15.196 1.00 94.38 355 ASP A O 1
ATOM 2806 N N . SER A 1 356 ? -4.170 3.016 14.312 1.00 96.44 356 SER A N 1
ATOM 2807 C CA . SER A 1 356 ? -4.410 3.501 12.950 1.00 96.44 356 SER A CA 1
ATOM 2808 C C . SER A 1 356 ? -5.783 3.076 12.431 1.00 96.44 356 SER A C 1
ATOM 2810 O O . SER A 1 356 ? -6.535 3.885 11.881 1.00 96.44 356 SER A O 1
ATOM 2812 N N . LEU A 1 357 ? -6.155 1.814 12.663 1.00 96.31 357 LEU A N 1
ATOM 2813 C CA . LEU A 1 357 ? -7.476 1.299 12.328 1.00 96.31 357 LEU A CA 1
ATOM 2814 C C . LEU A 1 357 ? -8.578 2.040 13.102 1.00 96.31 357 LEU A C 1
ATOM 2816 O O . LEU A 1 357 ? -9.615 2.368 12.520 1.00 96.31 357 LEU A O 1
ATOM 2820 N N . ARG A 1 358 ? -8.357 2.361 14.386 1.00 95.38 358 ARG A N 1
ATOM 2821 C CA . ARG A 1 358 ? -9.272 3.180 15.199 1.00 95.38 358 ARG A CA 1
ATOM 2822 C C . ARG A 1 358 ? -9.494 4.555 14.581 1.00 95.38 358 ARG A C 1
ATOM 2824 O O . ARG A 1 358 ? -10.642 4.972 14.424 1.00 95.38 358 ARG A O 1
ATOM 2831 N N . GLN A 1 359 ? -8.418 5.239 14.210 1.00 94.12 359 GLN A N 1
ATOM 2832 C CA . GLN A 1 359 ? -8.472 6.579 13.630 1.00 94.12 359 GLN A CA 1
ATOM 2833 C C . GLN A 1 359 ? -9.212 6.590 12.284 1.00 94.12 359 GLN A C 1
ATOM 2835 O O . GLN A 1 359 ? -10.121 7.400 12.082 1.00 94.12 359 GLN A O 1
ATOM 2840 N N . LEU A 1 360 ? -8.899 5.643 11.392 1.00 94.75 360 LEU A N 1
ATOM 2841 C CA . LEU A 1 360 ? -9.603 5.494 10.114 1.00 94.75 360 LEU A CA 1
ATOM 2842 C C . LEU A 1 360 ? -11.086 5.156 10.316 1.00 94.75 360 LEU A C 1
ATOM 2844 O O . LEU A 1 360 ? -11.936 5.702 9.617 1.00 94.75 360 LEU A O 1
ATOM 2848 N N . SER A 1 361 ? -11.407 4.308 11.296 1.00 94.81 361 SER A N 1
ATOM 2849 C CA . SER A 1 361 ? -12.789 3.922 11.613 1.00 94.81 361 SER A CA 1
ATOM 2850 C C . SER A 1 361 ? -13.617 5.087 12.127 1.00 94.81 361 SER A C 1
ATOM 2852 O O . SER A 1 361 ? -14.747 5.255 11.680 1.00 94.81 361 SER A O 1
ATOM 2854 N N . MET A 1 362 ? -13.055 5.933 12.995 1.00 92.75 362 MET A N 1
ATOM 2855 C CA . MET A 1 362 ? -13.718 7.164 13.436 1.00 92.75 362 MET A CA 1
ATOM 2856 C C . MET A 1 362 ? -14.100 8.042 12.243 1.00 92.75 362 MET A C 1
ATOM 2858 O O . MET A 1 362 ? -15.266 8.401 12.086 1.00 92.75 362 MET A O 1
ATOM 2862 N N . LYS A 1 363 ? -13.141 8.308 11.348 1.00 91.62 363 LYS A N 1
ATOM 2863 C CA . LYS A 1 363 ? -13.376 9.111 10.138 1.00 91.62 363 LYS A CA 1
ATOM 2864 C C . LYS A 1 363 ? -14.335 8.463 9.151 1.00 91.62 363 LYS A C 1
ATOM 2866 O O . LYS A 1 363 ? -15.092 9.166 8.486 1.00 91.62 363 LYS A O 1
ATOM 2871 N N . PHE A 1 364 ? -14.341 7.139 9.064 1.00 90.88 364 PHE A N 1
ATOM 2872 C CA . PHE A 1 364 ? -15.280 6.417 8.218 1.00 90.88 364 PHE A CA 1
ATOM 2873 C C . PHE A 1 364 ? -16.711 6.479 8.771 1.00 90.88 364 PHE A C 1
ATOM 2875 O O . PHE A 1 364 ? -17.649 6.737 8.018 1.00 90.88 364 PHE A O 1
ATOM 2882 N N . LEU A 1 365 ? -16.885 6.294 10.083 1.00 92.62 365 LEU A N 1
ATOM 2883 C CA . LEU A 1 365 ? -18.188 6.355 10.749 1.00 92.62 365 LEU A CA 1
ATOM 2884 C C . LEU A 1 365 ? -18.803 7.760 10.699 1.00 92.62 365 LEU A C 1
ATOM 2886 O O . LEU A 1 365 ? -20.009 7.863 10.489 1.00 92.62 365 LEU A O 1
ATOM 2890 N N . GLU A 1 366 ? -17.993 8.823 10.788 1.00 90.94 366 GLU A N 1
ATOM 2891 C CA . GLU A 1 366 ? -18.435 10.223 10.629 1.00 90.94 366 GLU A CA 1
ATOM 2892 C C . GLU A 1 366 ? -19.185 10.469 9.301 1.00 90.94 366 GLU A C 1
ATOM 2894 O O . GLU A 1 366 ? -20.074 11.316 9.243 1.00 90.94 366 GLU A O 1
ATOM 2899 N N . LYS A 1 367 ? -18.877 9.713 8.233 1.00 86.12 367 LYS A N 1
ATOM 2900 C CA . LYS A 1 367 ? -19.545 9.846 6.923 1.00 86.12 367 LYS A CA 1
ATOM 2901 C C . LYS A 1 367 ? -20.954 9.247 6.886 1.00 86.12 367 LYS A C 1
ATOM 2903 O O . LYS A 1 367 ? -21.706 9.516 5.948 1.00 86.12 367 LYS A O 1
ATOM 2908 N N . GLY A 1 368 ? -21.305 8.425 7.874 1.00 83.75 368 GLY A N 1
ATOM 2909 C CA . GLY A 1 368 ? -22.552 7.672 7.902 1.00 83.75 368 GLY A CA 1
ATOM 2910 C C . GLY A 1 368 ? -22.626 6.567 6.841 1.00 83.75 368 GLY A C 1
ATOM 2911 O O . GLY A 1 368 ? -21.700 6.315 6.070 1.00 83.75 368 GLY A O 1
ATOM 2912 N N . GLU A 1 369 ? -23.755 5.863 6.818 1.00 85.38 369 GLU A N 1
ATOM 2913 C CA . GLU A 1 369 ? -23.998 4.752 5.898 1.00 85.38 369 GLU A CA 1
ATOM 2914 C C . GLU A 1 369 ? -25.357 4.893 5.209 1.00 85.38 369 GLU A C 1
ATOM 2916 O O . GLU A 1 369 ? -26.367 5.232 5.827 1.00 85.38 369 GLU A O 1
ATOM 2921 N N . PHE A 1 370 ? -25.387 4.611 3.907 1.00 82.38 370 PHE A N 1
ATOM 2922 C CA . PHE A 1 370 ? -26.608 4.673 3.111 1.00 82.38 370 PHE A CA 1
ATOM 2923 C C . PHE A 1 370 ? -27.522 3.471 3.397 1.00 82.38 370 PHE A C 1
ATOM 2925 O O . PHE A 1 370 ? -27.020 2.374 3.650 1.00 82.38 370 PHE A O 1
ATOM 2932 N N . PRO A 1 371 ? -28.857 3.633 3.314 1.00 78.31 371 PRO A N 1
ATOM 2933 C CA . PRO A 1 371 ? -29.794 2.520 3.467 1.00 78.31 371 PRO A CA 1
ATOM 2934 C C . PRO A 1 371 ? -29.468 1.354 2.519 1.00 78.31 371 PRO A C 1
ATOM 2936 O O . PRO A 1 371 ? -29.069 1.582 1.380 1.00 78.31 371 PRO A O 1
ATOM 2939 N N . ASN A 1 372 ? -29.657 0.115 2.983 1.00 77.44 372 ASN A N 1
ATOM 2940 C CA . ASN A 1 372 ? -29.395 -1.143 2.258 1.00 77.44 372 ASN A CA 1
ATOM 2941 C C . ASN A 1 372 ? -27.926 -1.475 1.953 1.00 77.44 372 ASN A C 1
ATOM 2943 O O . ASN A 1 372 ? -27.648 -2.549 1.418 1.00 77.44 372 ASN A O 1
ATOM 2947 N N . PHE A 1 373 ? -26.981 -0.627 2.352 1.00 82.38 373 PHE A N 1
ATOM 2948 C CA . PHE A 1 373 ? -25.558 -0.939 2.287 1.00 82.38 373 PHE A CA 1
ATOM 2949 C C . PHE A 1 373 ? -25.019 -1.390 3.650 1.00 82.38 373 PHE A C 1
ATOM 2951 O O . PHE A 1 373 ? -25.601 -1.082 4.687 1.00 82.38 373 PHE A O 1
ATOM 2958 N N . ARG A 1 374 ? -23.927 -2.168 3.645 1.00 86.69 374 ARG A N 1
ATOM 2959 C CA . ARG A 1 374 ? -23.331 -2.766 4.856 1.00 86.69 374 ARG A CA 1
ATOM 2960 C C . ARG A 1 374 ? -21.820 -2.530 4.951 1.00 86.69 374 ARG A C 1
ATOM 2962 O O . ARG A 1 374 ? -21.068 -3.427 5.324 1.00 86.69 374 ARG A O 1
ATOM 2969 N N . PHE A 1 375 ? -21.376 -1.336 4.583 1.00 86.00 375 PHE A N 1
ATOM 2970 C CA . PHE A 1 375 ? -19.962 -0.975 4.560 1.00 86.00 375 PHE A CA 1
ATOM 2971 C C . PHE A 1 375 ? -19.359 -0.893 5.951 1.00 86.00 375 PHE A C 1
ATOM 2973 O O . PHE A 1 375 ? -18.246 -1.359 6.146 1.00 86.00 375 PHE A O 1
ATOM 2980 N N . GLN A 1 376 ? -20.083 -0.348 6.931 1.00 92.38 376 GLN A N 1
ATOM 2981 C CA . GLN A 1 376 ? -19.575 -0.285 8.303 1.00 92.38 376 GLN A CA 1
ATOM 2982 C C . GLN A 1 376 ? -19.317 -1.687 8.848 1.00 92.38 376 GLN A C 1
ATOM 2984 O O . GLN A 1 376 ? -18.338 -1.903 9.557 1.00 92.38 376 GLN A O 1
ATOM 2989 N N . LYS A 1 377 ? -20.151 -2.660 8.463 1.00 92.25 377 LYS A N 1
ATOM 2990 C CA . LYS A 1 377 ? -19.948 -4.053 8.845 1.00 92.25 377 LYS A CA 1
ATOM 2991 C C . LYS A 1 377 ? -18.640 -4.633 8.304 1.00 92.25 377 LYS A C 1
ATOM 2993 O O . LYS A 1 377 ? -17.948 -5.354 9.019 1.00 92.25 377 LYS A O 1
ATOM 2998 N N . GLU A 1 378 ? -18.313 -4.365 7.046 1.00 90.06 378 GLU A N 1
ATOM 2999 C CA . GLU A 1 378 ? -17.049 -4.808 6.442 1.00 90.06 378 GLU A CA 1
ATOM 3000 C C . GLU A 1 378 ? -15.858 -4.024 7.005 1.00 90.06 378 GLU A C 1
ATOM 3002 O O . GLU A 1 378 ? -14.815 -4.604 7.301 1.00 90.06 378 GLU A O 1
ATOM 3007 N N . PHE A 1 379 ? -16.043 -2.724 7.236 1.00 93.25 379 PHE A N 1
ATOM 3008 C CA . PHE A 1 379 ? -15.018 -1.829 7.760 1.00 93.25 379 PHE A CA 1
ATOM 3009 C C . PHE A 1 379 ? -14.598 -2.168 9.189 1.00 93.25 379 PHE A C 1
ATOM 3011 O O . PHE A 1 379 ? -13.415 -2.169 9.501 1.00 93.25 379 PHE A O 1
ATOM 3018 N N . LEU A 1 380 ? -15.558 -2.499 10.057 1.00 95.88 380 LEU A N 1
ATOM 3019 C CA . LEU A 1 380 ? -15.297 -2.835 11.458 1.00 95.88 380 LEU A CA 1
ATOM 3020 C C . LEU A 1 380 ? -14.939 -4.313 11.673 1.00 95.88 380 LEU A C 1
ATOM 3022 O O . LEU A 1 380 ? -14.579 -4.702 12.785 1.00 95.88 380 LEU A O 1
ATOM 3026 N N . LYS A 1 381 ? -14.999 -5.149 10.627 1.00 95.25 381 LYS A N 1
ATOM 3027 C CA . LYS A 1 381 ? -14.677 -6.579 10.724 1.00 95.25 381 LYS A CA 1
ATOM 3028 C C . LYS A 1 381 ? -13.272 -6.870 11.280 1.00 95.25 381 LYS A C 1
ATOM 3030 O O . LYS A 1 381 ? -13.156 -7.837 12.037 1.00 95.25 381 LYS A O 1
ATOM 3035 N N . PRO A 1 382 ? -12.229 -6.074 10.977 1.00 96.69 382 PRO A N 1
ATOM 3036 C CA . PRO A 1 382 ? -10.911 -6.257 11.568 1.00 96.69 382 PRO A CA 1
ATOM 3037 C C . PRO A 1 382 ? -10.893 -6.256 13.104 1.00 96.69 382 PRO A C 1
ATOM 3039 O O . PRO A 1 382 ? -10.211 -7.093 13.685 1.00 96.69 382 PRO A O 1
ATOM 3042 N N . PHE A 1 383 ? -11.697 -5.430 13.790 1.00 97.19 383 PHE A N 1
ATOM 3043 C CA . PHE A 1 383 ? -11.733 -5.427 15.265 1.00 97.19 383 PHE A CA 1
ATOM 3044 C C . PHE A 1 383 ? -12.208 -6.760 15.847 1.00 97.19 383 PHE A C 1
ATOM 3046 O O . PHE A 1 383 ? -11.651 -7.231 16.836 1.00 97.19 383 PHE A O 1
ATOM 3053 N N . GLU A 1 384 ? -13.189 -7.412 15.214 1.00 96.00 384 GLU A N 1
ATOM 3054 C CA . GLU A 1 384 ? -13.613 -8.752 15.631 1.00 96.00 384 GLU A CA 1
ATOM 3055 C C . GLU A 1 384 ? -12.486 -9.777 15.473 1.00 96.00 384 GLU A C 1
ATOM 3057 O O . GLU A 1 384 ? -12.288 -10.638 16.329 1.00 96.00 384 GLU A O 1
ATOM 3062 N N . LEU A 1 385 ? -11.756 -9.702 14.358 1.00 95.19 385 LEU A N 1
ATOM 3063 C CA . LEU A 1 385 ? -10.668 -10.625 14.068 1.00 95.19 385 LEU A CA 1
ATOM 3064 C C . LEU A 1 385 ? -9.514 -10.432 15.052 1.00 95.19 385 LEU A C 1
ATOM 3066 O O . LEU A 1 385 ? -9.007 -11.422 15.578 1.00 95.19 385 LEU A O 1
ATOM 3070 N N . ILE A 1 386 ? -9.134 -9.183 15.323 1.00 94.75 386 ILE A N 1
ATOM 3071 C CA . ILE A 1 386 ? -8.048 -8.838 16.244 1.00 94.75 386 ILE A CA 1
ATOM 3072 C C . ILE A 1 386 ? -8.415 -9.266 17.667 1.00 94.75 386 ILE A C 1
ATOM 3074 O O . ILE A 1 386 ? -7.616 -9.949 18.302 1.00 94.75 386 ILE A O 1
ATOM 3078 N N . MET A 1 387 ? -9.639 -8.981 18.133 1.00 95.12 387 MET A N 1
ATOM 3079 C CA . MET A 1 387 ? -10.116 -9.429 19.450 1.00 95.12 387 MET A CA 1
ATOM 3080 C C . MET A 1 387 ? -10.032 -10.954 19.603 1.00 95.12 387 MET A C 1
ATOM 3082 O O . MET A 1 387 ? -9.645 -11.460 20.652 1.00 95.12 387 MET A O 1
ATOM 3086 N N . LYS A 1 388 ? -10.363 -11.695 18.537 1.00 93.75 388 LYS A N 1
ATOM 3087 C CA . LYS A 1 388 ? -10.346 -13.162 18.535 1.00 93.75 388 LYS A CA 1
ATOM 3088 C C . LYS A 1 388 ? -8.940 -13.763 18.447 1.00 93.75 388 LYS A C 1
ATOM 3090 O O . LYS A 1 388 ? -8.715 -14.842 18.989 1.00 93.75 388 LYS A O 1
ATOM 3095 N N . ARG A 1 389 ? -8.032 -13.153 17.680 1.00 92.69 389 ARG A N 1
ATOM 3096 C CA . ARG A 1 389 ? -6.722 -13.744 17.344 1.00 92.69 389 ARG A CA 1
ATOM 3097 C C . ARG A 1 389 ? -5.573 -13.235 18.207 1.00 92.69 389 ARG A C 1
ATOM 3099 O O . ARG A 1 389 ? -4.573 -13.938 18.318 1.00 92.69 389 ARG A O 1
ATOM 3106 N N . ASN A 1 390 ? -5.677 -12.039 18.782 1.00 87.94 390 ASN A N 1
ATOM 3107 C CA . ASN A 1 390 ? -4.576 -11.435 19.521 1.00 87.94 390 ASN A CA 1
ATOM 3108 C C . ASN A 1 390 ? -4.526 -11.963 20.967 1.00 87.94 390 ASN A C 1
ATOM 3110 O O . ASN A 1 390 ? -5.460 -11.799 21.754 1.00 87.94 390 ASN A O 1
ATOM 3114 N N . SER A 1 391 ? -3.416 -12.606 21.327 1.00 87.06 391 SER A N 1
ATOM 3115 C CA . SER A 1 391 ? -3.207 -13.183 22.658 1.00 87.06 391 SER A CA 1
ATOM 3116 C C . SER A 1 391 ? -2.832 -12.146 23.719 1.00 87.06 391 SER A C 1
ATOM 3118 O O . SER A 1 391 ? -2.976 -12.432 24.908 1.00 87.06 391 SER A O 1
ATOM 3120 N N . SER A 1 392 ? -2.411 -10.939 23.324 1.00 91.56 392 SER A N 1
ATOM 3121 C CA . SER A 1 392 ? -2.034 -9.868 24.250 1.00 91.56 392 SER A CA 1
ATOM 3122 C C . SER A 1 392 ? -3.271 -9.234 24.906 1.00 91.56 392 SER A C 1
ATOM 3124 O O . SER A 1 392 ? -4.078 -8.630 24.190 1.00 91.56 392 SER A O 1
ATOM 3126 N N . PRO A 1 393 ? -3.425 -9.308 26.246 1.00 91.88 393 PRO A N 1
ATOM 3127 C CA . PRO A 1 393 ? -4.529 -8.652 26.952 1.00 91.88 393 PRO A CA 1
ATOM 3128 C C . PRO A 1 393 ? -4.569 -7.145 26.689 1.00 91.88 393 PRO A C 1
ATOM 3130 O O . PRO A 1 393 ? -5.631 -6.603 26.410 1.00 91.88 393 PRO A O 1
ATOM 3133 N N . THR A 1 394 ? -3.407 -6.486 26.639 1.00 92.81 394 THR A N 1
ATOM 3134 C CA . THR A 1 394 ? -3.288 -5.052 26.335 1.00 92.81 394 THR A CA 1
ATOM 3135 C C . THR A 1 394 ? -3.904 -4.690 24.983 1.00 92.81 394 THR A C 1
ATOM 3137 O O . THR A 1 394 ? -4.584 -3.676 24.852 1.00 92.81 394 THR A O 1
ATOM 3140 N N . MET A 1 395 ? -3.697 -5.528 23.962 1.00 93.31 395 MET A N 1
ATOM 3141 C CA . MET A 1 395 ? -4.255 -5.278 22.631 1.00 93.31 395 MET A CA 1
ATOM 3142 C C . MET A 1 395 ? -5.762 -5.537 22.582 1.00 93.31 395 MET A C 1
ATOM 3144 O O . MET A 1 395 ? -6.483 -4.809 21.902 1.00 93.31 395 MET A O 1
ATOM 3148 N N . ARG A 1 396 ? -6.251 -6.545 23.314 1.00 95.00 396 ARG A N 1
ATOM 3149 C CA . ARG A 1 396 ? -7.689 -6.816 23.441 1.00 95.00 396 ARG A CA 1
ATOM 3150 C C . ARG A 1 396 ? -8.412 -5.700 24.200 1.00 95.00 396 ARG A C 1
ATOM 3152 O O . ARG A 1 396 ? -9.435 -5.220 23.718 1.00 95.00 396 ARG A O 1
ATOM 3159 N N . ASP A 1 397 ? -7.841 -5.209 25.301 1.00 94.88 397 ASP A N 1
ATOM 3160 C CA . ASP A 1 397 ? -8.326 -4.023 26.025 1.00 94.88 397 ASP A CA 1
ATOM 3161 C C . ASP A 1 397 ? -8.376 -2.799 25.102 1.00 94.88 397 ASP A C 1
ATOM 3163 O O . ASP A 1 397 ? -9.410 -2.135 24.998 1.00 94.88 397 ASP A O 1
ATOM 3167 N N . MET A 1 398 ? -7.310 -2.554 24.334 1.00 95.06 398 MET A N 1
ATOM 3168 C CA . MET A 1 398 ? -7.277 -1.472 23.353 1.00 95.06 398 MET A CA 1
ATOM 3169 C C . MET A 1 398 ? -8.405 -1.591 22.319 1.00 95.06 398 MET A C 1
ATOM 3171 O O . MET A 1 398 ? -9.062 -0.592 22.028 1.00 95.06 398 MET A O 1
ATOM 3175 N N . VAL A 1 399 ? -8.676 -2.789 21.787 1.00 97.00 399 VAL A N 1
ATOM 3176 C CA . VAL A 1 399 ? -9.796 -3.018 20.857 1.00 97.00 399 VAL A CA 1
ATOM 3177 C C . VAL A 1 399 ? -11.136 -2.681 21.512 1.00 97.00 399 VAL A C 1
ATOM 3179 O O . VAL A 1 399 ? -11.932 -1.963 20.907 1.00 97.00 399 VAL A O 1
ATOM 3182 N N . VAL A 1 400 ? -11.383 -3.129 22.746 1.00 96.94 400 VAL A N 1
ATOM 3183 C CA . VAL A 1 400 ? -12.629 -2.802 23.461 1.00 96.94 400 VAL A CA 1
ATOM 3184 C C . VAL A 1 400 ? -12.752 -1.294 23.682 1.00 96.94 400 VAL A C 1
ATOM 3186 O O . VAL A 1 400 ? -13.799 -0.732 23.368 1.00 96.94 400 VAL A O 1
ATOM 3189 N N . ARG A 1 401 ? -11.676 -0.605 24.082 1.00 96.38 401 ARG A N 1
ATOM 3190 C CA . ARG A 1 401 ? -11.657 0.867 24.194 1.00 96.38 401 ARG A CA 1
ATOM 3191 C C . ARG A 1 401 ? -11.961 1.566 22.872 1.00 96.38 401 ARG A C 1
ATOM 3193 O O . ARG A 1 401 ? -12.672 2.569 22.873 1.00 96.38 401 ARG A O 1
ATOM 3200 N N . CYS A 1 402 ? -11.456 1.054 21.746 1.00 96.50 402 CYS A N 1
ATOM 3201 C CA . CYS A 1 402 ? -11.789 1.586 20.421 1.00 96.50 402 CYS A CA 1
ATOM 3202 C C . CYS A 1 402 ? -13.295 1.501 20.164 1.00 96.50 402 CYS A C 1
ATOM 3204 O O . CYS A 1 402 ? -13.909 2.492 19.775 1.00 96.50 402 CYS A O 1
ATOM 3206 N N . ILE A 1 403 ? -13.887 0.328 20.409 1.00 97.00 403 ILE A N 1
ATOM 3207 C CA . ILE A 1 403 ? -15.314 0.090 20.195 1.00 97.00 403 ILE A CA 1
ATOM 3208 C C . ILE A 1 403 ? -16.170 0.959 21.123 1.00 97.00 403 ILE A C 1
ATOM 3210 O O . ILE A 1 403 ? -17.121 1.578 20.649 1.00 97.00 403 ILE A O 1
ATOM 3214 N N . THR A 1 404 ? -15.815 1.067 22.405 1.00 95.38 404 THR A N 1
ATOM 3215 C CA . THR A 1 404 ? -16.487 1.968 23.351 1.00 95.38 404 THR A CA 1
ATOM 3216 C C . THR A 1 404 ? -16.445 3.412 22.864 1.00 95.38 404 THR A C 1
ATOM 3218 O O . THR A 1 404 ? -17.483 4.058 22.758 1.00 95.38 404 THR A O 1
ATOM 3221 N N . HIS A 1 405 ? -15.277 3.883 22.428 1.00 95.00 405 HIS A N 1
ATOM 3222 C CA . HIS A 1 405 ? -15.137 5.229 21.884 1.00 95.00 405 HIS A CA 1
ATOM 3223 C C . HIS A 1 405 ? -15.993 5.462 20.624 1.00 95.00 405 HIS A C 1
ATOM 3225 O O . HIS A 1 405 ? -16.561 6.541 20.459 1.00 95.00 405 HIS A O 1
ATOM 3231 N N . PHE A 1 406 ? -16.135 4.467 19.739 1.00 95.25 406 PHE A N 1
ATOM 3232 C CA . PHE A 1 406 ? -17.019 4.587 18.571 1.00 95.25 406 PHE A CA 1
ATOM 3233 C C . PHE A 1 406 ? -18.480 4.754 18.975 1.00 95.25 406 PHE A C 1
ATOM 3235 O O . PHE A 1 406 ? -19.196 5.547 18.366 1.00 95.25 406 PHE A O 1
ATOM 3242 N N . VAL A 1 407 ? -18.924 4.014 19.990 1.00 94.06 407 VAL A N 1
ATOM 3243 C CA . VAL A 1 407 ? -20.283 4.124 20.525 1.00 94.06 407 VAL A CA 1
ATOM 3244 C C . VAL A 1 407 ? -20.497 5.518 21.107 1.00 94.06 407 VAL A C 1
ATOM 3246 O O . VAL A 1 407 ? -21.440 6.196 20.703 1.00 94.06 407 VAL A O 1
ATOM 3249 N N . ASP A 1 408 ? -19.594 5.980 21.969 1.00 91.88 408 ASP A N 1
ATOM 3250 C CA . ASP A 1 408 ? -19.722 7.277 22.640 1.00 91.88 408 ASP A CA 1
ATOM 3251 C C . ASP A 1 408 ? -19.749 8.444 21.646 1.00 91.88 408 ASP A C 1
ATOM 3253 O O . ASP A 1 408 ? -20.565 9.360 21.764 1.00 91.88 408 ASP A O 1
ATOM 3257 N N . ALA A 1 409 ? -18.883 8.405 20.631 1.00 92.50 409 ALA A N 1
ATOM 3258 C CA . ALA A 1 409 ? -18.727 9.511 19.697 1.00 92.50 409 ALA A CA 1
ATOM 3259 C C . ALA A 1 409 ? -19.667 9.439 18.480 1.00 92.50 409 ALA A C 1
ATOM 3261 O O . ALA A 1 409 ? -20.044 10.477 17.937 1.00 92.50 409 ALA A O 1
ATOM 3262 N N . GLN A 1 410 ? -20.017 8.238 18.007 1.00 92.19 410 GLN A N 1
ATOM 3263 C CA . GLN A 1 410 ? -20.651 8.029 16.697 1.00 92.19 410 GLN A CA 1
ATOM 3264 C C . GLN A 1 410 ? -21.918 7.156 16.741 1.00 92.19 410 GLN A C 1
ATOM 3266 O O . GLN A 1 410 ? -22.404 6.773 15.677 1.00 92.19 410 GLN A O 1
ATOM 3271 N N . ALA A 1 411 ? -22.522 6.891 17.912 1.00 90.25 411 ALA A N 1
ATOM 3272 C CA . ALA A 1 411 ? -23.749 6.080 18.046 1.00 90.25 411 ALA A CA 1
ATOM 3273 C C . ALA A 1 411 ? -24.838 6.380 17.000 1.00 90.25 411 ALA A C 1
ATOM 3275 O O . ALA A 1 411 ? -25.433 5.460 16.445 1.00 90.25 411 ALA A O 1
ATOM 3276 N N . LYS A 1 412 ? -25.079 7.661 16.697 1.00 89.56 412 LYS A N 1
ATOM 3277 C CA . LYS A 1 412 ? -26.113 8.103 15.742 1.00 89.56 412 LYS A CA 1
ATOM 3278 C C . LYS A 1 412 ? -25.803 7.731 14.286 1.00 89.56 412 LYS A C 1
ATOM 3280 O O . LYS A 1 412 ? -26.715 7.567 13.481 1.00 89.56 412 LYS A O 1
ATOM 3285 N N . ASN A 1 413 ? -24.520 7.617 13.949 1.00 90.62 413 ASN A N 1
ATOM 3286 C CA . ASN A 1 413 ? -24.049 7.315 12.600 1.00 90.62 413 ASN A CA 1
ATOM 3287 C C . ASN A 1 413 ? -23.830 5.813 12.378 1.00 90.62 413 ASN A C 1
ATOM 3289 O O . ASN A 1 413 ? -23.744 5.372 11.228 1.00 90.62 413 ASN A O 1
ATOM 3293 N N . ILE A 1 414 ? -23.762 5.017 13.449 1.00 91.94 414 ILE A N 1
ATOM 3294 C CA . ILE A 1 414 ? -23.607 3.565 13.362 1.00 91.94 414 ILE A CA 1
ATOM 3295 C C . ILE A 1 414 ? -24.934 2.928 12.916 1.00 91.94 414 ILE A C 1
ATOM 3297 O O . ILE A 1 414 ? -25.994 3.142 13.502 1.00 91.94 414 ILE A O 1
ATOM 3301 N N . ARG A 1 415 ? -24.860 2.113 11.863 1.00 90.62 415 ARG A N 1
ATOM 3302 C CA . ARG A 1 415 ? -25.956 1.352 11.254 1.00 90.62 415 ARG A CA 1
ATOM 3303 C C . ARG A 1 415 ? -25.581 -0.128 11.175 1.00 90.62 415 ARG A C 1
ATOM 3305 O O . ARG A 1 415 ? -25.703 -0.837 12.170 1.00 90.62 415 ARG A O 1
ATOM 3312 N N . SER A 1 416 ? -25.076 -0.620 10.040 1.00 93.31 416 SER A N 1
ATOM 3313 C CA . SER A 1 416 ? -24.682 -2.031 9.906 1.00 93.31 416 SER A CA 1
ATOM 3314 C C . SER A 1 416 ? -23.520 -2.431 10.826 1.00 93.31 416 SER A C 1
ATOM 3316 O O . SER A 1 416 ? -23.387 -3.615 11.148 1.00 93.31 416 SER A O 1
ATOM 3318 N N . GLY A 1 417 ? -22.734 -1.455 11.300 1.00 94.00 417 GLY A N 1
ATOM 3319 C CA . GLY A 1 417 ? -21.607 -1.655 12.213 1.00 94.00 417 GLY A CA 1
ATOM 3320 C C . GLY A 1 417 ? -21.989 -2.144 13.615 1.00 94.00 417 GLY A C 1
ATOM 3321 O O . GLY A 1 417 ? -21.159 -2.764 14.278 1.00 94.00 417 GLY A O 1
ATOM 3322 N N . TRP A 1 418 ? -23.244 -1.963 14.055 1.00 94.06 418 TRP A N 1
ATOM 3323 C CA . TRP A 1 418 ? -23.705 -2.449 15.367 1.00 94.06 418 TRP A CA 1
ATOM 3324 C C . TRP A 1 418 ? -23.483 -3.952 15.546 1.00 94.06 418 TRP A C 1
ATOM 3326 O O . TRP A 1 418 ? -23.144 -4.402 16.638 1.00 94.06 418 TRP A O 1
ATOM 3336 N N . LYS A 1 419 ? -23.608 -4.736 14.465 1.00 94.00 419 LYS A N 1
ATOM 3337 C CA . LYS A 1 419 ? -23.372 -6.184 14.513 1.00 94.00 419 LYS A CA 1
ATOM 3338 C C . LYS A 1 419 ? -21.945 -6.515 14.963 1.00 94.00 419 LYS A C 1
ATOM 3340 O O . LYS A 1 419 ? -21.762 -7.432 15.758 1.00 94.00 419 LYS A O 1
ATOM 3345 N N . ASN A 1 420 ? -20.953 -5.785 14.463 1.00 96.00 420 ASN A N 1
ATOM 3346 C CA . ASN A 1 420 ? -19.549 -5.997 14.809 1.00 96.00 420 ASN A CA 1
ATOM 3347 C C . ASN A 1 420 ? -19.269 -5.546 16.242 1.00 96.00 420 ASN A C 1
ATOM 3349 O O . ASN A 1 420 ? -18.604 -6.262 16.981 1.00 96.00 420 ASN A O 1
ATOM 3353 N N . ILE A 1 421 ? -19.831 -4.403 16.648 1.00 95.81 421 ILE A N 1
ATOM 3354 C CA . ILE A 1 421 ? -19.703 -3.851 18.006 1.00 95.81 421 ILE A CA 1
ATOM 3355 C C . ILE A 1 421 ? -20.178 -4.866 19.048 1.00 95.81 421 ILE A C 1
ATOM 3357 O O . ILE A 1 421 ? -19.414 -5.251 19.931 1.00 95.81 421 ILE A O 1
ATOM 3361 N N . PHE A 1 422 ? -21.404 -5.378 18.900 1.00 95.88 422 PHE A N 1
ATOM 3362 C CA . PHE A 1 422 ? -21.923 -6.395 19.815 1.00 95.88 422 PHE A CA 1
ATOM 3363 C C . PHE A 1 422 ? -21.149 -7.711 19.728 1.00 95.88 422 PHE A C 1
ATOM 3365 O O . PHE A 1 422 ? -20.964 -8.366 20.748 1.00 95.88 422 PHE A O 1
ATOM 3372 N N . SER A 1 423 ? -20.644 -8.083 18.547 1.00 96.56 423 SER A N 1
ATOM 3373 C CA . SER A 1 423 ? -19.777 -9.256 18.422 1.00 96.56 423 SER A CA 1
ATOM 3374 C C . SER A 1 423 ? -18.476 -9.094 19.215 1.00 96.56 423 SER A C 1
ATOM 3376 O O . SER A 1 423 ? -18.041 -10.056 19.843 1.00 96.56 423 SER A O 1
ATOM 3378 N N . VAL A 1 424 ? -17.853 -7.909 19.205 1.00 96.94 424 VAL A N 1
ATOM 3379 C CA . VAL A 1 424 ? -16.645 -7.632 20.000 1.00 96.94 424 VAL A CA 1
ATOM 3380 C C . VAL A 1 424 ? -16.961 -7.685 21.489 1.00 96.94 424 VAL A C 1
ATOM 3382 O O . VAL A 1 424 ? -16.254 -8.372 22.221 1.00 96.94 424 VAL A O 1
ATOM 3385 N N . PHE A 1 425 ? -18.047 -7.050 21.938 1.00 96.25 425 PHE A N 1
ATOM 3386 C CA . PHE A 1 425 ? -18.446 -7.112 23.346 1.00 96.25 425 PHE A CA 1
ATOM 3387 C C . PHE A 1 425 ? -18.802 -8.525 23.808 1.00 96.25 425 PHE A C 1
ATOM 3389 O O . PHE A 1 425 ? -18.463 -8.898 24.926 1.00 96.25 425 PHE A O 1
ATOM 3396 N N . GLN A 1 426 ? -19.418 -9.341 22.951 1.00 95.56 426 GLN A N 1
ATOM 3397 C CA . GLN A 1 426 ? -19.679 -10.745 23.262 1.00 95.56 426 GLN A CA 1
ATOM 3398 C C . GLN A 1 426 ? -18.378 -11.524 23.501 1.00 95.56 426 GLN A C 1
ATOM 3400 O O . GLN A 1 426 ? -18.314 -12.327 24.427 1.00 95.56 426 GLN A O 1
ATOM 3405 N N . MET A 1 427 ? -17.339 -11.286 22.693 1.00 95.62 427 MET A N 1
ATOM 3406 C CA . MET A 1 427 ? -16.025 -11.909 22.897 1.00 95.62 427 MET A CA 1
ATOM 3407 C C . MET A 1 427 ? -15.345 -11.380 24.166 1.00 95.62 427 MET A C 1
ATOM 3409 O O . MET A 1 427 ? -14.814 -12.168 24.945 1.00 95.62 427 MET A O 1
ATOM 3413 N N . ALA A 1 428 ? -15.430 -10.070 24.410 1.00 95.31 428 ALA A N 1
ATOM 3414 C CA . ALA A 1 428 ? -14.908 -9.420 25.612 1.00 95.31 428 ALA A CA 1
ATOM 3415 C C . ALA A 1 428 ? -15.568 -9.929 26.902 1.00 95.31 428 ALA A C 1
ATOM 3417 O O . ALA A 1 428 ? -14.892 -10.082 27.909 1.00 95.31 428 ALA A O 1
ATOM 3418 N N . ALA A 1 429 ? -16.862 -10.259 26.872 1.00 93.69 429 ALA A N 1
ATOM 3419 C CA . ALA A 1 429 ? -17.581 -10.814 28.021 1.00 93.69 429 ALA A CA 1
ATOM 3420 C C . ALA A 1 429 ? -17.081 -12.208 28.441 1.00 93.69 429 ALA A C 1
ATOM 3422 O O . ALA A 1 429 ? -17.323 -12.634 29.567 1.00 93.69 429 ALA A O 1
ATOM 3423 N N . THR A 1 430 ? -16.398 -12.919 27.540 1.00 92.56 430 THR A N 1
ATOM 3424 C CA . THR A 1 430 ? -15.761 -14.217 27.811 1.00 92.56 430 THR A CA 1
ATOM 3425 C C . THR A 1 430 ? -14.251 -14.111 2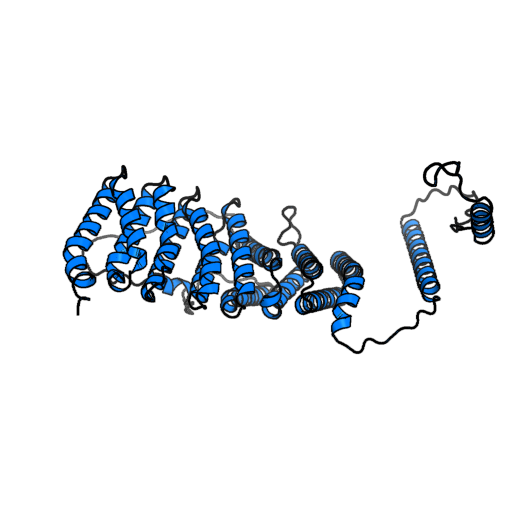8.036 1.00 92.56 430 THR A C 1
ATOM 3427 O O . THR A 1 430 ? -13.580 -15.139 28.116 1.00 92.56 430 THR A O 1
ATOM 3430 N N . ASP A 1 431 ? -13.701 -12.893 28.093 1.00 93.88 431 ASP A N 1
ATOM 3431 C CA . ASP A 1 431 ? -12.274 -12.682 28.327 1.00 93.88 431 ASP A CA 1
ATOM 3432 C C . ASP A 1 431 ? -11.889 -13.060 29.763 1.00 93.88 431 ASP A C 1
ATOM 3434 O O . ASP A 1 431 ? -12.691 -12.993 30.694 1.00 93.88 431 ASP A O 1
ATOM 3438 N N . THR A 1 432 ? -10.634 -13.460 29.943 1.00 92.19 432 THR A N 1
ATOM 3439 C CA . THR A 1 432 ? -10.079 -13.774 31.263 1.00 92.19 432 THR A CA 1
ATOM 3440 C C . THR A 1 432 ? -9.741 -12.518 32.060 1.00 92.19 432 THR A C 1
ATOM 3442 O O . THR A 1 432 ? -9.646 -12.582 33.283 1.00 92.19 432 THR A O 1
ATOM 3445 N N . ASP A 1 433 ? -9.512 -11.391 31.378 1.00 93.38 433 ASP A N 1
ATOM 3446 C CA . ASP A 1 433 ? -9.181 -10.124 32.024 1.00 93.38 433 ASP A CA 1
ATOM 3447 C C . ASP A 1 433 ? -10.447 -9.386 32.485 1.00 93.38 433 ASP A C 1
ATOM 3449 O O . ASP A 1 433 ? -11.291 -8.980 31.682 1.00 93.38 433 ASP A O 1
ATOM 3453 N N . MET A 1 434 ? -10.559 -9.179 33.799 1.00 93.19 434 MET A N 1
ATOM 3454 C CA . MET A 1 434 ? -11.710 -8.526 34.418 1.00 93.19 434 MET A CA 1
ATOM 3455 C C . MET A 1 434 ? -11.911 -7.084 33.930 1.00 93.19 434 MET A C 1
ATOM 3457 O O . MET A 1 434 ? -13.057 -6.659 33.803 1.00 93.19 434 MET A O 1
ATOM 3461 N N . GLN A 1 435 ? -10.841 -6.344 33.610 1.00 93.75 435 GLN A N 1
ATOM 3462 C CA . GLN A 1 435 ? -10.966 -4.956 33.143 1.00 93.75 435 GLN A CA 1
ATOM 3463 C C . GLN A 1 435 ? -11.654 -4.883 31.776 1.00 93.75 435 GLN A C 1
ATOM 3465 O O . GLN A 1 435 ? -12.496 -4.015 31.541 1.00 93.75 435 GLN A O 1
ATOM 3470 N N . ILE A 1 436 ? -11.334 -5.833 30.894 1.00 94.44 436 ILE A N 1
ATOM 3471 C CA . ILE A 1 436 ? -11.931 -5.957 29.561 1.00 94.44 436 ILE A CA 1
ATOM 3472 C C . ILE A 1 436 ? -13.424 -6.285 29.680 1.00 94.44 436 ILE A C 1
ATOM 3474 O O . ILE A 1 436 ? -14.256 -5.645 29.028 1.00 94.44 436 ILE A O 1
ATOM 3478 N N . VAL A 1 437 ? -13.762 -7.257 30.535 1.00 95.69 437 VAL A N 1
ATOM 3479 C CA . VAL A 1 437 ? -15.149 -7.676 30.796 1.00 95.69 437 VAL A CA 1
ATOM 3480 C C . VAL A 1 437 ? -15.963 -6.515 31.368 1.00 95.69 437 VAL A C 1
ATOM 3482 O O . VAL A 1 437 ? -17.066 -6.237 30.891 1.00 95.69 437 VAL A O 1
ATOM 3485 N N . GLU A 1 438 ? -15.420 -5.813 32.364 1.00 94.88 438 GLU A N 1
ATOM 3486 C CA . GLU A 1 438 ? -16.091 -4.695 33.023 1.00 94.88 438 GLU A CA 1
ATOM 3487 C C . GLU A 1 438 ? -16.349 -3.536 32.052 1.00 94.88 438 GLU A C 1
ATOM 3489 O O . GLU A 1 438 ? -17.482 -3.059 31.959 1.00 94.88 438 GLU A O 1
ATOM 3494 N N . LEU A 1 439 ? -15.345 -3.132 31.266 1.00 94.38 439 LEU A N 1
ATOM 3495 C CA . LEU A 1 439 ? -15.491 -2.060 30.278 1.00 94.38 439 LEU A CA 1
ATOM 3496 C C . LEU A 1 439 ? -16.549 -2.403 29.215 1.00 94.38 439 LEU A C 1
ATOM 3498 O O . LEU A 1 439 ? -17.400 -1.568 28.880 1.00 94.38 439 LEU A O 1
ATOM 3502 N N . ALA A 1 440 ? -16.534 -3.636 28.700 1.00 94.62 440 ALA A N 1
ATOM 3503 C CA . ALA A 1 440 ? -17.532 -4.105 27.741 1.00 94.62 440 ALA A CA 1
ATOM 3504 C C . ALA A 1 440 ? -18.948 -4.112 28.343 1.00 94.62 440 ALA A C 1
ATOM 3506 O O . ALA A 1 440 ? -19.898 -3.668 27.690 1.00 94.62 440 ALA A O 1
ATOM 3507 N N . PHE A 1 441 ? -19.098 -4.562 29.593 1.00 94.25 441 PHE A N 1
ATOM 3508 C CA . PHE A 1 441 ? -20.383 -4.600 30.292 1.00 94.25 441 PHE A CA 1
ATOM 3509 C C . PHE A 1 441 ? -20.942 -3.199 30.577 1.00 94.25 441 PHE A C 1
ATOM 3511 O O . PHE A 1 441 ? -22.119 -2.934 30.305 1.00 94.25 441 PHE A O 1
ATOM 3518 N N . GLN A 1 442 ? -20.105 -2.279 31.067 1.00 94.00 442 GLN A N 1
ATOM 3519 C CA . GLN A 1 442 ? -20.481 -0.882 31.304 1.00 94.00 442 GLN A CA 1
ATOM 3520 C C . GLN A 1 442 ? -20.961 -0.217 30.007 1.00 94.00 442 GLN A C 1
ATOM 3522 O O . GLN A 1 442 ? -22.032 0.394 29.973 1.00 94.00 442 GLN A O 1
ATOM 3527 N N . THR A 1 443 ? -20.224 -0.416 28.911 1.00 92.62 443 THR A N 1
ATOM 3528 C CA . THR A 1 443 ? -20.587 0.145 27.602 1.00 92.62 443 THR A CA 1
ATOM 3529 C C . THR A 1 443 ? -21.885 -0.466 27.062 1.00 92.62 443 THR A C 1
ATOM 3531 O O . THR A 1 443 ? -22.751 0.253 26.566 1.00 92.62 443 THR A O 1
ATOM 3534 N N . CYS A 1 444 ? -22.085 -1.782 27.196 1.00 93.06 444 CYS A N 1
ATOM 3535 C CA . CYS A 1 444 ? -23.346 -2.427 26.810 1.00 93.06 444 CYS A CA 1
ATOM 3536 C C . CYS A 1 444 ? -24.540 -1.886 27.607 1.00 93.06 444 CYS A C 1
ATOM 3538 O O . CYS A 1 444 ? -25.603 -1.640 27.036 1.00 93.06 444 CYS A O 1
ATOM 3540 N N . THR A 1 445 ? -24.356 -1.657 28.908 1.00 90.38 445 THR A N 1
ATOM 3541 C CA . THR A 1 445 ? -25.388 -1.086 29.783 1.00 90.38 445 THR A CA 1
ATOM 3542 C C . THR A 1 445 ? -25.769 0.325 29.337 1.00 90.38 445 THR A C 1
ATOM 3544 O O . THR A 1 445 ? -26.957 0.640 29.261 1.00 90.38 445 THR A O 1
ATOM 3547 N N . LEU A 1 446 ? -24.787 1.148 28.953 1.00 88.88 446 LEU A N 1
ATOM 3548 C CA . LEU A 1 446 ? -25.022 2.476 28.379 1.00 88.88 446 LEU A CA 1
ATOM 3549 C C . LEU A 1 446 ? -25.842 2.398 27.081 1.00 88.88 446 LEU A C 1
ATOM 3551 O O . LEU A 1 446 ? -26.812 3.141 26.908 1.00 88.88 446 LEU A O 1
ATOM 3555 N N . ILE A 1 447 ? -25.491 1.473 26.181 1.00 88.88 447 ILE A N 1
ATOM 3556 C CA . ILE A 1 447 ? -26.195 1.297 24.904 1.00 88.88 447 ILE A CA 1
ATOM 3557 C C . ILE A 1 447 ? -27.662 0.926 25.135 1.00 88.88 447 ILE A C 1
ATOM 3559 O O . ILE A 1 447 ? -28.553 1.565 24.575 1.00 88.88 447 ILE A O 1
ATOM 3563 N N . VAL A 1 448 ? -27.926 -0.081 25.971 1.00 86.44 448 VAL A N 1
ATOM 3564 C CA . VAL A 1 448 ? -29.292 -0.558 26.238 1.00 86.44 448 VAL A CA 1
ATOM 3565 C C . VAL A 1 448 ? -30.099 0.483 27.019 1.00 86.44 448 VAL A C 1
ATOM 3567 O O . VAL A 1 448 ? -31.247 0.750 26.673 1.00 86.44 448 VAL A O 1
ATOM 3570 N N . GLY A 1 449 ? -29.503 1.099 28.042 1.00 83.19 449 GLY A N 1
ATOM 3571 C CA . GLY A 1 449 ? -30.195 2.034 28.929 1.00 83.19 449 GLY A CA 1
ATOM 3572 C C . GLY A 1 449 ? -30.492 3.397 28.299 1.00 83.19 449 GLY A C 1
ATOM 3573 O O . GLY A 1 449 ? -31.561 3.959 28.535 1.00 83.19 449 GLY A O 1
ATOM 3574 N N . MET A 1 450 ? -29.574 3.937 27.489 1.00 77.94 450 MET A N 1
ATOM 3575 C CA . MET A 1 450 ? -29.673 5.312 26.975 1.00 77.94 450 MET A CA 1
ATOM 3576 C C . MET A 1 450 ? -29.856 5.391 25.457 1.00 77.94 450 MET A C 1
ATOM 3578 O O . MET A 1 450 ? -30.662 6.189 24.967 1.00 77.94 450 MET A O 1
ATOM 3582 N N . LEU A 1 451 ? -29.129 4.577 24.687 1.00 76.00 451 LEU A N 1
ATOM 3583 C CA . LEU A 1 451 ? -29.129 4.682 23.222 1.00 76.00 451 LEU A CA 1
ATOM 3584 C C . LEU A 1 451 ? -30.303 3.944 22.573 1.00 76.00 451 LEU A C 1
ATOM 3586 O O . LEU A 1 451 ? -30.790 4.388 21.534 1.00 76.00 451 LEU A O 1
ATOM 3590 N N . PHE A 1 452 ? -30.802 2.867 23.182 1.00 74.00 452 PHE A N 1
ATOM 3591 C CA . PHE A 1 452 ? -31.946 2.121 22.649 1.00 74.00 452 PHE A CA 1
ATOM 3592 C C . PHE A 1 452 ? -33.227 2.969 22.630 1.00 74.00 452 PHE A C 1
ATOM 3594 O O . PHE A 1 452 ? -33.912 3.058 21.611 1.00 74.00 452 PHE A O 1
ATOM 3601 N N . ASN A 1 453 ? -33.482 3.694 23.722 1.00 62.66 453 ASN A N 1
ATOM 3602 C CA . ASN A 1 453 ? -34.629 4.597 23.846 1.00 62.66 453 ASN A CA 1
ATOM 3603 C C . ASN A 1 453 ? -34.553 5.814 22.914 1.00 62.66 453 ASN A C 1
ATOM 3605 O O . ASN A 1 453 ? -35.584 6.282 22.442 1.00 62.66 453 ASN A O 1
ATOM 3609 N N . SER A 1 454 ? -33.351 6.320 22.629 1.00 62.28 454 SER A N 1
ATOM 3610 C CA . SER A 1 454 ? -33.166 7.542 21.835 1.00 62.28 454 SER A CA 1
ATOM 3611 C C . SER A 1 454 ? -32.997 7.296 20.332 1.00 62.28 454 SER A C 1
ATOM 3613 O O . SER A 1 454 ? -33.511 8.078 19.540 1.00 62.28 454 SER A O 1
ATOM 3615 N N . ASN A 1 455 ? -32.312 6.223 19.920 1.00 61.41 455 ASN A N 1
ATOM 3616 C CA . ASN A 1 455 ? -31.963 5.987 18.511 1.00 61.41 455 ASN A CA 1
ATOM 3617 C C . ASN A 1 455 ? -32.771 4.868 17.834 1.00 61.41 455 ASN A C 1
ATOM 3619 O O . ASN A 1 455 ? -32.867 4.863 16.608 1.00 61.41 455 ASN A O 1
ATOM 3623 N N . PHE A 1 456 ? -33.341 3.921 18.589 1.00 60.03 456 PHE A N 1
ATOM 3624 C CA . PHE A 1 456 ? -34.024 2.751 18.012 1.00 60.03 456 PHE A CA 1
ATOM 3625 C C . PHE A 1 456 ? -35.552 2.801 18.131 1.00 60.03 456 PHE A C 1
ATOM 3627 O O . PHE A 1 456 ? -36.234 2.174 17.325 1.00 60.03 456 PHE A O 1
ATOM 3634 N N . LEU A 1 457 ? -36.098 3.572 19.076 1.00 52.34 457 LEU A N 1
ATOM 3635 C CA . LEU A 1 457 ? -37.545 3.661 19.314 1.00 52.34 457 LEU A CA 1
ATOM 3636 C C . LEU A 1 457 ? -38.248 4.849 18.620 1.00 52.34 457 LEU A C 1
ATOM 3638 O O . LEU A 1 457 ? -39.473 4.866 18.579 1.00 52.34 457 LEU A O 1
ATOM 3642 N N . PHE A 1 458 ? -37.521 5.796 18.007 1.00 45.09 458 PHE A N 1
ATOM 3643 C CA . PHE A 1 458 ? -38.097 7.032 17.431 1.00 45.09 458 PHE A CA 1
ATOM 3644 C C . PHE A 1 458 ? -38.079 7.159 15.892 1.00 45.09 458 PHE A C 1
ATOM 3646 O O . PHE A 1 458 ? -38.282 8.249 15.372 1.00 45.09 458 PHE A O 1
ATOM 3653 N N . ASN A 1 459 ? -37.914 6.063 15.143 1.00 41.06 459 ASN A N 1
ATOM 3654 C CA . ASN A 1 459 ? -38.081 6.055 13.673 1.00 41.06 459 ASN A CA 1
ATOM 3655 C C . ASN A 1 459 ? -39.341 5.291 13.220 1.00 41.06 459 ASN A C 1
ATOM 3657 O O . ASN A 1 459 ? -39.349 4.650 12.170 1.00 41.06 459 ASN A O 1
ATOM 3661 N N . GLY A 1 460 ? -40.395 5.331 14.035 1.00 40.16 460 GLY A N 1
ATOM 3662 C CA . GLY A 1 460 ? -41.698 4.744 13.738 1.00 40.16 460 GLY A CA 1
ATOM 3663 C C . GLY A 1 460 ? -42.793 5.800 13.626 1.00 40.16 460 GLY A C 1
ATOM 3664 O O . GLY A 1 460 ? -43.703 5.786 14.446 1.00 40.16 460 GLY A O 1
ATOM 3665 N N . THR A 1 461 ? -42.698 6.692 12.638 1.00 33.28 461 THR A N 1
ATOM 3666 C CA . THR A 1 461 ? -43.839 7.410 12.035 1.00 33.28 461 THR A CA 1
ATOM 3667 C C . THR A 1 461 ? -43.539 7.706 10.581 1.00 33.28 461 THR A C 1
ATOM 3669 O O . THR A 1 461 ? -42.500 8.368 10.349 1.00 33.28 461 THR A O 1
#

Foldseek 3Di:
DQQLPPVRHGDDPVVVVVVVVCCVVVVPDPCPPPPDPDDPDDPDDPVVVVVVVVVVVVVVVVVVVVVVVVVVPPPDPDDDDDDPVVLVVVCVVCLVVLLVVLLVCCPPDPDPVSLVVSLVSLLVQLVSCLVVLVQVSNLSSLLSLLVLLVLPPPDDPDPRDPSSLSSLVSLLVCLLPRLQRCQLSLLSNVLSVVSLVVVVVVVVPPPDDDDDDYDDDDDDDDDDDDDDCPPDDPPVVVPDDDDDDDDDDDDDDDPPPPPVSSVVSVVSVVCSLLCLLVHDLNSNLSNLLSLLVSQVVQCPDVVHDCVSVVSNLSSLVSNLPDDPVSNVSSCVRSLVSLLDQLQRPDVVSVVVSLVSLLVSLLVNLVVADDPPDQVLVSSLVSLLSSCVRHPDPVSLLSSLVSLLVCCVPRVQRDDNNVVSSVSSLVSQCPDPDPSSNVSSVVSVCCCVVPVCVPRVPPPDD

Organism: NCBI:txid392030